Protein AF-0000000084808926 (afdb_homodimer)

Sequence (770 aa):
MSATATGYLASKPRYEILDGLRGVAAMIVVAFHLLETYSKGPAYQVLNHGYLAVDFFFVLSGFVIGYAYDDRWNCMSLKGFFKRRLVRLHPMVIMGSLIGALFFYFGSAAFPMIAGVQWWEVLLICLLGCTMLPALPSWDIRGWGETSPLNGPAWSLLYEYIANILYALVIRRFPKFVLGLFVAGAAVLTLDLTLNLDLFGLLSADRSAAYTVIGGWSVTPEQIYIGFSRLLYPFFAGLLLSRLDAAIRVRGGFWWCSLLIAAALVMPHVGSVSAPWIDGGYQALVILFVFPLIVSMGAGSRVAGARSVAVCTFLGEISFPLYITHYPLVYMQMAWVAGNPDAPLGTGIFVNVAIFLLAVGLAWACLKLYDLPVREWLKRHWLMKMSATATGYLASKPRYEILDGLRGVAAMIVVAFHLLETYSKGPAYQVLNHGYLAVDFFFVLSGFVIGYAYDDRWNCMSLKGFFKRRLVRLHPMVIMGSLIGALFFYFGSAAFPMIAGVQWWEVLLICLLGCTMLPALPSWDIRGWGETSPLNGPAWSLLYEYIANILYALVIRRFPKFVLGLFVAGAAVLTLDLTLNLDLFGLLSADRSAAYTVIGGWSVTPEQIYIGFSRLLYPFFAGLLLSRLDAAIRVRGGFWWCSLLIAAALVMPHVGSVSAPWIDGGYQALVILFVFPLIVSMGAGSRVAGARSVAVCTFLGEISFPLYITHYPLVYMQMAWVAGNPDAPLGTGIFVNVAIFLLAVGLAWACLKLYDLPVREWLKRHWLMK

Organism: NCBI:txid717959

Nearest PDB structures (foldseek):
  6w4s-assembly1_F  TM=1.986E-01  e=2.885E+00  Homo sapiens
  6w4s-assembly1_F  TM=2.046E-01  e=4.501E+00  Homo sapiens
  8hpl-assembly1_A  TM=2.388E-01  e=9.273E+00  Mycolicibacterium smegmatis MC2 155

Secondary structure (DSSP, 8-state):
---------PPPPP-HHHHHHHHHHHHHHHHHHHHHTT-SSGGG-SS--GGGHHHHHHHHHHHHHHHHHGGGTTS--HHHHHHHHHHHHHHHHHHHHHHHHHHGGGGTTT-GGGGG--HHHHHHHHHHHHHTPPPPGGG-SSSS--SSTT-TTHHHHHHHHHHHHHHHHTGGG--HHHHHHHHHHHHHHHHHHHTT--TTS-S-TT-TTTTS-----SSSHHHHHHHHHHHHHHHHHHHHHHHHT-----TTHHHHHHHHHHHHHHPPPPS-TT-HHHHHHHHHHIIIIIHHHHHHHHHH----SHHHHHHHHHHHHHHHHHHHHSHHHHHHHHHHHHH-TT--HHHHHHHHHHHHHHHHHHHHHHIIIIIHHHHHHHIIIII--/--------PPPPPP-HHHHHHHHHHHHHHHHHHHHHTT-SSGGG-SS--GGGHHHHHHHHHHHHHHHHHTTTTTS--HHHHHHHHHHHHHHHHHHHHHHHHHHGGGGTTT-GGGGG--HHHHHHHHHHHHHTPPPPGGG-SSSS--SSTT-TTHHHHHHHHHHHHHHHHTGGG--HHHHHHHHHHHHHHHHHHHTT--TTS-S-TT-TTTTS-----SSSHHHHHHHHHHHHHHHHHHHHHHHHT-----TTHHHHHHHHHHHHHHPPPPS-TT-HHHHHHHHHHIIIIIHHHHHHHHHH----SHHHHHHHHHHHHHHHHHHHHSHHHHHHHHHHHHH-TT--HHHHHHHHHHHHHHHHHHHHHHIIIIIHHHHHHHIIIII--

Structure (mmCIF, N/CA/C/O backbone):
data_AF-0000000084808926-model_v1
#
loop_
_entity.id
_entity.type
_entity.pdbx_description
1 polymer 'Predicted acyltransferases'
#
loop_
_atom_site.group_PDB
_atom_site.id
_atom_site.type_symbol
_atom_site.label_atom_id
_atom_site.label_alt_id
_atom_site.label_comp_id
_atom_site.label_asym_id
_atom_site.label_entity_id
_atom_site.label_seq_id
_atom_site.pdbx_PDB_ins_code
_atom_site.Cartn_x
_atom_site.Cartn_y
_atom_site.Cartn_z
_atom_site.occupancy
_atom_site.B_iso_or_equiv
_atom_site.auth_seq_id
_atom_site.auth_comp_id
_atom_site.auth_asym_id
_atom_site.auth_atom_id
_atom_site.pdbx_PDB_model_num
ATOM 1 N N . MET A 1 1 ? 29.156 44.312 -15.719 1 27.58 1 MET A N 1
ATOM 2 C CA . MET A 1 1 ? 28 43.406 -15.766 1 27.58 1 MET A CA 1
ATOM 3 C C . MET A 1 1 ? 28.328 42.094 -15.062 1 27.58 1 MET A C 1
ATOM 5 O O . MET A 1 1 ? 29.156 41.312 -15.539 1 27.58 1 MET A O 1
ATOM 9 N N . SER A 1 2 ? 28.359 42.094 -13.742 1 31.47 2 SER A N 1
ATOM 10 C CA . SER A 1 2 ? 28.922 41.094 -12.844 1 31.47 2 SER A CA 1
ATOM 11 C C . SER A 1 2 ? 28.188 39.75 -12.969 1 31.47 2 SER A C 1
ATOM 13 O O . SER A 1 2 ? 26.953 39.719 -12.984 1 31.47 2 SER A O 1
ATOM 15 N N . ALA A 1 3 ? 28.766 38.781 -13.781 1 36.34 3 ALA A N 1
ATOM 16 C CA . ALA A 1 3 ? 28.312 37.406 -13.875 1 36.34 3 ALA A CA 1
ATOM 17 C C . ALA A 1 3 ? 27.844 36.875 -12.523 1 36.34 3 ALA A C 1
ATOM 19 O O . ALA A 1 3 ? 28.641 36.656 -11.617 1 36.34 3 ALA A O 1
ATOM 20 N N . THR A 1 4 ? 26.766 37.438 -11.961 1 33.5 4 THR A N 1
ATOM 21 C CA . THR A 1 4 ? 26.156 36.781 -10.797 1 33.5 4 THR A CA 1
ATOM 22 C C . THR A 1 4 ? 26.078 35.281 -11 1 33.5 4 THR A C 1
ATOM 24 O O . THR A 1 4 ? 25.344 34.812 -11.875 1 33.5 4 THR A O 1
ATOM 27 N N . ALA A 1 5 ? 27.188 34.625 -11.047 1 41.22 5 ALA A N 1
ATOM 28 C CA . ALA A 1 5 ? 27.312 33.156 -11.047 1 41.22 5 ALA A CA 1
ATOM 29 C C . ALA A 1 5 ? 26.219 32.5 -10.219 1 41.22 5 ALA A C 1
ATOM 31 O O . ALA A 1 5 ? 26.141 32.719 -9.008 1 41.22 5 ALA A O 1
ATOM 32 N N . THR A 1 6 ? 24.859 32.344 -10.609 1 46.78 6 THR A N 1
ATOM 33 C CA . THR A 1 6 ? 23.609 31.703 -10.195 1 46.78 6 THR A CA 1
ATOM 34 C C . THR A 1 6 ? 23.875 30.312 -9.633 1 46.78 6 THR A C 1
ATOM 36 O O . THR A 1 6 ? 23.828 29.328 -10.359 1 46.78 6 THR A O 1
ATOM 39 N N . GLY A 1 7 ? 24.797 30.078 -8.938 1 55.53 7 GLY A N 1
ATOM 40 C CA . GLY A 1 7 ? 25.219 28.797 -8.398 1 55.53 7 GLY A CA 1
ATOM 41 C C . GLY A 1 7 ? 24.188 28.156 -7.492 1 55.53 7 GLY A C 1
ATOM 42 O O . GLY A 1 7 ? 23.266 28.828 -7.023 1 55.53 7 GLY A O 1
ATOM 43 N N . TYR A 1 8 ? 24 26.75 -7.543 1 67.88 8 TYR A N 1
ATOM 44 C CA . TYR A 1 8 ? 23.141 25.953 -6.676 1 67.88 8 TYR A CA 1
ATOM 45 C C . TYR A 1 8 ? 23.422 26.25 -5.207 1 67.88 8 TYR A C 1
ATOM 47 O O . TYR A 1 8 ? 24.578 26.25 -4.773 1 67.88 8 TYR A O 1
ATOM 55 N N . LEU A 1 9 ? 22.438 26.969 -4.578 1 72.19 9 LEU A N 1
ATOM 56 C CA . LEU A 1 9 ? 22.516 27.234 -3.148 1 72.19 9 LEU A CA 1
ATOM 57 C C . LEU A 1 9 ? 22.234 25.969 -2.344 1 72.19 9 LEU A C 1
ATOM 59 O O . LEU A 1 9 ? 21.109 25.469 -2.344 1 72.19 9 LEU A O 1
ATOM 63 N N . ALA A 1 10 ? 23.234 25.5 -1.612 1 75.5 10 ALA A N 1
ATOM 64 C CA . ALA A 1 10 ? 23.109 24.266 -0.858 1 75.5 10 ALA A CA 1
ATOM 65 C C . ALA A 1 10 ? 22.109 24.406 0.288 1 75.5 10 ALA A C 1
ATOM 67 O O . ALA A 1 10 ? 22 25.469 0.889 1 75.5 10 ALA A O 1
ATOM 68 N N . SER A 1 11 ? 21.438 23.375 0.696 1 81.25 11 SER A N 1
ATOM 69 C CA . SER A 1 11 ? 20.484 23.375 1.792 1 81.25 11 SER A CA 1
ATOM 70 C C . SER A 1 11 ? 21.188 23.453 3.145 1 81.25 11 SER A C 1
ATOM 72 O O . SER A 1 11 ? 22.266 22.875 3.322 1 81.25 11 SER A O 1
ATOM 74 N N . LYS A 1 12 ? 20.625 24.203 4.086 1 83.5 12 LYS A N 1
ATOM 75 C CA . LYS A 1 12 ? 21.141 24.234 5.457 1 83.5 12 LYS A CA 1
ATOM 76 C C . LYS A 1 12 ? 20.875 22.922 6.18 1 83.5 12 LYS A C 1
ATOM 78 O O . LYS A 1 12 ? 19.953 22.188 5.816 1 83.5 12 LYS A O 1
ATOM 83 N N . PRO A 1 13 ? 21.75 22.672 7.215 1 80.44 13 PRO A N 1
ATOM 84 C CA . PRO A 1 13 ? 21.484 21.469 8 1 80.44 13 PRO A CA 1
ATOM 85 C C . PRO A 1 13 ? 20.125 21.516 8.695 1 80.44 13 PRO A C 1
ATOM 87 O O . PRO A 1 13 ? 19.672 22.578 9.117 1 80.44 13 PRO A O 1
ATOM 90 N N . ARG A 1 14 ? 19.609 20.391 8.805 1 83.5 14 ARG A N 1
ATOM 91 C CA . ARG A 1 14 ? 18.266 20.297 9.383 1 83.5 14 ARG A CA 1
ATOM 92 C C . ARG A 1 14 ? 18.344 20.234 10.906 1 83.5 14 ARG A C 1
ATOM 94 O O . ARG A 1 14 ? 19.328 19.766 11.469 1 83.5 14 ARG A O 1
ATOM 101 N N . TYR A 1 15 ? 17.312 20.797 11.523 1 87.38 15 TYR A N 1
ATOM 102 C CA . TYR A 1 15 ? 17.094 20.562 12.945 1 87.38 15 TYR A CA 1
ATOM 103 C C . TYR A 1 15 ? 16.531 19.156 13.188 1 87.38 15 TYR A C 1
ATOM 105 O O . TYR A 1 15 ? 15.336 18.922 12.984 1 87.38 15 TYR A O 1
ATOM 113 N N . GLU A 1 16 ? 17.297 18.281 13.648 1 89.69 16 GLU A N 1
ATOM 114 C CA . GLU A 1 16 ? 16.922 16.875 13.742 1 89.69 16 GLU A CA 1
ATOM 115 C C . GLU A 1 16 ? 15.695 16.688 14.633 1 89.69 16 GLU A C 1
ATOM 117 O O . GLU A 1 16 ? 14.758 15.969 14.273 1 89.69 16 GLU A O 1
ATOM 122 N N . ILE A 1 17 ? 15.75 17.375 15.734 1 93.94 17 ILE A N 1
ATOM 123 C CA . ILE A 1 17 ? 14.68 17.172 16.703 1 93.94 17 ILE A CA 1
ATOM 124 C C . ILE A 1 17 ? 13.375 17.734 16.141 1 93.94 17 ILE A C 1
ATOM 126 O O . ILE A 1 17 ? 12.312 17.109 16.266 1 93.94 17 ILE A O 1
ATOM 130 N N . LEU A 1 18 ? 13.406 18.875 15.531 1 95.12 18 LEU A N 1
ATOM 131 C CA . LEU A 1 18 ? 12.195 19.453 14.961 1 95.12 18 LEU A CA 1
ATOM 132 C C . LEU A 1 18 ? 11.602 18.547 13.898 1 95.12 18 LEU A C 1
ATOM 134 O O . LEU A 1 18 ? 10.383 18.375 13.828 1 95.12 18 LEU A O 1
ATOM 138 N N . ASP A 1 19 ? 12.461 17.953 13.164 1 94.75 19 ASP A N 1
ATOM 139 C CA . ASP A 1 19 ? 11.992 17 12.164 1 94.75 19 ASP A CA 1
ATOM 140 C C . ASP A 1 19 ? 11.336 15.797 12.828 1 94.75 19 ASP A C 1
ATOM 142 O O . ASP A 1 19 ? 10.273 15.344 12.398 1 94.75 19 ASP A O 1
ATOM 146 N N . GLY A 1 20 ? 12.008 15.328 13.797 1 97.5 20 GLY A N 1
ATOM 147 C CA . GLY A 1 20 ? 11.453 14.195 14.516 1 97.5 20 GLY A CA 1
ATOM 148 C C . GLY A 1 20 ? 10.109 14.477 15.156 1 97.5 20 GLY A C 1
ATOM 149 O O . GLY A 1 20 ? 9.234 13.617 15.188 1 97.5 20 GLY A O 1
ATOM 150 N N . LEU A 1 21 ? 9.93 15.664 15.641 1 98.25 21 LEU A N 1
ATOM 151 C CA . LEU A 1 21 ? 8.695 16.047 16.312 1 98.25 21 LEU A CA 1
ATOM 152 C C . LEU A 1 21 ? 7.543 16.141 15.32 1 98.25 21 LEU A C 1
ATOM 154 O O . LEU A 1 21 ? 6.395 15.859 15.664 1 98.25 21 LEU A O 1
ATOM 158 N N . ARG A 1 22 ? 7.883 16.5 14.094 1 97.88 22 ARG A N 1
ATOM 159 C CA . ARG A 1 22 ? 6.871 16.453 13.047 1 97.88 22 ARG A CA 1
ATOM 160 C C . ARG A 1 22 ? 6.305 15.047 12.891 1 97.88 22 ARG A C 1
ATOM 162 O O . ARG A 1 22 ? 5.098 14.875 12.703 1 97.88 22 ARG A O 1
ATOM 169 N N . GLY A 1 23 ? 7.207 14.141 12.984 1 98.44 23 GLY A N 1
ATOM 170 C CA . GLY A 1 23 ? 6.801 12.758 12.852 1 98.44 23 GLY A CA 1
ATOM 171 C C . GLY A 1 23 ? 5.93 12.273 14 1 98.44 23 GLY A C 1
ATOM 172 O O . GLY A 1 23 ? 4.965 11.539 13.781 1 98.44 23 GLY A O 1
ATOM 173 N N . VAL A 1 24 ? 6.238 12.68 15.156 1 98.56 24 VAL A N 1
ATOM 174 C CA . VAL A 1 24 ? 5.434 12.344 16.328 1 98.56 24 VAL A CA 1
ATOM 175 C C . VAL A 1 24 ? 4.012 12.867 16.141 1 98.56 24 VAL A C 1
ATOM 177 O O . VAL A 1 24 ? 3.041 12.125 16.328 1 98.56 24 VAL A O 1
ATOM 180 N N . ALA A 1 25 ? 3.93 14.039 15.781 1 98.69 25 ALA A N 1
ATOM 181 C CA . ALA A 1 25 ? 2.623 14.656 15.57 1 98.69 25 ALA A CA 1
ATOM 182 C C . ALA A 1 25 ? 1.863 13.961 14.445 1 98.69 25 ALA A C 1
ATOM 184 O O . ALA A 1 25 ? 0.66 13.719 14.555 1 98.69 25 ALA A O 1
ATOM 185 N N . ALA A 1 26 ? 2.584 13.633 13.383 1 98.56 26 ALA A N 1
ATOM 186 C CA . ALA A 1 26 ? 1.941 12.969 12.242 1 98.56 26 ALA A CA 1
ATOM 187 C C . ALA A 1 26 ? 1.378 11.609 12.648 1 98.56 26 ALA A C 1
ATOM 189 O O . ALA A 1 26 ? 0.273 11.242 12.242 1 98.56 26 ALA A O 1
ATOM 190 N N . MET A 1 27 ? 2.129 10.883 13.469 1 98.5 27 MET A N 1
ATOM 191 C CA . MET A 1 27 ? 1.659 9.586 13.953 1 98.5 27 MET A CA 1
ATOM 192 C C . MET A 1 27 ? 0.388 9.75 14.781 1 98.5 27 MET A C 1
ATOM 194 O O . MET A 1 27 ? -0.546 8.953 14.656 1 98.5 27 MET A O 1
ATOM 198 N N . ILE A 1 28 ? 0.335 10.75 15.531 1 98.44 28 ILE A N 1
ATOM 199 C CA . ILE A 1 28 ? -0.812 10.984 16.406 1 98.44 28 ILE A CA 1
ATOM 200 C C . ILE A 1 28 ? -2.008 11.438 15.57 1 98.44 28 ILE A C 1
ATOM 202 O O . ILE A 1 28 ? -3.148 11.07 15.859 1 98.44 28 ILE A O 1
ATOM 206 N N . VAL A 1 29 ? -1.746 12.203 14.539 1 98 29 VAL A N 1
ATOM 207 C CA . VAL A 1 29 ? -2.805 12.648 13.633 1 98 29 VAL A CA 1
ATOM 208 C C . VAL A 1 29 ? -3.49 11.43 13.008 1 98 29 VAL A C 1
ATOM 210 O O . VAL A 1 29 ? -4.723 11.367 12.961 1 98 29 VAL A O 1
ATOM 213 N N . VAL A 1 30 ? -2.736 10.5 12.57 1 98.44 30 VAL A N 1
ATOM 214 C CA . VAL A 1 30 ? -3.297 9.297 11.953 1 98.44 30 VAL A CA 1
ATOM 215 C C . VAL A 1 30 ? -4.133 8.531 12.977 1 98.44 30 VAL A C 1
ATOM 217 O O . VAL A 1 30 ? -5.277 8.164 12.703 1 98.44 30 VAL A O 1
ATOM 220 N N . ALA A 1 31 ? -3.537 8.383 14.156 1 98.06 31 ALA A N 1
ATOM 221 C CA . ALA A 1 31 ? -4.266 7.684 15.219 1 98.06 31 ALA A CA 1
ATOM 222 C C . ALA A 1 31 ? -5.551 8.422 15.57 1 98.06 31 ALA A C 1
ATOM 224 O O . ALA A 1 31 ? -6.59 7.801 15.797 1 98.06 31 ALA A O 1
ATOM 225 N N . PHE A 1 32 ? -5.516 9.695 15.625 1 97.44 32 PHE A N 1
ATOM 226 C CA . PHE A 1 32 ? -6.66 10.539 15.922 1 97.44 32 PHE A CA 1
ATOM 227 C C . PHE A 1 32 ? -7.793 10.297 14.93 1 97.44 32 PHE A C 1
ATOM 229 O O . PHE A 1 32 ? -8.93 10.047 15.328 1 97.44 32 PHE A O 1
ATOM 236 N N . HIS A 1 33 ? -7.508 10.312 13.656 1 97.5 33 HIS A N 1
ATOM 237 C CA . HIS A 1 33 ? -8.531 10.164 12.625 1 97.5 33 HIS A CA 1
ATOM 238 C C . HIS A 1 33 ? -9.094 8.742 12.609 1 97.5 33 HIS A C 1
ATOM 240 O O . HIS A 1 33 ? -10.273 8.547 12.328 1 97.5 33 HIS A O 1
ATOM 246 N N . LEU A 1 34 ? -8.25 7.805 12.898 1 97.56 34 LEU A N 1
ATOM 247 C CA . LEU A 1 34 ? -8.719 6.422 12.945 1 97.56 34 LEU A CA 1
ATOM 248 C C . LEU A 1 34 ? -9.695 6.215 14.102 1 97.56 34 LEU A C 1
ATOM 250 O O . LEU A 1 34 ? -10.703 5.531 13.945 1 97.56 34 LEU A O 1
ATOM 254 N N . LEU A 1 35 ? -9.391 6.82 15.195 1 96.75 35 LEU A N 1
ATOM 255 C CA . LEU A 1 35 ? -10.242 6.656 16.375 1 96.75 35 LEU A CA 1
ATOM 256 C C . LEU A 1 35 ? -11.469 7.555 16.281 1 96.75 35 LEU A C 1
ATOM 258 O O . LEU A 1 35 ? -12.508 7.254 16.875 1 96.75 35 LEU A O 1
ATOM 262 N N . GLU A 1 36 ? -11.359 8.617 15.562 1 94.62 36 GLU A N 1
ATOM 263 C CA . GLU A 1 36 ? -12.477 9.531 15.359 1 94.62 36 GLU A CA 1
ATOM 264 C C . GLU A 1 36 ? -13.656 8.828 14.703 1 94.62 36 GLU A C 1
ATOM 266 O O . GLU A 1 36 ? -14.812 9.148 14.992 1 94.62 36 GLU A O 1
ATOM 271 N N . THR A 1 37 ? -13.359 7.852 13.906 1 93.25 37 THR A N 1
ATOM 272 C CA . THR A 1 37 ? -14.375 7.102 13.172 1 93.25 37 THR A CA 1
ATOM 273 C C . THR A 1 37 ? -15.352 6.43 14.133 1 93.25 37 THR A C 1
ATOM 275 O O . THR A 1 37 ? -16.516 6.215 13.789 1 93.25 37 THR A O 1
ATOM 278 N N . TYR A 1 38 ? -14.938 6.23 15.359 1 92.31 38 TYR A N 1
ATOM 279 C CA . TYR A 1 38 ? -15.742 5.469 16.312 1 92.31 38 TYR A CA 1
ATOM 280 C C . TYR A 1 38 ? -16.375 6.383 17.344 1 92.31 38 TYR A C 1
ATOM 282 O O . TYR A 1 38 ? -17.062 5.918 18.266 1 92.31 38 TYR A O 1
ATOM 290 N N . SER A 1 39 ? -16.219 7.664 17.234 1 90.5 39 SER A N 1
ATOM 291 C CA . SER A 1 39 ? -16.641 8.609 18.25 1 90.5 39 SER A CA 1
ATOM 292 C C . SER A 1 39 ? -18.078 9.062 18.016 1 90.5 39 SER A C 1
ATOM 294 O O . SER A 1 39 ? -18.531 9.133 16.875 1 90.5 39 SER A O 1
ATOM 296 N N . LYS A 1 40 ? -18.766 9.414 19.078 1 87.5 40 LYS A N 1
ATOM 297 C CA . LYS A 1 40 ? -20.141 9.914 19.016 1 87.5 40 LYS A CA 1
ATOM 298 C C . LYS A 1 40 ? -20.172 11.422 18.812 1 87.5 40 LYS A C 1
ATOM 300 O O . LYS A 1 40 ? -21.234 12.031 18.75 1 87.5 40 LYS A O 1
ATOM 305 N N . GLY A 1 41 ? -19 11.977 18.719 1 84.38 41 GLY A N 1
ATOM 306 C CA . GLY A 1 41 ? -18.875 13.422 18.547 1 84.38 41 GLY A CA 1
ATOM 307 C C . GLY A 1 41 ? -17.547 13.961 19.016 1 84.38 41 GLY A C 1
ATOM 308 O O . GLY A 1 41 ? -16.734 13.227 19.594 1 84.38 41 GLY A O 1
ATOM 309 N N . PRO A 1 42 ? -17.359 15.242 18.812 1 81.12 42 PRO A N 1
ATOM 310 C CA . PRO A 1 42 ? -16.047 15.852 19.078 1 81.12 42 PRO A CA 1
ATOM 311 C C . PRO A 1 42 ? -15.664 15.789 20.562 1 81.12 42 PRO A C 1
ATOM 313 O O . PRO A 1 42 ? -14.484 15.625 20.875 1 81.12 42 PRO A O 1
ATOM 316 N N . ALA A 1 43 ? -16.656 15.82 21.422 1 82.06 43 ALA A N 1
ATOM 317 C CA . ALA A 1 43 ? -16.359 15.859 22.844 1 82.06 43 ALA A CA 1
ATOM 318 C C . ALA A 1 43 ? -16.031 14.461 23.375 1 82.06 43 ALA A C 1
ATOM 320 O O . ALA A 1 43 ? -15.477 14.32 24.469 1 82.06 43 ALA A O 1
ATOM 321 N N . TYR A 1 44 ? -16.234 13.406 22.562 1 86 44 TYR A N 1
ATOM 322 C CA . TYR A 1 44 ? -16.141 12.039 23.062 1 86 44 TYR A CA 1
ATOM 323 C C . TYR A 1 44 ? -15.039 11.266 22.359 1 86 44 TYR A C 1
ATOM 325 O O . TYR A 1 44 ? -14.961 10.039 22.484 1 86 44 TYR A O 1
ATOM 333 N N . GLN A 1 45 ? -14.25 12.023 21.75 1 89 45 GLN A N 1
ATOM 334 C CA . GLN A 1 45 ? -13.164 11.359 21.047 1 89 45 GLN A CA 1
ATOM 335 C C . GLN A 1 45 ? -12.125 10.82 22.031 1 89 45 GLN A C 1
ATOM 337 O O . GLN A 1 45 ? -11.812 11.469 23.031 1 89 45 GLN A O 1
ATOM 342 N N . VAL A 1 46 ? -11.562 9.648 21.781 1 86.19 46 VAL A N 1
ATOM 343 C CA . VAL A 1 46 ? -10.531 9.039 22.594 1 86.19 46 VAL A CA 1
ATOM 344 C C . VAL A 1 46 ? -9.266 9.898 22.578 1 86.19 46 VAL A C 1
ATOM 346 O O . VAL A 1 46 ? -8.727 10.25 23.625 1 86.19 46 VAL A O 1
ATOM 349 N N . LEU A 1 47 ? -8.766 10.227 21.484 1 93.62 47 LEU A N 1
ATOM 350 C CA . LEU A 1 47 ? -7.793 11.273 21.188 1 93.62 47 LEU A CA 1
ATOM 351 C C . LEU A 1 47 ? -8.484 12.531 20.688 1 93.62 47 LEU A C 1
ATOM 353 O O . LEU A 1 47 ? -8.977 12.562 19.547 1 93.62 47 LEU A O 1
ATOM 357 N N . ASN A 1 48 ? -8.508 13.5 21.531 1 94.62 48 ASN A N 1
ATOM 358 C CA . ASN A 1 48 ? -9.531 14.516 21.297 1 94.62 48 ASN A CA 1
ATOM 359 C C . ASN A 1 48 ? -8.953 15.719 20.562 1 94.62 48 ASN A C 1
ATOM 361 O O . ASN A 1 48 ? -9.664 16.391 19.812 1 94.62 48 ASN A O 1
ATOM 365 N N . HIS A 1 49 ? -7.668 16.016 20.688 1 97.25 49 HIS A N 1
ATOM 366 C CA . HIS A 1 49 ? -7.141 17.266 20.156 1 97.25 49 HIS A CA 1
ATOM 367 C C . HIS A 1 49 ? -6.109 17.016 19.062 1 97.25 49 HIS A C 1
ATOM 369 O O . HIS A 1 49 ? -5.203 17.828 18.859 1 97.25 49 HIS A O 1
ATOM 375 N N . GLY A 1 50 ? -6.223 15.891 18.438 1 97.12 50 GLY A N 1
ATOM 376 C CA . GLY A 1 50 ? -5.312 15.57 17.344 1 97.12 50 GLY A CA 1
ATOM 377 C C . GLY A 1 50 ? -5.328 16.609 16.234 1 97.12 50 GLY A C 1
ATOM 378 O O . GLY A 1 50 ? -4.332 16.781 15.531 1 97.12 50 GLY A O 1
ATOM 379 N N . TYR A 1 51 ? -6.414 17.375 16.109 1 95.69 51 TYR A N 1
ATOM 380 C CA . TYR A 1 51 ? -6.559 18.375 15.055 1 95.69 51 TYR A CA 1
ATOM 381 C C . TYR A 1 51 ? -5.629 19.562 15.305 1 95.69 51 TYR A C 1
ATOM 383 O O . TYR A 1 51 ? -5.344 20.344 14.383 1 95.69 51 TYR A O 1
ATOM 391 N N . LEU A 1 52 ? -5.074 19.688 16.422 1 98.19 52 LEU A N 1
ATOM 392 C CA . LEU A 1 52 ? -4.18 20.812 16.719 1 98.19 52 LEU A CA 1
ATOM 393 C C . LEU A 1 52 ? -2.801 20.578 16.109 1 98.19 52 LEU A C 1
ATOM 395 O O . LEU A 1 52 ? -1.982 21.5 16.047 1 98.19 52 LEU A O 1
ATOM 399 N N . ALA A 1 53 ? -2.564 19.375 15.688 1 98.56 53 ALA A N 1
ATOM 400 C CA . ALA A 1 53 ? -1.273 19.062 15.078 1 98.56 53 ALA A CA 1
ATOM 401 C C . ALA A 1 53 ? -1.004 19.984 13.883 1 98.56 53 ALA A C 1
ATOM 403 O O . ALA A 1 53 ? 0.144 20.344 13.625 1 98.56 53 ALA A O 1
ATOM 404 N N . VAL A 1 54 ? -2.014 20.359 13.156 1 98.44 54 VAL A N 1
ATOM 405 C CA . VAL A 1 54 ? -1.864 21.234 12.008 1 98.44 54 VAL A CA 1
ATOM 406 C C . VAL A 1 54 ? -1.239 22.562 12.445 1 98.44 54 VAL A C 1
ATOM 408 O O . VAL A 1 54 ? -0.326 23.062 11.789 1 98.44 54 VAL A O 1
ATOM 411 N N . ASP A 1 55 ? -1.705 23.078 13.516 1 98.75 55 ASP A N 1
ATOM 412 C CA . ASP A 1 55 ? -1.161 24.312 14.047 1 98.75 55 ASP A CA 1
ATOM 413 C C . ASP A 1 55 ? 0.302 24.156 14.453 1 98.75 55 ASP A C 1
ATOM 415 O O . ASP A 1 55 ? 1.122 25.047 14.219 1 98.75 55 ASP A O 1
ATOM 419 N N . PHE A 1 56 ? 0.556 23.047 15.055 1 98.81 56 PHE A N 1
ATOM 420 C CA . PHE A 1 56 ? 1.939 22.75 15.406 1 98.81 56 PHE A CA 1
ATOM 421 C C . PHE A 1 56 ? 2.818 22.703 14.164 1 98.81 56 PHE A C 1
ATOM 423 O O . PHE A 1 56 ? 3.928 23.25 14.164 1 98.81 56 PHE A O 1
ATOM 430 N N . PHE A 1 57 ? 2.355 22.016 13.141 1 98.69 57 PHE A N 1
ATOM 431 C CA . PHE A 1 57 ? 3.086 21.938 11.875 1 98.69 57 PHE A CA 1
ATOM 432 C C . PHE A 1 57 ? 3.361 23.344 11.328 1 98.69 57 PHE A C 1
ATOM 434 O O . PHE A 1 57 ? 4.445 23.609 10.805 1 98.69 57 PHE A O 1
ATOM 441 N N . PHE A 1 58 ? 2.402 24.203 11.438 1 98.75 58 PHE A N 1
ATOM 442 C CA . PHE A 1 58 ? 2.564 25.562 10.93 1 98.75 58 PHE A CA 1
ATOM 443 C C . PHE A 1 58 ? 3.646 26.312 11.703 1 98.75 58 PHE A C 1
ATOM 445 O O . PHE A 1 58 ? 4.453 27.031 11.117 1 98.75 58 PHE A O 1
ATOM 452 N N . VAL A 1 59 ? 3.67 26.141 13.023 1 98.75 59 VAL A N 1
ATOM 453 C CA . VAL A 1 59 ? 4.715 26.781 13.812 1 98.75 59 VAL A CA 1
ATOM 454 C C . VAL A 1 59 ? 6.086 26.297 13.352 1 98.75 59 VAL A C 1
ATOM 456 O O . VAL A 1 59 ? 7 27.094 13.141 1 98.75 59 VAL A O 1
ATOM 459 N N . LEU A 1 60 ? 6.176 25.016 13.164 1 97.94 60 LEU A N 1
ATOM 460 C CA . LEU A 1 60 ? 7.426 24.406 12.719 1 97.94 60 LEU A CA 1
ATOM 461 C C . LEU A 1 60 ? 7.828 24.938 11.344 1 97.94 60 LEU A C 1
ATOM 463 O O . LEU A 1 60 ? 8.992 25.266 11.117 1 97.94 60 LEU A O 1
ATOM 467 N N . SER A 1 61 ? 6.891 24.969 10.469 1 97.75 61 SER A N 1
ATOM 468 C CA . SER A 1 61 ? 7.152 25.422 9.109 1 97.75 61 SER A CA 1
ATOM 469 C C . SER A 1 61 ? 7.66 26.859 9.102 1 97.75 61 SER A C 1
ATOM 471 O O . SER A 1 61 ? 8.617 27.188 8.391 1 97.75 61 SER A O 1
ATOM 473 N N . GLY A 1 62 ? 7.02 27.688 9.891 1 98.25 62 GLY A N 1
ATOM 474 C CA . GLY A 1 62 ? 7.477 29.078 9.984 1 98.25 62 GLY A CA 1
ATOM 475 C C . GLY A 1 62 ? 8.898 29.188 10.492 1 98.25 62 GLY A C 1
ATOM 476 O O . GLY A 1 62 ? 9.695 29.953 9.945 1 98.25 62 GLY A O 1
ATOM 477 N N . PHE A 1 63 ? 9.164 28.469 11.516 1 98.06 63 PHE A N 1
ATOM 478 C CA . PHE A 1 63 ? 10.508 28.484 12.102 1 98.06 63 PHE A CA 1
ATOM 479 C C . PHE A 1 63 ? 11.547 28.047 11.078 1 98.06 63 PHE A C 1
ATOM 481 O O . PHE A 1 63 ? 12.57 28.703 10.906 1 98.06 63 PHE A O 1
ATOM 488 N N . VAL A 1 64 ? 11.25 26.984 10.359 1 95.94 64 VAL A N 1
ATOM 489 C CA . VAL A 1 64 ? 12.203 26.391 9.422 1 95.94 64 VAL A CA 1
ATOM 490 C C . VAL A 1 64 ? 12.391 27.328 8.227 1 95.94 64 VAL A C 1
ATOM 492 O O . VAL A 1 64 ? 13.492 27.438 7.691 1 95.94 64 VAL A O 1
ATOM 495 N N . ILE A 1 65 ? 11.336 27.938 7.812 1 96.94 65 ILE A N 1
ATOM 496 C CA . ILE A 1 65 ? 11.43 28.875 6.695 1 96.94 65 ILE A CA 1
ATOM 497 C C . ILE A 1 65 ? 12.328 30.047 7.078 1 96.94 65 ILE A C 1
ATOM 499 O O . ILE A 1 65 ? 13.172 30.469 6.289 1 96.94 65 ILE A O 1
ATOM 503 N N . GLY A 1 66 ? 12.125 30.578 8.273 1 96.56 66 GLY A N 1
ATOM 504 C CA . GLY A 1 66 ? 13.008 31.641 8.75 1 96.56 66 GLY A CA 1
ATOM 505 C C . GLY A 1 66 ? 14.461 31.219 8.82 1 96.56 66 GLY A C 1
ATOM 506 O O . GLY A 1 66 ? 15.344 31.922 8.328 1 96.56 66 GLY A O 1
ATOM 507 N N . TYR A 1 67 ? 14.703 30.109 9.32 1 94.62 67 TYR A N 1
ATOM 508 C CA . TYR A 1 67 ? 16.047 29.562 9.477 1 94.62 67 TYR A CA 1
ATOM 509 C C . TYR A 1 67 ? 16.688 29.312 8.117 1 94.62 67 TYR A C 1
ATOM 511 O O . TYR A 1 67 ? 17.844 29.672 7.895 1 94.62 67 TYR A O 1
ATOM 519 N N . ALA A 1 68 ? 15.953 28.812 7.273 1 94.25 68 ALA A N 1
ATOM 520 C CA . ALA A 1 68 ? 16.5 28.297 6.016 1 94.25 68 ALA A CA 1
ATOM 521 C C . ALA A 1 68 ? 16.688 29.438 5.008 1 94.25 68 ALA A C 1
ATOM 523 O O . ALA A 1 68 ? 17.594 29.375 4.164 1 94.25 68 ALA A O 1
ATOM 524 N N . TYR A 1 69 ? 15.898 30.547 5.129 1 95.56 69 TYR A N 1
ATOM 525 C CA . TYR A 1 69 ? 15.875 31.406 3.947 1 95.56 69 TYR A CA 1
ATOM 526 C C . TYR A 1 69 ? 16.094 32.875 4.328 1 95.56 69 TYR A C 1
ATOM 528 O O . TYR A 1 69 ? 16.438 33.688 3.477 1 95.56 69 TYR A O 1
ATOM 536 N N . ASP A 1 70 ? 15.938 33.219 5.539 1 95.56 70 ASP A N 1
ATOM 537 C CA . ASP A 1 70 ? 15.969 34.625 5.902 1 95.56 70 ASP A CA 1
ATOM 538 C C . ASP A 1 70 ? 17.297 35.281 5.504 1 95.56 70 ASP A C 1
ATOM 540 O O . ASP A 1 70 ? 17.328 36.438 5.059 1 95.56 70 ASP A O 1
ATOM 544 N N . ASP A 1 71 ? 18.344 34.562 5.645 1 94.25 71 ASP A N 1
ATOM 545 C CA . ASP A 1 71 ? 19.656 35.125 5.387 1 94.25 71 ASP A CA 1
ATOM 546 C C . ASP A 1 71 ? 20.125 34.812 3.971 1 94.25 71 ASP A C 1
ATOM 548 O O . ASP A 1 71 ? 21.312 34.969 3.648 1 94.25 71 ASP A O 1
ATOM 552 N N . ARG A 1 72 ? 19.188 34.406 3.184 1 93.81 72 ARG A N 1
ATOM 553 C CA . ARG A 1 72 ? 19.641 33.938 1.884 1 93.81 72 ARG A CA 1
ATOM 554 C C . ARG A 1 72 ? 19.016 34.75 0.752 1 93.81 72 ARG A C 1
ATOM 556 O O . ARG A 1 72 ? 19.297 34.469 -0.423 1 93.81 72 ARG A O 1
ATOM 563 N N . TRP A 1 73 ? 18.297 35.688 1.032 1 94.12 73 TRP A N 1
ATOM 564 C CA . TRP A 1 73 ? 17.547 36.406 0.01 1 94.12 73 TRP A CA 1
ATOM 565 C C . TRP A 1 73 ? 18.469 37.25 -0.841 1 94.12 73 TRP A C 1
ATOM 567 O O . TRP A 1 73 ? 18.094 37.688 -1.935 1 94.12 73 TRP A O 1
ATOM 577 N N . ASN A 1 74 ? 19.688 37.5 -0.447 1 92.56 74 ASN A N 1
ATOM 5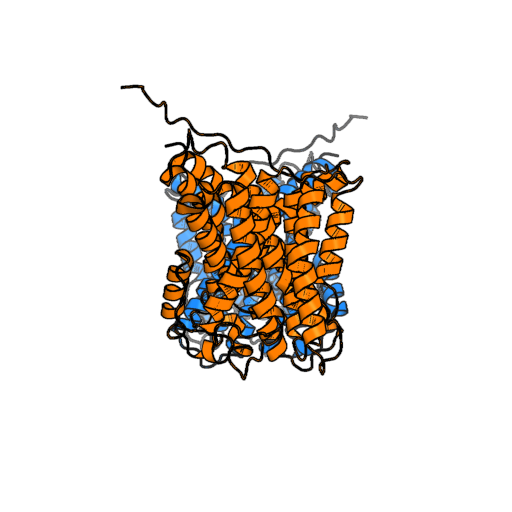78 C CA . ASN A 1 74 ? 20.672 38.219 -1.242 1 92.56 74 ASN A CA 1
ATOM 579 C C . ASN A 1 74 ? 21.234 37.344 -2.369 1 92.56 74 ASN A C 1
ATOM 581 O O . ASN A 1 74 ? 21.797 37.875 -3.338 1 92.56 74 ASN A O 1
ATOM 585 N N . CYS A 1 75 ? 21.031 36.062 -2.225 1 92.31 75 CYS A N 1
ATOM 586 C CA . CYS A 1 75 ? 21.594 35.156 -3.217 1 92.31 75 CYS A CA 1
ATOM 587 C C . CYS A 1 75 ? 20.516 34.25 -3.793 1 92.31 75 CYS A C 1
ATOM 589 O O . CYS A 1 75 ? 20.812 33.25 -4.434 1 92.31 75 CYS A O 1
ATOM 591 N N . MET A 1 76 ? 19.297 34.562 -3.5 1 92.62 76 MET A N 1
ATOM 592 C CA . MET A 1 76 ? 18.188 33.75 -3.975 1 92.62 76 MET A CA 1
ATOM 593 C C . MET A 1 76 ? 17.062 34.625 -4.539 1 92.62 76 MET A C 1
ATOM 595 O O . MET A 1 76 ? 16.734 35.656 -3.961 1 92.62 76 MET A O 1
ATOM 599 N N . SER A 1 77 ? 16.562 34.219 -5.75 1 94.56 77 SER A N 1
ATOM 600 C CA . SER A 1 77 ? 15.445 34.906 -6.359 1 94.56 77 SER A CA 1
ATOM 601 C C . SER A 1 77 ? 14.109 34.344 -5.871 1 94.56 77 SER A C 1
ATOM 603 O O . SER A 1 77 ? 14.078 33.312 -5.23 1 94.56 77 SER A O 1
ATOM 605 N N . LEU A 1 78 ? 13.031 35.156 -6.141 1 95.81 78 LEU A N 1
ATOM 606 C CA . LEU A 1 78 ? 11.695 34.656 -5.836 1 95.81 78 LEU A CA 1
ATOM 607 C C . LEU A 1 78 ? 11.438 33.312 -6.535 1 95.81 78 LEU A C 1
ATOM 609 O O . LEU A 1 78 ? 10.883 32.406 -5.934 1 95.81 78 LEU A O 1
ATOM 613 N N . LYS A 1 79 ? 11.773 33.25 -7.805 1 95.69 79 LYS A N 1
ATOM 614 C CA . LYS A 1 79 ? 11.617 32 -8.57 1 95.69 79 LYS A CA 1
ATOM 615 C C . LYS A 1 79 ? 12.391 30.859 -7.934 1 95.69 79 LYS A C 1
ATOM 617 O O . LYS A 1 79 ? 11.898 29.734 -7.867 1 95.69 79 LYS A O 1
ATOM 622 N N . GLY A 1 80 ? 13.609 31.172 -7.488 1 94.31 80 GLY A N 1
ATOM 623 C CA . GLY A 1 80 ? 14.422 30.156 -6.824 1 94.31 80 GLY A CA 1
ATOM 624 C C . GLY A 1 80 ? 13.773 29.609 -5.562 1 94.31 80 GLY A C 1
ATOM 625 O O . GLY A 1 80 ? 13.781 28.406 -5.328 1 94.31 80 GLY A O 1
ATOM 626 N N . PHE A 1 81 ? 13.234 30.562 -4.758 1 96.06 81 PHE A N 1
ATOM 627 C CA . PHE A 1 81 ? 12.555 30.172 -3.531 1 96.06 81 PHE A CA 1
ATOM 628 C C . PHE A 1 81 ? 11.383 29.25 -3.836 1 96.06 81 PHE A C 1
ATOM 630 O O . PHE A 1 81 ? 11.273 28.172 -3.25 1 96.06 81 PHE A O 1
ATOM 637 N N . PHE A 1 82 ? 10.547 29.625 -4.805 1 96.81 82 PHE A N 1
ATOM 638 C CA . PHE A 1 82 ? 9.336 28.859 -5.098 1 96.81 82 PHE A CA 1
ATOM 639 C C . PHE A 1 82 ? 9.688 27.531 -5.73 1 96.81 82 PHE A C 1
ATOM 641 O O . PHE A 1 82 ? 9.016 26.516 -5.484 1 96.81 82 PHE A O 1
ATOM 648 N N . LYS A 1 83 ? 10.688 27.422 -6.551 1 96 83 LYS A N 1
ATOM 649 C CA . LYS A 1 83 ? 11.133 26.156 -7.121 1 96 83 LYS A CA 1
ATOM 650 C C . LYS A 1 83 ? 11.539 25.172 -6.027 1 96 83 LYS A C 1
ATOM 652 O O . LYS A 1 83 ? 11.172 24 -6.074 1 96 83 LYS A O 1
ATOM 657 N N . ARG A 1 84 ? 12.227 25.703 -5.051 1 95.88 84 ARG A N 1
ATOM 658 C CA . ARG A 1 84 ? 12.688 24.859 -3.955 1 95.88 84 ARG A CA 1
ATOM 659 C C . ARG A 1 84 ? 11.516 24.328 -3.139 1 95.88 84 ARG A C 1
ATOM 661 O O . ARG A 1 84 ? 11.492 23.156 -2.758 1 95.88 84 ARG A O 1
ATOM 668 N N . ARG A 1 85 ? 10.602 25.219 -2.955 1 96.56 85 ARG A N 1
ATOM 669 C CA . ARG A 1 85 ? 9.43 24.812 -2.188 1 96.56 85 ARG A CA 1
ATOM 670 C C . ARG A 1 85 ? 8.617 23.766 -2.943 1 96.56 85 ARG A C 1
ATOM 672 O O . ARG A 1 85 ? 8.133 22.812 -2.35 1 96.56 85 ARG A O 1
ATOM 679 N N . LEU A 1 86 ? 8.461 23.969 -4.227 1 97.06 86 LEU A N 1
ATOM 680 C CA . LEU A 1 86 ? 7.688 23.047 -5.051 1 97.06 86 LEU A CA 1
ATOM 681 C C . LEU A 1 86 ? 8.367 21.672 -5.121 1 97.06 86 LEU A C 1
ATOM 683 O O . LEU A 1 86 ? 7.703 20.641 -5.027 1 97.06 86 LEU A O 1
ATOM 687 N N . VAL A 1 87 ? 9.688 21.656 -5.258 1 96.81 87 VAL A N 1
ATOM 688 C CA . VAL A 1 87 ? 10.438 20.406 -5.32 1 96.81 87 VAL A CA 1
ATOM 689 C C . VAL A 1 87 ? 10.273 19.641 -4.008 1 96.81 87 VAL A C 1
ATOM 691 O O . VAL A 1 87 ? 10.18 18.422 -4.008 1 96.81 87 VAL A O 1
ATOM 694 N N . ARG A 1 88 ? 10.148 20.359 -2.955 1 95.38 88 ARG A N 1
ATOM 695 C CA . ARG A 1 88 ? 10.078 19.75 -1.632 1 95.38 88 ARG A CA 1
ATOM 696 C C . ARG A 1 88 ? 8.68 19.203 -1.355 1 95.38 88 ARG A C 1
ATOM 698 O O . ARG A 1 88 ? 8.531 18.125 -0.766 1 95.38 88 ARG A O 1
ATOM 705 N N . LEU A 1 89 ? 7.637 19.891 -1.786 1 97.12 89 LEU A N 1
ATOM 706 C CA . LEU A 1 89 ? 6.289 19.594 -1.308 1 97.12 89 LEU A CA 1
ATOM 707 C C . LEU A 1 89 ? 5.461 18.906 -2.395 1 97.12 89 LEU A C 1
ATOM 709 O O . LEU A 1 89 ? 4.742 17.953 -2.123 1 97.12 89 LEU A O 1
ATOM 713 N N . HIS A 1 90 ? 5.586 19.297 -3.586 1 97.94 90 HIS A N 1
ATOM 714 C CA . HIS A 1 90 ? 4.559 19.078 -4.598 1 97.94 90 HIS A CA 1
ATOM 715 C C . HIS A 1 90 ? 4.543 17.641 -5.082 1 97.94 90 HIS A C 1
ATOM 717 O O . HIS A 1 90 ? 3.49 17.109 -5.445 1 97.94 90 HIS A O 1
ATOM 723 N N . PRO A 1 91 ? 5.746 16.984 -5.16 1 98.19 91 PRO A N 1
ATOM 724 C CA . PRO A 1 91 ? 5.699 15.578 -5.559 1 98.19 91 PRO A CA 1
ATOM 725 C C . PRO A 1 91 ? 4.738 14.758 -4.707 1 98.19 91 PRO A C 1
ATOM 727 O O . PRO A 1 91 ? 3.943 13.977 -5.242 1 98.19 91 PRO A O 1
ATOM 730 N N . MET A 1 92 ? 4.719 14.93 -3.465 1 98.38 92 MET A N 1
ATOM 731 C CA . MET A 1 92 ? 3.869 14.133 -2.584 1 98.38 92 MET A CA 1
ATOM 732 C C . MET A 1 92 ? 2.424 14.609 -2.641 1 98.38 92 MET A C 1
ATOM 734 O O . MET A 1 92 ? 1.504 13.867 -2.297 1 98.38 92 MET A O 1
ATOM 738 N N . VAL A 1 93 ? 2.191 15.844 -3.045 1 98 93 VAL A N 1
ATOM 739 C CA . VAL A 1 93 ? 0.835 16.312 -3.305 1 98 93 VAL A CA 1
ATOM 740 C C . VAL A 1 93 ? 0.221 15.516 -4.453 1 98 93 VAL A C 1
ATOM 742 O O . VAL A 1 93 ? -0.922 15.062 -4.359 1 98 93 VAL A O 1
ATOM 745 N N . ILE A 1 94 ? 1.018 15.344 -5.449 1 98.5 94 ILE A N 1
ATOM 746 C CA . ILE A 1 94 ? 0.573 14.578 -6.602 1 98.5 94 ILE A CA 1
ATOM 747 C C . ILE A 1 94 ? 0.288 13.133 -6.18 1 98.5 94 ILE A C 1
ATOM 749 O O . ILE A 1 94 ? -0.774 12.586 -6.492 1 98.5 94 ILE A O 1
ATOM 753 N N . MET A 1 95 ? 1.167 12.578 -5.453 1 98.56 95 MET A N 1
ATOM 754 C CA . MET A 1 95 ? 0.997 11.195 -5.008 1 98.56 95 MET A CA 1
ATOM 755 C C . MET A 1 95 ? -0.23 11.062 -4.109 1 98.56 95 MET A C 1
ATOM 757 O O . MET A 1 95 ? -0.991 10.102 -4.234 1 98.56 95 MET A O 1
ATOM 761 N N . GLY A 1 96 ? -0.394 12.039 -3.207 1 98.44 96 GLY A N 1
ATOM 762 C CA . GLY A 1 96 ? -1.575 12.023 -2.359 1 98.44 96 GLY A CA 1
ATOM 763 C C . GLY A 1 96 ? -2.873 12.07 -3.145 1 98.44 96 GLY A C 1
ATOM 764 O O . GLY A 1 96 ? -3.834 11.375 -2.809 1 98.44 96 GLY A O 1
ATOM 765 N N . SER A 1 97 ? -2.875 12.859 -4.164 1 98.5 97 SER A N 1
ATOM 766 C CA . SER A 1 97 ? -4.059 12.969 -5.012 1 98.5 97 SER A CA 1
ATOM 767 C C . SER A 1 97 ? -4.328 11.672 -5.762 1 98.5 97 SER A C 1
ATOM 769 O O . SER A 1 97 ? -5.477 11.227 -5.863 1 98.5 97 SER A O 1
ATOM 771 N N . LEU A 1 98 ? -3.287 11.078 -6.246 1 98.69 98 LEU A N 1
ATOM 772 C CA . LEU A 1 98 ? -3.416 9.828 -6.988 1 98.69 98 LEU A CA 1
ATOM 773 C C . LEU A 1 98 ? -3.928 8.711 -6.082 1 98.69 98 LEU A C 1
ATOM 775 O O . LEU A 1 98 ? -4.836 7.965 -6.457 1 98.69 98 LEU A O 1
ATOM 779 N N . ILE A 1 99 ? -3.371 8.602 -4.918 1 98.75 99 ILE A N 1
ATOM 780 C CA . ILE A 1 99 ? -3.801 7.586 -3.963 1 98.75 99 ILE A CA 1
ATOM 781 C C . ILE A 1 99 ? -5.258 7.824 -3.574 1 98.75 99 ILE A C 1
ATOM 783 O O . ILE A 1 99 ? -6.039 6.879 -3.461 1 98.75 99 ILE A O 1
ATOM 787 N N . GLY A 1 100 ? -5.586 9.117 -3.389 1 98.69 100 GLY A N 1
ATOM 788 C CA . GLY A 1 100 ? -6.977 9.453 -3.125 1 98.69 100 GLY A CA 1
ATOM 789 C C . GLY A 1 100 ? -7.922 9 -4.219 1 98.69 100 GLY A C 1
ATOM 790 O O . GLY A 1 100 ? -9.008 8.484 -3.939 1 98.69 100 GLY A O 1
ATOM 791 N N . ALA A 1 101 ? -7.516 9.148 -5.461 1 98.69 101 ALA A N 1
ATOM 792 C CA . ALA A 1 101 ? -8.336 8.727 -6.594 1 98.69 101 ALA A CA 1
ATOM 793 C C . ALA A 1 101 ? -8.469 7.207 -6.641 1 98.69 101 ALA A C 1
ATOM 795 O O . ALA A 1 101 ? -9.555 6.68 -6.875 1 98.69 101 ALA A O 1
ATOM 796 N N . LEU A 1 102 ? -7.391 6.516 -6.363 1 98.56 102 LEU A N 1
ATOM 797 C CA . LEU A 1 102 ? -7.375 5.059 -6.445 1 98.56 102 LEU A CA 1
ATOM 798 C C . LEU A 1 102 ? -8.312 4.449 -5.406 1 98.56 102 LEU A C 1
ATOM 800 O O . LEU A 1 102 ? -8.938 3.418 -5.656 1 98.56 102 LEU A O 1
ATOM 804 N N . PHE A 1 103 ? -8.477 5.105 -4.258 1 98.56 103 PHE A N 1
ATOM 805 C CA . PHE A 1 103 ? -9.258 4.535 -3.166 1 98.56 103 PHE A CA 1
ATOM 806 C C . PHE A 1 103 ? -10.641 5.172 -3.102 1 98.56 103 PHE A C 1
ATOM 808 O O . PHE A 1 103 ? -11.453 4.82 -2.24 1 98.56 103 PHE A O 1
ATOM 815 N N . PHE A 1 104 ? -10.984 6.07 -4.023 1 98.56 104 PHE A N 1
ATOM 816 C CA . PHE A 1 104 ? -12.141 6.953 -3.912 1 98.56 104 PHE A CA 1
ATOM 817 C C . PHE A 1 104 ? -13.422 6.145 -3.725 1 98.56 104 PHE A C 1
ATOM 819 O O . PHE A 1 104 ? -14.156 6.344 -2.752 1 98.56 104 PHE A O 1
ATOM 826 N N . TYR A 1 105 ? -13.648 5.137 -4.516 1 98.25 105 TYR A N 1
ATOM 827 C CA . TYR A 1 105 ? -14.93 4.438 -4.527 1 98.25 105 TYR A CA 1
ATOM 828 C C . TYR A 1 105 ? -15.047 3.494 -3.338 1 98.25 105 TYR A C 1
ATOM 830 O O . TYR A 1 105 ? -16.141 3.041 -3.004 1 98.25 105 TYR A O 1
ATOM 838 N N . PHE A 1 106 ? -14 3.203 -2.666 1 97.19 106 PHE A N 1
ATOM 839 C CA . PHE A 1 106 ? -14.031 2.289 -1.53 1 97.19 106 PHE A CA 1
ATOM 840 C C . PHE A 1 106 ? -14.562 2.99 -0.285 1 97.19 106 PHE A C 1
ATOM 842 O O . PHE A 1 106 ? -14.711 2.367 0.768 1 97.19 106 PHE A O 1
ATOM 849 N N . GLY A 1 107 ? -14.867 4.281 -0.401 1 96.19 107 GLY A N 1
ATOM 850 C CA . GLY A 1 107 ? -15.508 5.027 0.671 1 96.19 107 GLY A CA 1
ATOM 851 C C . GLY A 1 107 ? -17.016 5.066 0.555 1 96.19 107 GLY A C 1
ATOM 852 O O . GLY A 1 107 ? -17.703 5.637 1.412 1 96.19 107 GLY A O 1
ATOM 853 N N . SER A 1 108 ? -17.656 4.387 -0.358 1 94.19 108 SER A N 1
ATOM 854 C CA . SER A 1 108 ? -19.031 4.582 -0.769 1 94.19 108 SER A CA 1
ATOM 855 C C . SER A 1 108 ? -20 4.215 0.352 1 94.19 108 SER A C 1
ATOM 857 O O . SER A 1 108 ? -21.062 4.832 0.495 1 94.19 108 SER A O 1
ATOM 859 N N . ALA A 1 109 ? -19.641 3.271 1.18 1 93.44 109 ALA A N 1
ATOM 860 C CA . ALA A 1 109 ? -20.562 2.832 2.223 1 93.44 109 ALA A CA 1
ATOM 861 C C . ALA A 1 109 ? -20.766 3.926 3.27 1 93.44 109 ALA A C 1
ATOM 863 O O . ALA A 1 109 ? -21.828 4.004 3.898 1 93.44 109 ALA A O 1
ATOM 864 N N . ALA A 1 110 ? -19.797 4.77 3.404 1 95.31 110 ALA A N 1
ATOM 865 C CA . ALA A 1 110 ? -19.859 5.836 4.402 1 95.31 110 ALA A CA 1
ATOM 866 C C . ALA A 1 110 ? -20.375 7.133 3.787 1 95.31 110 ALA A C 1
ATOM 868 O O . ALA A 1 110 ? -20.906 7.988 4.492 1 95.31 110 ALA A O 1
ATOM 869 N N . PHE A 1 111 ? -20.234 7.234 2.451 1 96.62 111 PHE A N 1
ATOM 870 C CA . PHE A 1 111 ? -20.547 8.477 1.757 1 96.62 111 PHE A CA 1
ATOM 871 C C . PHE A 1 111 ? -21.469 8.203 0.563 1 96.62 111 PHE A C 1
ATOM 873 O O . PHE A 1 111 ? -20.984 7.992 -0.553 1 96.62 111 PHE A O 1
ATOM 880 N N . PRO A 1 112 ? -22.75 8.391 0.701 1 94.69 112 PRO A N 1
ATOM 881 C CA . PRO A 1 112 ? -23.719 8.008 -0.322 1 94.69 112 PRO A CA 1
ATOM 882 C C . PRO A 1 112 ? -23.531 8.766 -1.633 1 94.69 112 PRO A C 1
ATOM 884 O O . PRO A 1 112 ? -23.828 8.242 -2.705 1 94.69 112 PRO A O 1
ATOM 887 N N . MET A 1 113 ? -23 9.938 -1.568 1 95.81 113 MET A N 1
ATOM 888 C CA . MET A 1 113 ? -22.781 10.742 -2.764 1 95.81 113 MET A CA 1
ATOM 889 C C . MET A 1 113 ? -21.828 10.047 -3.729 1 95.81 113 MET A C 1
ATOM 891 O O . MET A 1 113 ? -21.922 10.234 -4.945 1 95.81 113 MET A O 1
ATOM 895 N N . ILE A 1 114 ? -20.984 9.203 -3.285 1 97.06 114 ILE A N 1
ATOM 896 C CA . ILE A 1 114 ? -19.938 8.57 -4.07 1 97.06 114 ILE A CA 1
ATOM 897 C C . ILE A 1 114 ? -20.547 7.66 -5.125 1 97.06 114 ILE A C 1
ATOM 899 O O . ILE A 1 114 ? -20.031 7.559 -6.246 1 97.06 114 ILE A O 1
ATOM 903 N N . ALA A 1 115 ? -21.641 7.055 -4.824 1 92.94 115 ALA A N 1
ATOM 904 C CA . ALA A 1 115 ? -22.297 6.105 -5.723 1 92.94 115 ALA A CA 1
ATOM 905 C C . ALA A 1 115 ? -22.703 6.785 -7.031 1 92.94 115 ALA A C 1
ATOM 907 O O . ALA A 1 115 ? -22.734 6.141 -8.086 1 92.94 115 ALA A O 1
ATOM 908 N N . GLY A 1 116 ? -22.938 8.07 -6.957 1 93.88 116 GLY A N 1
ATOM 909 C CA . GLY A 1 116 ? -23.406 8.797 -8.125 1 93.88 116 GLY A CA 1
ATOM 910 C C . GLY A 1 116 ? -22.297 9.5 -8.883 1 93.88 116 GLY A C 1
ATOM 911 O O . GLY A 1 116 ? -22.531 10.094 -9.938 1 93.88 116 GLY A O 1
ATOM 912 N N . VAL A 1 117 ? -21.109 9.414 -8.383 1 97.5 117 VAL A N 1
ATOM 913 C CA . VAL A 1 117 ? -19.984 10.125 -8.992 1 97.5 117 VAL A CA 1
ATOM 914 C C . VAL A 1 117 ? -19.406 9.289 -10.133 1 97.5 117 VAL A C 1
ATOM 916 O O . VAL A 1 117 ? -19.078 8.117 -9.945 1 97.5 117 VAL A O 1
ATOM 919 N N . GLN A 1 118 ? -19.281 9.891 -11.297 1 97.5 118 GLN A N 1
ATOM 920 C CA . GLN A 1 118 ? -18.734 9.195 -12.461 1 97.5 118 GLN A CA 1
ATOM 921 C C . GLN A 1 118 ? -17.203 9.148 -12.406 1 97.5 118 GLN A C 1
ATOM 923 O O . GLN A 1 118 ? -16.578 10.016 -11.805 1 97.5 118 GLN A O 1
ATOM 928 N N . TRP A 1 119 ? -16.656 8.18 -13.133 1 97.38 119 TRP A N 1
ATOM 929 C CA . TRP A 1 119 ? -15.219 7.941 -13.125 1 97.38 119 TRP A CA 1
ATOM 930 C C . TRP A 1 119 ? -14.461 9.164 -13.633 1 97.38 119 TRP A C 1
ATOM 932 O O . TRP A 1 119 ? -13.398 9.5 -13.117 1 97.38 119 TRP A O 1
ATOM 942 N N . TRP A 1 120 ? -14.953 9.867 -14.625 1 97.81 120 TRP A N 1
ATOM 943 C CA . TRP A 1 120 ? -14.234 10.992 -15.219 1 97.81 120 TRP A CA 1
ATOM 944 C C . TRP A 1 120 ? -14.227 12.188 -14.273 1 97.81 120 TRP A C 1
ATOM 946 O O . TRP A 1 120 ? -13.328 13.031 -14.336 1 97.81 120 TRP A O 1
ATOM 956 N N . GLU A 1 121 ? -15.273 12.344 -13.406 1 98.38 121 GLU A N 1
ATOM 957 C CA . GLU A 1 121 ? -15.281 13.391 -12.391 1 98.38 121 GLU A CA 1
ATOM 958 C C . GLU A 1 121 ? -14.148 13.18 -11.383 1 98.38 121 GLU A C 1
ATOM 960 O O . GLU A 1 121 ? -13.516 14.141 -10.945 1 98.38 121 GLU A O 1
ATOM 965 N N . VAL A 1 122 ? -13.953 11.898 -11.023 1 98.56 122 VAL A N 1
ATOM 966 C CA . VAL A 1 122 ? -12.875 11.562 -10.102 1 98.56 122 VAL A CA 1
ATOM 967 C C . VAL A 1 122 ? -11.531 11.969 -10.711 1 98.56 122 VAL A C 1
ATOM 969 O O . VAL A 1 122 ? -10.695 12.57 -10.031 1 98.56 122 VAL A O 1
ATOM 972 N N . LEU A 1 123 ? -11.359 11.703 -12 1 98.56 123 LEU A N 1
ATOM 973 C CA . LEU A 1 123 ? -10.109 12.039 -12.672 1 98.56 123 LEU A CA 1
ATOM 974 C C . LEU A 1 123 ? -9.914 13.547 -12.75 1 98.56 123 LEU A C 1
ATOM 976 O O . LEU A 1 123 ? -8.805 14.047 -12.586 1 98.56 123 LEU A O 1
ATOM 980 N N . LEU A 1 124 ? -10.984 14.266 -12.984 1 98.44 124 LEU A N 1
ATOM 981 C CA . LEU A 1 124 ? -10.906 15.727 -13.047 1 98.44 124 LEU A CA 1
ATOM 982 C C . LEU A 1 124 ? -10.523 16.312 -11.695 1 98.44 124 LEU A C 1
ATOM 984 O O . LEU A 1 124 ? -9.68 17.203 -11.617 1 98.44 124 LEU A O 1
ATOM 988 N N . ILE A 1 125 ? -11.141 15.828 -10.672 1 98.56 125 ILE A N 1
ATOM 989 C CA . ILE A 1 125 ? -10.836 16.312 -9.328 1 98.56 125 ILE A CA 1
ATOM 990 C C . ILE A 1 125 ? -9.406 15.93 -8.953 1 98.56 125 ILE A C 1
ATOM 992 O O . ILE A 1 125 ? -8.719 16.688 -8.273 1 98.56 125 ILE A O 1
ATOM 996 N N . CYS A 1 126 ? -9.008 14.734 -9.375 1 98.62 126 CYS A N 1
ATOM 997 C CA . CYS A 1 126 ? -7.625 14.32 -9.148 1 98.62 126 CYS A CA 1
ATOM 998 C C . CYS A 1 126 ? -6.652 15.297 -9.805 1 98.62 126 CYS A C 1
ATOM 1000 O O . CYS A 1 126 ? -5.684 15.727 -9.188 1 98.62 126 CYS A O 1
ATOM 1002 N N . LEU A 1 127 ? -6.906 15.641 -11.055 1 98.44 127 LEU A N 1
ATOM 1003 C CA . LEU A 1 127 ? -6.062 16.594 -11.766 1 98.44 127 LEU A CA 1
ATOM 1004 C C . LEU A 1 127 ? -6.035 17.938 -11.047 1 98.44 127 LEU A C 1
ATOM 1006 O O . LEU A 1 127 ? -4.973 18.547 -10.906 1 98.44 127 LEU A O 1
ATOM 1010 N N . LEU A 1 128 ? -7.191 18.359 -10.578 1 98.25 128 LEU A N 1
ATOM 1011 C CA . LEU A 1 128 ? -7.27 19.594 -9.805 1 98.25 128 LEU A CA 1
ATOM 1012 C C . LEU A 1 128 ? -6.422 19.5 -8.539 1 98.25 128 LEU A C 1
ATOM 1014 O O . LEU A 1 128 ? -5.676 20.422 -8.219 1 98.25 128 LEU A O 1
ATOM 1018 N N . GLY A 1 129 ? -6.555 18.391 -7.844 1 97.69 129 GLY A N 1
ATOM 1019 C CA . GLY A 1 129 ? -5.777 18.172 -6.633 1 97.69 129 GLY A CA 1
ATOM 1020 C C . GLY A 1 129 ? -4.281 18.219 -6.867 1 97.69 129 GLY A C 1
ATOM 1021 O O . GLY A 1 129 ? -3.529 18.703 -6.016 1 97.69 129 GLY A O 1
ATOM 1022 N N . CYS A 1 130 ? -3.867 17.797 -8.031 1 98 130 CYS A N 1
ATOM 1023 C CA . CYS A 1 130 ? -2.453 17.812 -8.391 1 98 130 CYS A CA 1
ATOM 1024 C C . CYS A 1 130 ? -1.94 19.234 -8.523 1 98 130 CYS A C 1
ATOM 1026 O O . CYS A 1 130 ? -0.736 19.484 -8.43 1 98 130 CYS A O 1
ATOM 1028 N N . THR A 1 131 ? -2.801 20.188 -8.711 1 97.38 131 THR A N 1
ATOM 1029 C CA . THR A 1 131 ? -2.395 21.578 -8.875 1 97.38 131 THR A CA 1
ATOM 1030 C C . THR A 1 131 ? -2.479 22.328 -7.551 1 97.38 131 THR A C 1
ATOM 1032 O O . THR A 1 131 ? -2.041 23.484 -7.449 1 97.38 131 THR A O 1
ATOM 1035 N N . MET A 1 132 ? -3.107 21.828 -6.527 1 96.69 132 MET A N 1
ATOM 1036 C CA . MET A 1 132 ? -3.32 22.406 -5.207 1 96.69 132 MET A CA 1
ATOM 1037 C C . MET A 1 132 ? -4.32 23.562 -5.277 1 96.69 132 MET A C 1
ATOM 1039 O O . MET A 1 132 ? -4.43 24.344 -4.34 1 96.69 132 MET A O 1
ATOM 1043 N N . LEU A 1 133 ? -5.051 23.594 -6.402 1 97 133 LEU A N 1
ATOM 1044 C CA . LEU A 1 133 ? -6.176 24.516 -6.457 1 97 133 LEU A CA 1
ATOM 1045 C C . LEU A 1 133 ? -7.371 23.969 -5.68 1 97 133 LEU A C 1
ATOM 1047 O O . LEU A 1 133 ? -7.66 22.781 -5.742 1 97 133 LEU A O 1
ATOM 1051 N N . PRO A 1 134 ? -7.98 24.828 -4.898 1 97.81 134 PRO A N 1
ATOM 1052 C CA . PRO A 1 134 ? -9.086 24.344 -4.074 1 97.81 134 PRO A CA 1
ATOM 1053 C C . PRO A 1 134 ? -10.336 24.016 -4.895 1 97.81 134 PRO A C 1
ATOM 1055 O O . PRO A 1 134 ? -10.68 24.766 -5.816 1 97.81 134 PRO A O 1
ATOM 1058 N N . ALA A 1 135 ? -10.953 22.953 -4.605 1 97.94 135 ALA A N 1
ATOM 1059 C CA . ALA A 1 135 ? -12.266 22.641 -5.168 1 97.94 135 ALA A CA 1
ATOM 1060 C C . ALA A 1 135 ? -13.344 23.516 -4.531 1 97.94 135 ALA A C 1
ATOM 1062 O O . ALA A 1 135 ? -13.328 23.766 -3.324 1 97.94 135 ALA A O 1
ATOM 1063 N N . LEU A 1 136 ? -14.227 23.938 -5.32 1 97.19 136 LEU A N 1
ATOM 1064 C CA . LEU A 1 136 ? -15.383 24.672 -4.824 1 97.19 136 LEU A CA 1
ATOM 1065 C C . LEU A 1 136 ? -16.438 23.719 -4.25 1 97.19 136 LEU A C 1
ATOM 1067 O O . LEU A 1 136 ? -16.469 22.547 -4.602 1 97.19 136 LEU A O 1
ATOM 1071 N N . PRO A 1 137 ? -17.219 24.297 -3.359 1 96 137 PRO A N 1
ATOM 1072 C CA . PRO A 1 137 ? -18.266 23.438 -2.805 1 96 137 PRO A CA 1
ATOM 1073 C C . PRO A 1 137 ? -19.172 22.828 -3.883 1 96 137 PRO A C 1
ATOM 1075 O O . PRO A 1 137 ? -19.641 21.703 -3.736 1 96 137 PRO A O 1
ATOM 1078 N N . SER A 1 138 ? -19.375 23.5 -5.008 1 95.69 138 SER A N 1
ATOM 1079 C CA . SER A 1 138 ? -20.203 23.031 -6.105 1 95.69 138 SER A CA 1
ATOM 1080 C C . SER A 1 138 ? -19.562 21.859 -6.824 1 95.69 138 SER A C 1
ATOM 1082 O O . SER A 1 138 ? -20.219 21.141 -7.578 1 95.69 138 SER A O 1
ATOM 1084 N N . TRP A 1 139 ? -18.297 21.641 -6.578 1 96.06 139 TRP A N 1
ATOM 1085 C CA . TRP A 1 139 ? -17.562 20.562 -7.227 1 96.06 139 TRP A CA 1
ATOM 1086 C C . TRP A 1 139 ? -17.391 19.375 -6.281 1 96.06 139 TRP A C 1
ATOM 1088 O O . TRP A 1 139 ? -16.531 18.516 -6.508 1 96.06 139 TRP A O 1
ATOM 1098 N N . ASP A 1 140 ? -18.219 19.359 -5.25 1 95.19 140 ASP A N 1
ATOM 1099 C CA . ASP A 1 140 ? -18.125 18.328 -4.227 1 95.19 140 ASP A CA 1
ATOM 1100 C C . ASP A 1 140 ? -18.453 16.953 -4.797 1 95.19 140 ASP A C 1
ATOM 1102 O O . ASP A 1 140 ? -19.406 16.812 -5.57 1 95.19 140 ASP A O 1
ATOM 1106 N N . ILE A 1 141 ? -17.656 15.922 -4.387 1 97.12 141 ILE A N 1
ATOM 1107 C CA . ILE A 1 141 ? -17.922 14.578 -4.902 1 97.12 141 ILE A CA 1
ATOM 1108 C C . ILE A 1 141 ? -18.031 13.594 -3.738 1 97.12 141 ILE A C 1
ATOM 1110 O O . ILE A 1 141 ? -18.172 12.391 -3.951 1 97.12 141 ILE A O 1
ATOM 1114 N N . ARG A 1 142 ? -17.953 14.008 -2.523 1 95.69 142 ARG A N 1
ATOM 1115 C CA . ARG A 1 142 ? -18.047 13.102 -1.382 1 95.69 142 ARG A CA 1
ATOM 1116 C C . ARG A 1 142 ? -19.141 13.555 -0.411 1 95.69 142 ARG A C 1
ATOM 1118 O O . ARG A 1 142 ? -19.75 12.727 0.267 1 95.69 142 ARG A O 1
ATOM 1125 N N . GLY A 1 143 ? -19.375 14.883 -0.269 1 94.5 143 GLY A N 1
ATOM 1126 C CA . GLY A 1 143 ? -20.484 15.344 0.562 1 94.5 143 GLY A CA 1
ATOM 1127 C C . GLY A 1 143 ? -20.047 16.281 1.67 1 94.5 143 GLY A C 1
ATOM 1128 O O . GLY A 1 143 ? -20.875 16.797 2.424 1 94.5 143 GLY A O 1
ATOM 1129 N N . TRP A 1 144 ? -18.719 16.609 1.764 1 92.56 144 TRP A N 1
ATOM 1130 C CA . TRP A 1 144 ? -18.219 17.422 2.873 1 92.56 144 TRP A CA 1
ATOM 1131 C C . TRP A 1 144 ? -17.812 18.812 2.393 1 92.56 144 TRP A C 1
ATOM 1133 O O . TRP A 1 144 ? -17.312 19.625 3.176 1 92.56 144 TRP A O 1
ATOM 1143 N N . GLY A 1 145 ? -17.938 19.047 1.09 1 94.62 145 GLY A N 1
ATOM 1144 C CA . GLY A 1 145 ? -17.594 20.359 0.541 1 94.62 145 GLY A CA 1
ATOM 1145 C C . GLY A 1 145 ? -16.141 20.734 0.737 1 94.62 145 GLY A C 1
ATOM 1146 O O . GLY A 1 145 ? -15.828 21.906 0.965 1 94.62 145 GLY A O 1
ATOM 1147 N N . GLU A 1 146 ? -15.289 19.812 0.638 1 95.94 146 GLU A N 1
ATOM 1148 C CA . GLU A 1 146 ? -13.875 20.016 0.94 1 95.94 146 GLU A CA 1
ATOM 1149 C C . GLU A 1 146 ? -13.141 20.641 -0.238 1 95.94 146 GLU A C 1
ATOM 1151 O O . GLU A 1 146 ? -13.531 20.453 -1.393 1 95.94 146 GLU A O 1
ATOM 1156 N N . THR A 1 147 ? -12.047 21.344 0.071 1 97.25 147 THR A N 1
ATOM 1157 C CA . THR A 1 147 ? -11.195 21.906 -0.967 1 97.25 147 THR A CA 1
ATOM 1158 C C . THR A 1 147 ? -10.414 20.797 -1.685 1 97.25 147 THR A C 1
ATOM 1160 O O . THR A 1 147 ? -9.977 20.984 -2.82 1 97.25 147 THR A O 1
ATOM 1163 N N . SER A 1 148 ? -10.18 19.703 -1.076 1 97.62 148 SER A N 1
ATOM 1164 C CA . SER A 1 148 ? -9.484 18.531 -1.603 1 97.62 148 SER A CA 1
ATOM 1165 C C . SER A 1 148 ? -10.258 17.25 -1.311 1 97.62 148 SER A C 1
ATOM 1167 O O . SER A 1 148 ? -9.844 16.438 -0.479 1 97.62 148 SER A O 1
ATOM 1169 N N . PRO A 1 149 ? -11.258 17 -2.084 1 97.12 149 PRO A N 1
ATOM 1170 C CA . PRO A 1 149 ? -12.203 15.93 -1.759 1 97.12 149 PRO A CA 1
ATOM 1171 C C . PRO A 1 149 ? -11.547 14.555 -1.784 1 97.12 149 PRO A C 1
ATOM 1173 O O . PRO A 1 149 ? -12.031 13.625 -1.129 1 97.12 149 PRO A O 1
ATOM 1176 N N . LEU A 1 150 ? -10.461 14.359 -2.537 1 97.88 150 LEU A N 1
ATOM 1177 C CA . LEU A 1 150 ? -9.836 13.047 -2.668 1 97.88 150 LEU A CA 1
ATOM 1178 C C . LEU A 1 150 ? -8.852 12.797 -1.53 1 97.88 150 LEU A C 1
ATOM 1180 O O . LEU A 1 150 ? -8.422 11.664 -1.31 1 97.88 150 LEU A O 1
ATOM 1184 N N . ASN A 1 151 ? -8.492 13.891 -0.832 1 97.56 151 ASN A N 1
ATOM 1185 C CA . ASN A 1 151 ? -7.469 13.836 0.208 1 97.56 151 ASN A CA 1
ATOM 1186 C C . ASN A 1 151 ? -7.652 14.945 1.237 1 97.56 151 ASN A C 1
ATOM 1188 O O . ASN A 1 151 ? -7.062 16.016 1.109 1 97.56 151 ASN A O 1
ATOM 1192 N N . GLY A 1 152 ? -8.281 14.68 2.27 1 95.38 152 GLY A N 1
ATOM 1193 C CA . GLY A 1 152 ? -8.734 15.656 3.242 1 95.38 152 GLY A CA 1
ATOM 1194 C C . GLY A 1 152 ? -7.609 16.5 3.807 1 95.38 152 GLY A C 1
ATOM 1195 O O . GLY A 1 152 ? -7.691 17.734 3.807 1 95.38 152 GLY A O 1
ATOM 1196 N N . PRO A 1 153 ? -6.535 15.914 4.227 1 95.56 153 PRO A N 1
ATOM 1197 C CA . PRO A 1 153 ? -5.469 16.672 4.879 1 95.56 153 PRO A CA 1
ATOM 1198 C C . PRO A 1 153 ? -4.801 17.688 3.943 1 95.56 153 PRO A C 1
ATOM 1200 O O . PRO A 1 153 ? -4.07 18.562 4.398 1 95.56 153 PRO A O 1
ATOM 1203 N N . ALA A 1 154 ? -5.031 17.625 2.668 1 97.31 154 ALA A N 1
ATOM 1204 C CA . ALA A 1 154 ? -4.383 18.516 1.699 1 97.31 154 ALA A CA 1
ATOM 1205 C C . ALA A 1 154 ? -4.84 19.953 1.88 1 97.31 154 ALA A C 1
ATOM 1207 O O . ALA A 1 154 ? -4.191 20.891 1.395 1 97.31 154 ALA A O 1
ATOM 1208 N N . TRP A 1 155 ? -5.918 20.172 2.596 1 97.25 155 TRP A N 1
ATOM 1209 C CA . TRP A 1 155 ? -6.383 21.531 2.822 1 97.25 155 TRP A CA 1
ATOM 1210 C C . TRP A 1 155 ? -5.328 22.359 3.561 1 97.25 155 TRP A C 1
ATOM 1212 O O . TRP A 1 155 ? -5.121 23.531 3.254 1 97.25 155 TRP A O 1
ATOM 1222 N N . SER A 1 156 ? -4.699 21.75 4.535 1 97.38 156 SER A N 1
ATOM 1223 C CA . SER A 1 156 ? -3.711 22.484 5.324 1 97.38 156 SER A CA 1
ATOM 1224 C C . SER A 1 156 ? -2.467 22.797 4.504 1 97.38 156 SER A C 1
ATOM 1226 O O . SER A 1 156 ? -1.794 23.797 4.746 1 97.38 156 SER A O 1
ATOM 1228 N N . LEU A 1 157 ? -2.176 21.953 3.527 1 97.38 157 LEU A N 1
ATOM 1229 C CA . LEU A 1 157 ? -1.051 22.219 2.637 1 97.38 157 LEU A CA 1
ATOM 1230 C C . LEU A 1 157 ? -1.325 23.422 1.759 1 97.38 157 LEU A C 1
ATOM 1232 O O . LEU A 1 157 ? -0.404 24.172 1.413 1 97.38 157 LEU A O 1
ATOM 1236 N N . LEU A 1 158 ? -2.555 23.562 1.34 1 97.88 158 LEU A N 1
ATOM 1237 C CA . LEU A 1 158 ? -2.926 24.766 0.608 1 97.88 158 LEU A CA 1
ATOM 1238 C C . LEU A 1 158 ? -2.541 26.016 1.39 1 97.88 158 LEU A C 1
ATOM 1240 O O . LEU A 1 158 ? -1.949 26.938 0.833 1 97.88 158 LEU A O 1
ATOM 1244 N N . TYR A 1 159 ? -2.822 26 2.623 1 98.31 159 TYR A N 1
ATOM 1245 C CA . TYR A 1 159 ? -2.504 27.156 3.465 1 98.31 159 TYR A CA 1
ATOM 1246 C C . TYR A 1 159 ? -0.999 27.266 3.67 1 98.31 159 TYR A C 1
ATOM 1248 O O . TYR A 1 159 ? -0.472 28.375 3.801 1 98.31 159 TYR A O 1
ATOM 1256 N N . GLU A 1 160 ? -0.318 26.188 3.689 1 97.75 160 GLU A N 1
ATOM 1257 C CA . GLU A 1 160 ? 1.141 26.234 3.729 1 97.75 160 GLU A CA 1
ATOM 1258 C C . GLU A 1 160 ? 1.702 26.938 2.494 1 97.75 160 GLU A C 1
ATOM 1260 O O . GLU A 1 160 ? 2.635 27.734 2.598 1 97.75 160 GLU A O 1
ATOM 1265 N N . TYR A 1 161 ? 1.153 26.625 1.346 1 98.06 161 TYR A N 1
ATOM 1266 C CA . TYR A 1 161 ? 1.553 27.312 0.119 1 98.06 161 TYR A CA 1
ATOM 1267 C C . TYR A 1 161 ? 1.291 28.797 0.218 1 98.06 161 TYR A C 1
ATOM 1269 O O . TYR A 1 161 ? 2.131 29.609 -0.18 1 98.06 161 TYR A O 1
ATOM 1277 N N . ILE A 1 162 ? 0.207 29.109 0.739 1 98.19 162 ILE A N 1
ATOM 1278 C CA . ILE A 1 162 ? -0.167 30.516 0.892 1 98.19 162 ILE A CA 1
ATOM 1279 C C . ILE A 1 162 ? 0.806 31.203 1.843 1 98.19 162 ILE A C 1
ATOM 1281 O O . ILE A 1 162 ? 1.239 32.344 1.586 1 98.19 162 ILE A O 1
ATOM 1285 N N . ALA A 1 163 ? 1.128 30.578 2.904 1 98.5 163 ALA A N 1
ATOM 1286 C CA . ALA A 1 163 ? 2.084 31.125 3.857 1 98.5 163 ALA A CA 1
ATOM 1287 C C . ALA A 1 163 ? 3.436 31.375 3.195 1 98.5 163 ALA A C 1
ATOM 1289 O O . ALA A 1 163 ? 4.078 32.406 3.451 1 98.5 163 ALA A O 1
ATOM 1290 N N . ASN A 1 164 ? 3.859 30.453 2.365 1 98.06 164 ASN A N 1
ATOM 1291 C CA . ASN A 1 164 ? 5.109 30.625 1.636 1 98.06 164 ASN A CA 1
ATOM 1292 C C . ASN A 1 164 ? 5.055 31.828 0.703 1 98.06 164 ASN A C 1
ATOM 1294 O O . ASN A 1 164 ? 6.027 32.562 0.593 1 98.06 164 ASN A O 1
ATOM 1298 N N . ILE A 1 165 ? 3.957 31.984 0.076 1 98.31 165 ILE A N 1
ATOM 1299 C CA . ILE A 1 165 ? 3.766 33.125 -0.819 1 98.31 165 ILE A CA 1
ATOM 1300 C C . ILE A 1 165 ? 3.785 34.438 -0.017 1 98.31 165 ILE A C 1
ATOM 1302 O O . ILE A 1 165 ? 4.492 35.375 -0.371 1 98.31 165 ILE A O 1
ATOM 1306 N N . LEU A 1 166 ? 3.084 34.469 1.073 1 98.31 166 LEU A N 1
ATOM 1307 C CA . LEU A 1 166 ? 3.029 35.625 1.93 1 98.31 166 LEU A CA 1
ATOM 1308 C C . LEU A 1 166 ? 4.414 35.969 2.475 1 98.31 166 LEU A C 1
ATOM 1310 O O . LEU A 1 166 ? 4.801 37.156 2.506 1 98.31 166 LEU A O 1
ATOM 1314 N N . TYR A 1 167 ? 5.09 34.938 2.885 1 98.5 167 TYR A N 1
ATOM 1315 C CA . TYR A 1 167 ? 6.441 35.125 3.396 1 98.5 167 TYR A CA 1
ATOM 1316 C C . TYR A 1 167 ? 7.348 35.75 2.336 1 98.5 167 TYR A C 1
ATOM 1318 O O . TYR A 1 167 ? 7.965 36.781 2.566 1 98.5 167 TYR A O 1
ATOM 1326 N N . ALA A 1 168 ? 7.391 35.125 1.183 1 98.25 168 ALA A N 1
ATOM 1327 C CA . ALA A 1 168 ? 8.352 35.5 0.147 1 98.25 168 ALA A CA 1
ATOM 1328 C C . ALA A 1 168 ? 8.039 36.875 -0.42 1 98.25 168 ALA A C 1
ATOM 1330 O O . ALA A 1 168 ? 8.953 37.656 -0.726 1 98.25 168 ALA A O 1
ATOM 1331 N N . LEU A 1 169 ? 6.793 37.219 -0.478 1 97.94 169 LEU A N 1
ATOM 1332 C CA . LEU A 1 169 ? 6.414 38.438 -1.177 1 97.94 169 LEU A CA 1
ATOM 1333 C C . LEU A 1 169 ? 6.363 39.625 -0.213 1 97.94 169 LEU A C 1
ATOM 1335 O O . LEU A 1 169 ? 6.613 40.75 -0.608 1 97.94 169 LEU A O 1
ATOM 1339 N N . VAL A 1 170 ? 6.039 39.375 1.056 1 97.75 170 VAL A N 1
ATOM 1340 C CA . VAL A 1 170 ? 5.715 40.531 1.902 1 97.75 170 VAL A CA 1
ATOM 1341 C C . VAL A 1 170 ? 6.461 40.406 3.23 1 97.75 170 VAL A C 1
ATOM 1343 O O . VAL A 1 170 ? 7.328 41.219 3.535 1 97.75 170 VAL A O 1
ATOM 1346 N N . ILE A 1 171 ? 6.324 39.375 3.959 1 97.75 171 ILE A N 1
ATOM 1347 C CA . ILE A 1 171 ? 6.621 39.312 5.387 1 97.75 171 ILE A CA 1
ATOM 1348 C C . ILE A 1 171 ? 8.133 39.188 5.594 1 97.75 171 ILE A C 1
ATOM 1350 O O . ILE A 1 171 ? 8.656 39.594 6.637 1 97.75 171 ILE A O 1
ATOM 1354 N N . ARG A 1 172 ? 8.766 38.625 4.594 1 96.31 172 ARG A N 1
ATOM 1355 C CA . ARG A 1 172 ? 10.211 38.5 4.738 1 96.31 172 ARG A CA 1
ATOM 1356 C C . ARG A 1 172 ? 10.875 39.844 4.953 1 96.31 172 ARG A C 1
ATOM 1358 O O . ARG A 1 172 ? 11.992 39.938 5.473 1 96.31 172 ARG A O 1
ATOM 1365 N N . ARG A 1 173 ? 10.172 40.906 4.625 1 96.94 173 ARG A N 1
ATOM 1366 C CA . ARG A 1 173 ? 10.75 42.25 4.699 1 96.94 173 ARG A CA 1
ATOM 1367 C C . ARG A 1 173 ? 10.43 42.906 6.039 1 96.94 173 ARG A C 1
ATOM 1369 O O . ARG A 1 173 ? 10.938 44 6.344 1 96.94 173 ARG A O 1
ATOM 1376 N N . PHE A 1 174 ? 9.656 42.281 6.824 1 97.75 174 PHE A N 1
ATOM 1377 C CA . PHE A 1 174 ? 9.266 42.844 8.109 1 97.75 174 PHE A CA 1
ATOM 1378 C C . PHE A 1 174 ? 10.406 42.75 9.109 1 97.75 174 PHE A C 1
ATOM 1380 O O . PHE A 1 174 ? 10.984 41.688 9.305 1 97.75 174 PHE A O 1
ATOM 1387 N N . PRO A 1 175 ? 10.68 43.938 9.781 1 97 175 PRO A N 1
ATOM 1388 C CA . PRO A 1 175 ? 11.57 43.812 10.945 1 97 175 PRO A CA 1
ATOM 1389 C C . PRO A 1 175 ? 10.914 43.094 12.109 1 97 175 PRO A C 1
ATOM 1391 O O . PRO A 1 175 ? 9.703 42.875 12.117 1 97 175 PRO A O 1
ATOM 1394 N N . LYS A 1 176 ? 11.68 42.688 13.078 1 97.62 176 LYS A N 1
ATOM 1395 C CA . LYS A 1 176 ? 11.219 41.875 14.203 1 97.62 176 LYS A CA 1
ATOM 1396 C C . LYS A 1 176 ? 10.039 42.531 14.906 1 97.62 176 LYS A C 1
ATOM 1398 O O . LYS A 1 176 ? 9.07 41.875 15.266 1 97.62 176 LYS A O 1
ATOM 1403 N N . PHE A 1 177 ? 10.141 43.844 15.016 1 97.81 177 PHE A N 1
ATOM 1404 C CA . PHE A 1 177 ? 9.094 44.562 15.742 1 97.81 177 PHE A CA 1
ATOM 1405 C C . PHE A 1 177 ? 7.77 44.469 14.992 1 97.81 177 PHE A C 1
ATOM 1407 O O . PHE A 1 177 ? 6.73 44.188 15.586 1 97.81 177 PHE A O 1
ATOM 1414 N N . VAL A 1 178 ? 7.766 44.75 13.727 1 98.44 178 VAL A N 1
ATOM 1415 C CA . VAL A 1 178 ? 6.566 44.75 12.898 1 98.44 178 VAL A CA 1
ATO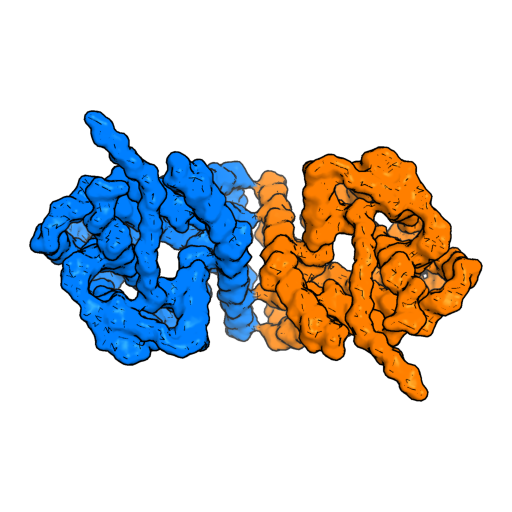M 1416 C C . VAL A 1 178 ? 6.012 43.312 12.812 1 98.44 178 VAL A C 1
ATOM 1418 O O . VAL A 1 178 ? 4.797 43.125 12.867 1 98.44 178 VAL A O 1
ATOM 1421 N N . LEU A 1 179 ? 6.93 42.344 12.688 1 98.62 179 LEU A N 1
ATOM 1422 C CA . LEU A 1 179 ? 6.508 40.969 12.688 1 98.62 179 LEU A CA 1
ATOM 1423 C C . LEU A 1 179 ? 5.852 40.594 14.016 1 98.62 179 LEU A C 1
ATOM 1425 O O . LEU A 1 179 ? 4.859 39.844 14.039 1 98.62 179 LEU A O 1
ATOM 1429 N N . GLY A 1 180 ? 6.402 41.094 15.117 1 98.5 180 GLY A N 1
ATOM 1430 C CA . GLY A 1 180 ? 5.801 40.875 16.422 1 98.5 180 GLY A CA 1
ATOM 1431 C C . GLY A 1 180 ? 4.387 41.406 16.531 1 98.5 180 GLY A C 1
ATOM 1432 O O . GLY A 1 180 ? 3.504 40.75 17.078 1 98.5 180 GLY A O 1
ATOM 1433 N N . LEU A 1 181 ? 4.223 42.625 15.977 1 98.5 181 LEU A N 1
ATOM 1434 C CA . LEU A 1 181 ? 2.893 43.219 15.969 1 98.5 181 LEU A CA 1
ATOM 1435 C C . LEU A 1 181 ? 1.935 42.406 15.117 1 98.5 181 LEU A C 1
ATOM 1437 O O . LEU A 1 181 ? 0.765 42.25 15.469 1 98.5 181 LEU A O 1
ATOM 1441 N N . PHE A 1 182 ? 2.449 41.969 13.992 1 98.44 182 PHE A N 1
ATOM 1442 C CA . PHE A 1 182 ? 1.654 41.125 13.109 1 98.44 182 PHE A CA 1
ATOM 1443 C C . PHE A 1 182 ? 1.235 39.844 13.812 1 98.44 182 PHE A C 1
ATOM 1445 O O . PHE A 1 182 ? 0.074 39.438 13.734 1 98.44 182 PHE A O 1
ATOM 1452 N N . VAL A 1 183 ? 2.15 39.219 14.5 1 98.69 183 VAL A N 1
ATOM 1453 C CA . VAL A 1 183 ? 1.901 37.969 15.234 1 98.69 183 VAL A CA 1
ATOM 1454 C C . VAL A 1 183 ? 0.897 38.219 16.359 1 98.69 183 VAL A C 1
ATOM 1456 O O . VAL A 1 183 ? 0.002 37.406 16.594 1 98.69 183 VAL A O 1
ATOM 1459 N N . ALA A 1 184 ? 1.026 39.344 17.016 1 98.5 184 ALA A N 1
ATOM 1460 C CA . ALA A 1 184 ? 0.085 39.719 18.062 1 98.5 184 ALA A CA 1
ATOM 1461 C C . ALA A 1 184 ? -1.326 39.875 17.5 1 98.5 184 ALA A C 1
ATOM 1463 O O . ALA A 1 184 ? -2.301 39.469 18.125 1 98.5 184 ALA A O 1
ATOM 1464 N N . GLY A 1 185 ? -1.431 40.562 16.406 1 98.06 185 GLY A N 1
ATOM 1465 C CA . GLY A 1 185 ? -2.719 40.656 15.75 1 98.06 185 GLY A CA 1
ATOM 1466 C C . GLY A 1 185 ? -3.307 39.312 15.352 1 98.06 185 GLY A C 1
ATOM 1467 O O . GLY A 1 185 ? -4.508 39.094 15.5 1 98.06 185 GLY A O 1
ATOM 1468 N N . ALA A 1 186 ? -2.471 38.469 14.836 1 98.56 186 ALA A N 1
ATOM 1469 C CA . ALA A 1 186 ? -2.916 37.156 14.445 1 98.56 186 ALA A CA 1
ATOM 1470 C C . ALA A 1 186 ? -3.367 36.344 15.656 1 98.56 186 ALA A C 1
ATOM 1472 O O . ALA A 1 186 ? -4.27 35.5 15.547 1 98.56 186 ALA A O 1
ATOM 1473 N N . ALA A 1 187 ? -2.734 36.531 16.797 1 98.62 187 ALA A N 1
ATOM 1474 C CA . ALA A 1 187 ? -3.139 35.875 18.031 1 98.62 187 ALA A CA 1
ATOM 1475 C C . ALA A 1 187 ? -4.578 36.219 18.406 1 98.62 187 ALA A C 1
ATOM 1477 O O . ALA A 1 187 ? -5.309 35.375 18.953 1 98.62 187 ALA A O 1
ATOM 1478 N N . VAL A 1 188 ? -4.938 37.406 18.125 1 97.88 188 VAL A N 1
ATOM 1479 C CA . VAL A 1 188 ? -6.305 37.844 18.391 1 97.88 188 VAL A CA 1
ATOM 1480 C C . VAL A 1 188 ? -7.285 37.031 17.562 1 97.88 188 VAL A C 1
ATOM 1482 O O . VAL A 1 188 ? -8.375 36.688 18.016 1 97.88 188 VAL A O 1
ATOM 1485 N N . LEU A 1 189 ? -6.91 36.75 16.328 1 96.94 189 LEU A N 1
ATOM 1486 C CA . LEU A 1 189 ? -7.762 35.906 15.492 1 96.94 189 LEU A CA 1
ATOM 1487 C C . LEU A 1 189 ? -7.918 34.531 16.078 1 96.94 189 LEU A C 1
ATOM 1489 O O . LEU A 1 189 ? -9 33.938 16.047 1 96.94 189 LEU A O 1
ATOM 1493 N N . THR A 1 190 ? -6.82 33.938 16.609 1 97.62 190 THR A N 1
ATOM 1494 C CA . THR A 1 190 ? -6.875 32.625 17.266 1 97.62 190 THR A CA 1
ATOM 1495 C C . THR A 1 190 ? -7.82 32.656 18.469 1 97.62 190 THR A C 1
ATOM 1497 O O . THR A 1 190 ? -8.641 31.766 18.641 1 97.62 190 THR A O 1
ATOM 1500 N N . LEU A 1 191 ? -7.723 33.719 19.234 1 97.06 191 LEU A N 1
ATOM 1501 C CA . LEU A 1 191 ? -8.594 33.875 20.391 1 97.06 191 LEU A CA 1
ATOM 1502 C C . LEU A 1 191 ? -10.047 34.062 19.953 1 97.06 191 LEU A C 1
ATOM 1504 O O . LEU A 1 191 ? -10.961 33.562 20.609 1 97.06 191 LEU A O 1
ATOM 1508 N N . ASP A 1 192 ? -10.234 34.812 18.906 1 95.19 192 ASP A N 1
ATOM 1509 C CA . ASP A 1 192 ? -11.578 35.031 18.375 1 95.19 192 ASP A CA 1
ATOM 1510 C C . ASP A 1 192 ? -12.242 33.688 18.047 1 95.19 192 ASP A C 1
ATOM 1512 O O . ASP A 1 192 ? -13.406 33.469 18.375 1 95.19 192 ASP A O 1
ATOM 1516 N N . LEU A 1 193 ? -11.5 32.812 17.469 1 93.5 193 LEU A N 1
ATOM 1517 C CA . LEU A 1 193 ? -12 31.516 17.062 1 93.5 193 LEU A CA 1
ATOM 1518 C C . LEU A 1 193 ? -12.219 30.609 18.281 1 93.5 193 LEU A C 1
ATOM 1520 O O . LEU A 1 193 ? -13.297 30.031 18.438 1 93.5 193 LEU A O 1
ATOM 1524 N N . THR A 1 194 ? -11.242 30.469 19.188 1 95.44 194 THR A N 1
ATOM 1525 C CA . THR A 1 194 ? -11.266 29.5 20.281 1 95.44 194 THR A CA 1
ATOM 1526 C C . THR A 1 194 ? -12.25 29.922 21.359 1 95.44 194 THR A C 1
ATOM 1528 O O . THR A 1 194 ? -12.828 29.078 22.047 1 95.44 194 THR A O 1
ATOM 1531 N N . LEU A 1 195 ? -12.484 31.234 21.453 1 93.62 195 LEU A N 1
ATOM 1532 C CA . LEU A 1 195 ? -13.391 31.719 22.484 1 93.62 195 LEU A CA 1
ATOM 1533 C C . LEU A 1 195 ? -14.719 32.156 21.875 1 93.62 195 LEU A C 1
ATOM 1535 O O . LEU A 1 195 ? -15.586 32.688 22.578 1 93.62 195 LEU A O 1
ATOM 1539 N N . ASN A 1 196 ? -14.82 31.984 20.625 1 92 196 ASN A N 1
ATOM 1540 C CA . ASN A 1 196 ? -16.047 32.281 19.891 1 92 196 ASN A CA 1
ATOM 1541 C C . ASN A 1 196 ? -16.531 33.688 20.156 1 92 196 ASN A C 1
ATOM 1543 O O . ASN A 1 196 ? -17.703 33.906 20.484 1 92 196 ASN A O 1
ATOM 1547 N N . LEU A 1 197 ? -15.672 34.656 19.969 1 90.69 197 LEU A N 1
ATOM 1548 C CA . LEU A 1 197 ? -15.984 36.062 20.219 1 90.69 197 LEU A CA 1
ATOM 1549 C C . LEU A 1 197 ? -16.719 36.656 19.031 1 90.69 197 LEU A C 1
ATOM 1551 O O . LEU A 1 197 ? -17.453 37.656 19.188 1 90.69 197 LEU A O 1
ATOM 1555 N N . ASP A 1 198 ? -16.578 36.156 17.875 1 89.25 198 ASP A N 1
ATOM 1556 C CA . ASP A 1 198 ? -17.219 36.594 16.625 1 89.25 198 ASP A CA 1
ATOM 1557 C C . ASP A 1 198 ? -16.984 38.062 16.375 1 89.25 198 ASP A C 1
ATOM 1559 O O . ASP A 1 198 ? -17.953 38.812 16.141 1 89.25 198 ASP A O 1
ATOM 1563 N N . LEU A 1 199 ? -15.766 38.469 16.484 1 89.56 199 LEU A N 1
ATOM 1564 C CA . LEU A 1 199 ? -15.383 39.875 16.375 1 89.56 199 LEU A CA 1
ATOM 1565 C C . LEU A 1 199 ? -15.742 40.438 15.008 1 89.56 199 LEU A C 1
ATOM 1567 O O . LEU A 1 199 ? -16.031 41.625 14.875 1 89.56 199 LEU A O 1
ATOM 1571 N N . PHE A 1 200 ? -15.805 39.625 13.938 1 88.81 200 PHE A N 1
ATOM 1572 C CA . PHE A 1 200 ? -15.984 40.094 12.57 1 88.81 200 PHE A CA 1
ATOM 1573 C C . PHE A 1 200 ? -17.297 39.594 11.992 1 88.81 200 PHE A C 1
ATOM 1575 O O . PHE A 1 200 ? -17.594 39.844 10.812 1 88.81 200 PHE A O 1
ATOM 1582 N N . GLY A 1 201 ? -18.078 38.906 12.68 1 85.81 201 GLY A N 1
ATOM 1583 C CA . GLY A 1 201 ? -19.375 38.406 12.234 1 85.81 201 GLY A CA 1
ATOM 1584 C C . GLY A 1 201 ? -19.266 37.312 11.203 1 85.81 201 GLY A C 1
ATOM 1585 O O . GLY A 1 201 ? -20.125 37.188 10.336 1 85.81 201 GLY A O 1
ATOM 1586 N N . LEU A 1 202 ? -18.172 36.656 11.234 1 83.62 202 LEU A N 1
ATOM 1587 C CA . LEU A 1 202 ? -17.938 35.625 10.219 1 83.62 202 LEU A CA 1
ATOM 1588 C C . LEU A 1 202 ? -18.156 34.25 10.789 1 83.62 202 LEU A C 1
ATOM 1590 O O . LEU A 1 202 ? -18.141 33.25 10.055 1 83.62 202 LEU A O 1
ATOM 1594 N N . LEU A 1 203 ? -18.297 34.188 12.117 1 80.5 203 LEU A N 1
ATOM 1595 C CA . LEU A 1 203 ? -18.484 32.875 12.742 1 80.5 203 LEU A CA 1
ATOM 1596 C C . LEU A 1 203 ? -19.969 32.531 12.875 1 80.5 203 LEU A C 1
ATOM 1598 O O . LEU A 1 203 ? -20.766 33.375 13.25 1 80.5 203 LEU A O 1
ATOM 1602 N N . SER A 1 204 ? -20.547 31.688 11.945 1 65.62 204 SER A N 1
ATOM 1603 C CA . SER A 1 204 ? -21.969 31.391 11.898 1 65.62 204 SER A CA 1
ATOM 1604 C C . SER A 1 204 ? -22.5 30.953 13.258 1 65.62 204 SER A C 1
ATOM 1606 O O . SER A 1 204 ? -21.75 30.422 14.078 1 65.62 204 SER A O 1
ATOM 1608 N N . ALA A 1 205 ? -23.703 31.391 13.664 1 54 205 ALA A N 1
ATOM 1609 C CA . ALA A 1 205 ? -24.453 31.047 14.867 1 54 205 ALA A CA 1
ATOM 1610 C C . ALA A 1 205 ? -24.562 29.531 15.031 1 54 205 ALA A C 1
ATOM 1612 O O . ALA A 1 205 ? -24.641 29.031 16.156 1 54 205 ALA A O 1
ATOM 1613 N N . ASP A 1 206 ? -24.891 28.797 14.023 1 50.75 206 ASP A N 1
ATOM 1614 C CA . ASP A 1 206 ? -25.172 27.359 14.094 1 50.75 206 ASP A CA 1
ATOM 1615 C C . ASP A 1 206 ? -23.875 26.547 14.109 1 50.75 206 ASP A C 1
ATOM 1617 O O . ASP A 1 206 ? -23.844 25.438 13.586 1 50.75 206 ASP A O 1
ATOM 1621 N N . ARG A 1 207 ? -22.828 27.062 14.531 1 54.94 207 ARG A N 1
ATOM 1622 C CA . ARG A 1 207 ? -21.516 26.469 14.273 1 54.94 207 ARG A CA 1
ATOM 1623 C C . ARG A 1 207 ? -21.344 25.172 15.062 1 54.94 207 ARG A C 1
ATOM 1625 O O . ARG A 1 207 ? -21.422 25.172 16.297 1 54.94 207 ARG A O 1
ATOM 1632 N N . SER A 1 208 ? -21.75 24.109 14.602 1 56.34 208 SER A N 1
ATOM 1633 C CA . SER A 1 208 ? -21.188 22.875 15.141 1 56.34 208 SER A CA 1
ATOM 1634 C C . SER A 1 208 ? -19.734 23.062 15.547 1 56.34 208 SER A C 1
ATOM 1636 O O . SER A 1 208 ? -19.219 22.328 16.406 1 56.34 208 SER A O 1
ATOM 1638 N N . ALA A 1 209 ? -19.125 24.109 15.133 1 68 209 ALA A N 1
ATOM 1639 C CA . ALA A 1 209 ? -17.703 24.281 15.445 1 68 209 ALA A CA 1
ATOM 1640 C C . ALA A 1 209 ? -17.484 25.531 16.281 1 68 209 ALA A C 1
ATOM 1642 O O . ALA A 1 209 ? -16.688 26.406 15.922 1 68 209 ALA A O 1
ATOM 1643 N N . ALA A 1 210 ? -18.25 25.781 17.281 1 84.31 210 ALA A N 1
ATOM 1644 C CA . ALA A 1 210 ? -17.984 26.859 18.234 1 84.31 210 ALA A CA 1
ATOM 1645 C C . ALA A 1 210 ? -16.906 26.438 19.234 1 84.31 210 ALA A C 1
ATOM 1647 O O . ALA A 1 210 ? -16.766 25.266 19.562 1 84.31 210 ALA A O 1
ATOM 1648 N N . TYR A 1 211 ? -16.031 27.469 19.562 1 90.12 211 TYR A N 1
ATOM 1649 C CA . TYR A 1 211 ? -14.992 27.328 20.578 1 90.12 211 TYR A CA 1
ATOM 1650 C C . TYR A 1 211 ? -13.945 26.312 20.156 1 90.12 211 TYR A C 1
ATOM 1652 O O . TYR A 1 211 ? -13.469 25.531 20.984 1 90.12 211 TYR A O 1
ATOM 1660 N N . THR A 1 212 ? -13.797 26.156 18.922 1 91.94 212 THR A N 1
ATOM 1661 C CA . THR A 1 212 ? -12.805 25.219 18.406 1 91.94 212 THR A CA 1
ATOM 1662 C C . THR A 1 212 ? -12.148 25.781 17.141 1 91.94 212 THR A C 1
ATOM 1664 O O . THR A 1 212 ? -12.711 26.656 16.469 1 91.94 212 THR A O 1
ATOM 1667 N N . VAL A 1 213 ? -11.047 25.281 16.875 1 94.06 213 VAL A N 1
ATOM 1668 C CA . VAL A 1 213 ? -10.359 25.719 15.664 1 94.06 213 VAL A CA 1
ATOM 1669 C C . VAL A 1 213 ? -10.625 24.719 14.531 1 94.06 213 VAL A C 1
ATOM 1671 O O . VAL A 1 213 ? -10.102 24.875 13.43 1 94.06 213 VAL A O 1
ATOM 1674 N N . ILE A 1 214 ? -11.414 23.703 14.742 1 92.44 214 ILE A N 1
ATOM 1675 C CA . ILE A 1 214 ? -11.711 22.703 13.734 1 92.44 214 ILE A CA 1
ATOM 1676 C C . ILE A 1 214 ? -12.344 23.359 12.516 1 92.44 214 ILE A C 1
ATOM 1678 O O . ILE A 1 214 ? -13.32 24.109 12.641 1 92.44 214 ILE A O 1
ATOM 1682 N N . GLY A 1 215 ? -11.758 23.172 11.398 1 91.69 215 GLY A N 1
ATOM 1683 C CA . GLY A 1 215 ? -12.25 23.766 10.172 1 91.69 215 GLY A CA 1
ATOM 1684 C C . GLY A 1 215 ? -11.141 24.234 9.242 1 91.69 215 GLY A C 1
ATOM 1685 O O . GLY A 1 215 ? -9.961 23.969 9.5 1 91.69 215 GLY A O 1
ATOM 1686 N N . GLY A 1 216 ? -11.555 24.875 8.109 1 93.94 216 GLY A N 1
ATOM 1687 C CA . GLY A 1 216 ? -10.602 25.422 7.16 1 93.94 216 GLY A CA 1
ATOM 1688 C C . GLY A 1 216 ? -10.539 24.656 5.855 1 93.94 216 GLY A C 1
ATOM 1689 O O . GLY A 1 216 ? -9.789 25.016 4.949 1 93.94 216 GLY A O 1
ATOM 1690 N N . TRP A 1 217 ? -11.383 23.656 5.73 1 95.31 217 TRP A N 1
ATOM 1691 C CA . TRP A 1 217 ? -11.203 22.719 4.625 1 95.31 217 TRP A CA 1
ATOM 1692 C C . TRP A 1 217 ? -12.188 23.016 3.498 1 95.31 217 TRP A C 1
ATOM 1694 O O . TRP A 1 217 ? -12.375 22.188 2.598 1 95.31 217 TRP A O 1
ATOM 1704 N N . SER A 1 218 ? -12.883 24.188 3.537 1 95.56 218 SER A N 1
ATOM 1705 C CA . SER A 1 218 ? -13.844 24.547 2.494 1 95.56 218 SER A CA 1
ATOM 1706 C C . SER A 1 218 ? -13.688 26 2.076 1 95.56 218 SER A C 1
ATOM 1708 O O . SER A 1 218 ? -13 26.781 2.744 1 95.56 218 SER A O 1
ATOM 1710 N N . VAL A 1 219 ? -14.305 26.297 0.905 1 95.38 219 VAL A N 1
ATOM 1711 C CA . VAL A 1 219 ? -14.227 27.672 0.389 1 95.38 219 VAL A CA 1
ATOM 1712 C C . VAL A 1 219 ? -15.508 28.422 0.742 1 95.38 219 VAL A C 1
ATOM 1714 O O . VAL A 1 219 ? -16.219 28.906 -0.145 1 95.38 219 VAL A O 1
ATOM 1717 N N . THR A 1 220 ? -15.914 28.438 1.896 1 92.44 220 THR A N 1
ATOM 1718 C CA . THR A 1 220 ? -16.953 29.297 2.453 1 92.44 220 THR A CA 1
ATOM 1719 C C . THR A 1 220 ? -16.344 30.406 3.299 1 92.44 220 THR A C 1
ATOM 1721 O O . THR A 1 220 ? -15.219 30.266 3.793 1 92.44 220 THR A O 1
ATOM 1724 N N . PRO A 1 221 ? -17 31.469 3.439 1 91.44 221 PRO A N 1
ATOM 1725 C CA . PRO A 1 221 ? -16.438 32.594 4.211 1 91.44 221 PRO A CA 1
ATOM 1726 C C . PRO A 1 221 ? -15.984 32.156 5.605 1 91.44 221 PRO A C 1
ATOM 1728 O O . PRO A 1 221 ? -14.891 32.531 6.039 1 91.44 221 PRO A O 1
ATOM 1731 N N . GLU A 1 222 ? -16.719 31.391 6.219 1 91.19 222 GLU A N 1
ATOM 1732 C CA . GLU A 1 222 ? -16.391 30.922 7.559 1 91.19 222 GLU A CA 1
ATOM 1733 C C . GLU A 1 222 ? -15.133 30.047 7.539 1 91.19 222 GLU A C 1
ATOM 1735 O O . GLU A 1 222 ? -14.219 30.25 8.344 1 91.19 222 GLU A O 1
ATOM 1740 N N . GLN A 1 223 ? -15.125 29.094 6.648 1 93.94 223 GLN A N 1
ATOM 1741 C CA . GLN A 1 223 ? -14.016 28.141 6.57 1 93.94 223 GLN A CA 1
ATOM 1742 C C . GLN A 1 223 ? -12.727 28.844 6.148 1 93.94 223 GLN A C 1
ATOM 1744 O O . GLN A 1 223 ? -11.641 28.5 6.625 1 93.94 223 GLN A O 1
ATOM 1749 N N . ILE A 1 224 ? -12.812 29.797 5.301 1 94.69 224 ILE A N 1
ATOM 1750 C CA . ILE A 1 224 ? -11.656 30.594 4.895 1 94.69 224 ILE A CA 1
ATOM 1751 C C . ILE A 1 224 ? -11.109 31.359 6.09 1 94.69 224 ILE A C 1
ATOM 1753 O O . ILE A 1 224 ? -9.898 31.391 6.32 1 94.69 224 ILE A O 1
ATOM 1757 N N . TYR A 1 225 ? -12.031 31.953 6.832 1 94.19 225 TYR A N 1
ATOM 1758 C CA . TYR A 1 225 ? -11.633 32.688 8.031 1 94.19 225 TYR A CA 1
ATOM 1759 C C . TYR A 1 225 ? -10.914 31.766 9.016 1 94.19 225 TYR A C 1
ATOM 1761 O O . TYR A 1 225 ? -9.859 32.125 9.555 1 94.19 225 TYR A O 1
ATOM 1769 N N . ILE A 1 226 ? -11.461 30.594 9.219 1 94.69 226 ILE A N 1
ATOM 1770 C CA . ILE A 1 226 ? -10.867 29.625 10.141 1 94.69 226 ILE A CA 1
ATOM 1771 C C . ILE A 1 226 ? -9.477 29.234 9.648 1 94.69 226 ILE A C 1
ATOM 1773 O O . ILE A 1 226 ? -8.516 29.234 10.414 1 94.69 226 ILE A O 1
ATOM 1777 N N . GLY A 1 227 ? -9.383 28.906 8.375 1 96.19 227 GLY A N 1
ATOM 1778 C CA . GLY A 1 227 ? -8.117 28.5 7.801 1 96.19 227 GLY A CA 1
ATOM 1779 C C . GLY A 1 227 ? -7.023 29.531 7.961 1 96.19 227 GLY A C 1
ATOM 1780 O O . GLY A 1 227 ? -5.914 29.219 8.398 1 96.19 227 GLY A O 1
ATOM 1781 N N . PHE A 1 228 ? -7.352 30.734 7.68 1 97 228 PHE A N 1
ATOM 1782 C CA . PHE A 1 228 ? -6.367 31.797 7.789 1 97 228 PHE A CA 1
ATOM 1783 C C . PHE A 1 228 ? -6.004 32.062 9.25 1 97 228 PHE A C 1
ATOM 1785 O O . PHE A 1 228 ? -4.848 32.344 9.562 1 97 228 PHE A O 1
ATOM 1792 N N . SER A 1 229 ? -6.988 32.031 10.062 1 95.88 229 SER A N 1
ATOM 1793 C CA . SER A 1 229 ? -6.73 32.219 11.484 1 95.88 229 SER A CA 1
ATOM 1794 C C . SER A 1 229 ? -5.789 31.156 12.039 1 95.88 229 SER A C 1
ATOM 1796 O O . SER A 1 229 ? -4.902 31.469 12.844 1 95.88 229 SER A O 1
ATOM 1798 N N . ARG A 1 230 ? -5.988 29.969 11.562 1 97.5 230 ARG A N 1
ATOM 1799 C CA . ARG A 1 230 ? -5.176 28.844 12.039 1 97.5 230 ARG A CA 1
ATOM 1800 C C . ARG A 1 230 ? -3.764 28.922 11.461 1 97.5 230 ARG A C 1
ATOM 1802 O O . ARG A 1 230 ? -2.816 28.406 12.062 1 97.5 230 ARG A O 1
ATOM 1809 N N . LEU A 1 231 ? -3.635 29.578 10.359 1 98.62 231 LEU A N 1
ATOM 1810 C CA . LEU A 1 231 ? -2.354 29.656 9.664 1 98.62 231 LEU A CA 1
ATOM 1811 C C . LEU A 1 231 ? -1.505 30.797 10.227 1 98.62 231 LEU A C 1
ATOM 1813 O O . LEU A 1 231 ? -0.327 30.594 10.539 1 98.62 231 LEU A O 1
ATOM 1817 N N . LEU A 1 232 ? -2.086 31.953 10.375 1 98.62 232 LEU A N 1
ATOM 1818 C CA . LEU A 1 232 ? -1.339 33.188 10.5 1 98.62 232 LEU A CA 1
ATOM 1819 C C . LEU A 1 232 ? -0.548 33.219 11.805 1 98.62 232 LEU A C 1
ATOM 1821 O O . LEU A 1 232 ? 0.655 33.5 11.797 1 98.62 232 LEU A O 1
ATOM 1825 N N . TYR A 1 233 ? -1.174 32.938 12.852 1 98.69 233 TYR A N 1
ATOM 1826 C CA . TYR A 1 233 ? -0.434 33.031 14.102 1 98.69 233 TYR A CA 1
ATOM 1827 C C . TYR A 1 233 ? 0.642 31.953 14.18 1 98.69 233 TYR A C 1
ATOM 1829 O O . TYR A 1 233 ? 1.828 32.281 14.312 1 98.69 233 TYR A O 1
ATOM 1837 N N . PRO A 1 234 ? 0.283 30.672 14.062 1 98.88 234 PRO A N 1
ATOM 1838 C CA . PRO A 1 234 ? 1.311 29.656 14.25 1 98.88 234 PRO A CA 1
ATOM 1839 C C . PRO A 1 234 ? 2.494 29.812 13.305 1 98.88 234 PRO A C 1
ATOM 1841 O O . PRO A 1 234 ? 3.648 29.812 13.742 1 98.88 234 PRO A O 1
ATOM 1844 N N . PHE A 1 235 ? 2.262 29.984 12.023 1 98.81 235 PHE A N 1
ATOM 1845 C CA . PHE A 1 235 ? 3.338 30.062 11.047 1 98.81 235 PHE A CA 1
ATOM 1846 C C . PHE A 1 235 ? 4.254 31.25 11.336 1 98.81 235 PHE A C 1
ATOM 1848 O O . PHE A 1 235 ? 5.473 31.078 11.422 1 98.81 235 PHE A O 1
ATOM 1855 N N . PHE A 1 236 ? 3.725 32.375 11.57 1 98.75 236 PHE A N 1
ATOM 1856 C CA . PHE A 1 236 ? 4.559 33.562 11.68 1 98.75 236 PHE A CA 1
ATOM 1857 C C . PHE A 1 236 ? 5.098 33.719 13.102 1 98.75 236 PHE A C 1
ATOM 1859 O O . PHE A 1 236 ? 6.109 34.375 13.312 1 98.75 236 PHE A O 1
ATOM 1866 N N . ALA A 1 237 ? 4.387 33.156 14.078 1 98.75 237 ALA A N 1
ATOM 1867 C CA . ALA A 1 237 ? 5.031 33 15.383 1 98.75 237 ALA A CA 1
ATOM 1868 C C . ALA A 1 237 ? 6.301 32.156 15.281 1 98.75 237 ALA A C 1
ATOM 1870 O O . ALA A 1 237 ? 7.309 32.469 15.922 1 98.75 237 ALA A O 1
ATOM 1871 N N . GLY A 1 238 ? 6.23 31.062 14.523 1 98.69 238 GLY A N 1
ATOM 1872 C CA . GLY A 1 238 ? 7.426 30.281 14.258 1 98.69 238 GLY A CA 1
ATOM 1873 C C . GLY A 1 238 ? 8.531 31.078 13.594 1 98.69 238 GLY A C 1
ATOM 1874 O O . GLY A 1 238 ? 9.695 31 13.992 1 98.69 238 GLY A O 1
ATOM 1875 N N . LEU A 1 239 ? 8.164 31.844 12.609 1 98.56 239 LEU A N 1
ATOM 1876 C CA . LEU A 1 239 ? 9.117 32.719 11.922 1 98.56 239 LEU A CA 1
ATOM 1877 C C . LEU A 1 239 ? 9.766 33.688 12.906 1 98.56 239 LEU A C 1
ATOM 1879 O O . LEU A 1 239 ? 10.984 33.875 12.883 1 98.56 239 LEU A O 1
ATOM 1883 N N . LEU A 1 240 ? 8.945 34.281 13.75 1 98.56 240 LEU A N 1
ATOM 1884 C CA . LEU A 1 240 ? 9.438 35.219 14.742 1 98.56 240 LEU A CA 1
ATOM 1885 C C . LEU A 1 240 ? 10.406 34.531 15.703 1 98.56 240 LEU A C 1
ATOM 1887 O O . LEU A 1 240 ? 11.445 35.094 16.047 1 98.56 240 LEU A O 1
ATOM 1891 N N . LEU A 1 241 ? 10.055 33.375 16.125 1 98.19 241 LEU A N 1
ATOM 1892 C CA . LEU A 1 241 ? 10.93 32.594 17.016 1 98.19 241 LEU A CA 1
ATOM 1893 C C . LEU A 1 241 ? 12.289 32.375 16.375 1 98.19 241 LEU A C 1
ATOM 1895 O O . LEU A 1 241 ? 13.32 32.438 17.047 1 98.19 241 LEU A O 1
ATOM 1899 N N . SER A 1 242 ? 12.266 32 15.117 1 97.25 242 SER A N 1
ATOM 1900 C CA . SER A 1 242 ? 13.516 31.781 14.391 1 97.25 242 SER A CA 1
ATOM 1901 C C . SER A 1 242 ? 14.359 33.062 14.367 1 97.25 242 SER A C 1
ATOM 1903 O O . SER A 1 242 ? 15.57 33 14.602 1 97.25 242 SER A O 1
ATOM 1905 N N . ARG A 1 243 ? 13.734 34.188 14.188 1 97.31 243 ARG A N 1
ATOM 1906 C CA . ARG A 1 243 ? 14.445 35.469 14.086 1 97.31 243 ARG A CA 1
ATOM 1907 C C . ARG A 1 243 ? 14.969 35.906 15.445 1 97.31 243 ARG A C 1
ATOM 1909 O O . ARG A 1 243 ? 15.992 36.594 15.531 1 97.31 243 ARG A O 1
ATOM 1916 N N . LEU A 1 244 ? 14.273 35.531 16.438 1 96.69 244 LEU A N 1
ATOM 1917 C CA . LEU A 1 244 ? 14.656 35.938 17.781 1 96.69 244 LEU A CA 1
ATOM 1918 C C . LEU A 1 244 ? 15.711 35 18.344 1 96.69 244 LEU A C 1
ATOM 1920 O O . LEU A 1 244 ? 16.234 35.219 19.453 1 96.69 244 LEU A O 1
ATOM 1924 N N . ASP A 1 245 ? 16.031 33.875 17.656 1 92.31 245 ASP A N 1
ATOM 1925 C CA . ASP A 1 245 ? 16.969 32.875 18.156 1 92.31 245 ASP A CA 1
ATOM 1926 C C . ASP A 1 245 ? 16.547 32.375 19.531 1 92.31 245 ASP A C 1
ATOM 1928 O O . ASP A 1 245 ? 17.375 32.312 20.453 1 92.31 245 ASP A O 1
ATOM 1932 N N . ALA A 1 246 ? 15.289 32.25 19.688 1 90.75 246 ALA A N 1
ATOM 1933 C CA . ALA A 1 246 ? 14.695 31.859 20.969 1 90.75 246 ALA A CA 1
ATOM 1934 C C . ALA A 1 246 ? 14.859 30.375 21.234 1 90.75 246 ALA A C 1
ATOM 1936 O O . ALA A 1 246 ? 13.891 29.672 21.562 1 90.75 246 ALA A O 1
ATOM 1937 N N . ALA A 1 247 ? 16.016 29.859 21.172 1 92.62 247 ALA A N 1
ATOM 1938 C CA . ALA A 1 247 ? 16.297 28.438 21.391 1 92.62 247 ALA A CA 1
ATOM 1939 C C . ALA A 1 247 ? 16.516 28.141 22.875 1 92.62 247 ALA A C 1
ATOM 1941 O O . ALA A 1 247 ? 17.141 28.938 23.578 1 92.62 247 ALA A O 1
ATOM 1942 N N . ILE A 1 248 ? 15.867 27.094 23.359 1 96.06 248 ILE A N 1
ATOM 1943 C CA . ILE A 1 248 ? 16 26.641 24.75 1 96.06 248 ILE A CA 1
ATOM 1944 C C . ILE A 1 248 ? 16.609 25.25 24.781 1 96.06 248 ILE A C 1
ATOM 1946 O O . ILE A 1 248 ? 16.047 24.312 24.203 1 96.06 248 ILE A O 1
ATOM 1950 N N . ARG A 1 249 ? 17.656 25.094 25.516 1 95.94 249 ARG A N 1
ATOM 1951 C CA . ARG A 1 249 ? 18.312 23.797 25.594 1 95.94 249 ARG A CA 1
ATOM 1952 C C . ARG A 1 249 ? 17.734 22.953 26.719 1 95.94 249 ARG A C 1
ATOM 1954 O O . ARG A 1 249 ? 17.609 23.422 27.859 1 95.94 249 ARG A O 1
ATOM 1961 N N . VAL A 1 250 ? 17.359 21.812 26.406 1 95.56 250 VAL A N 1
ATOM 1962 C CA . VAL A 1 250 ? 16.828 20.859 27.375 1 95.56 250 VAL A CA 1
ATOM 1963 C C . VAL A 1 250 ? 17.484 19.484 27.172 1 95.56 250 VAL A C 1
ATOM 1965 O O . VAL A 1 250 ? 17.531 18.984 26.031 1 95.56 250 VAL A O 1
ATOM 1968 N N . ARG A 1 251 ? 18.016 18.891 28.281 1 94.56 251 ARG A N 1
ATOM 1969 C CA . ARG A 1 251 ? 18.531 17.531 28.188 1 94.56 251 ARG A CA 1
ATOM 1970 C C . ARG A 1 251 ? 17.406 16.547 27.875 1 94.56 251 ARG A C 1
ATOM 1972 O O . ARG A 1 251 ? 16.359 16.562 28.547 1 94.56 251 ARG A O 1
ATOM 1979 N N . GLY A 1 252 ? 17.672 15.742 26.844 1 95.88 252 GLY A N 1
ATOM 1980 C CA . GLY A 1 252 ? 16.625 14.836 26.422 1 95.88 252 GLY A CA 1
ATOM 1981 C C . GLY A 1 252 ? 15.492 15.539 25.688 1 95.88 252 GLY A C 1
ATOM 1982 O O . GLY A 1 252 ? 14.336 15.117 25.766 1 95.88 252 GLY A O 1
ATOM 1983 N N . GLY A 1 253 ? 15.789 16.594 25.078 1 96.5 253 GLY A N 1
ATOM 1984 C CA . GLY A 1 253 ? 14.828 17.5 24.469 1 96.5 253 GLY A CA 1
ATOM 1985 C C . GLY A 1 253 ? 13.844 16.797 23.562 1 96.5 253 GLY A C 1
ATOM 1986 O O . GLY A 1 253 ? 12.648 17.109 23.562 1 96.5 253 GLY A O 1
ATOM 1987 N N . PHE A 1 254 ? 14.32 15.781 22.781 1 97.25 254 PHE A N 1
ATOM 1988 C CA . PHE A 1 254 ? 13.438 15.062 21.875 1 97.25 254 PHE A CA 1
ATOM 1989 C C . PHE A 1 254 ? 12.312 14.375 22.625 1 97.25 254 PHE A C 1
ATOM 1991 O O . PHE A 1 254 ? 11.141 14.477 22.25 1 97.25 254 PHE A O 1
ATOM 1998 N N . TRP A 1 255 ? 12.641 13.711 23.656 1 97.44 255 TRP A N 1
ATOM 1999 C CA . TRP A 1 255 ? 11.664 12.906 24.406 1 97.44 255 TRP A CA 1
ATOM 2000 C C . TRP A 1 255 ? 10.703 13.805 25.172 1 97.44 255 TRP A C 1
ATOM 2002 O O . TRP A 1 255 ? 9.5 13.539 25.219 1 97.44 255 TRP A O 1
ATOM 2012 N N . TRP A 1 256 ? 11.219 14.859 25.75 1 97.5 256 TRP A N 1
ATOM 2013 C CA . TRP A 1 256 ? 10.367 15.789 26.469 1 97.5 256 TRP A CA 1
ATOM 2014 C C . TRP A 1 256 ? 9.398 16.5 25.531 1 97.5 256 TRP A C 1
ATOM 2016 O O . TRP A 1 256 ? 8.211 16.625 25.828 1 97.5 256 TRP A O 1
ATOM 2026 N N . CYS A 1 257 ? 9.93 17 24.453 1 98.38 257 CYS A N 1
ATOM 2027 C CA . CYS A 1 257 ? 9.07 17.656 23.469 1 98.38 257 CYS A CA 1
ATOM 2028 C C . CYS A 1 257 ? 8.031 16.688 22.906 1 98.38 257 CYS A C 1
ATOM 2030 O O . CYS A 1 257 ? 6.875 17.062 22.703 1 98.38 257 CYS A O 1
ATOM 2032 N N . SER A 1 258 ? 8.445 15.422 22.656 1 98.56 258 SER A N 1
ATOM 2033 C CA . SER A 1 258 ? 7.512 14.406 22.172 1 98.56 258 SER A CA 1
ATOM 2034 C C . SER A 1 258 ? 6.391 14.172 23.188 1 98.56 258 SER A C 1
ATOM 2036 O O . SER A 1 258 ? 5.223 14.062 22.812 1 98.56 258 SER A O 1
ATOM 2038 N N . LEU A 1 259 ? 6.758 14.117 24.422 1 98.38 259 LEU A N 1
ATOM 2039 C CA . LEU A 1 259 ? 5.773 13.914 25.484 1 98.38 259 LEU A CA 1
ATOM 2040 C C . LEU A 1 259 ? 4.812 15.094 25.562 1 98.38 259 LEU A C 1
ATOM 2042 O O . LEU A 1 259 ? 3.611 14.914 25.766 1 98.38 259 LEU A O 1
ATOM 2046 N N . LEU A 1 260 ? 5.336 16.266 25.406 1 98.5 260 LEU A N 1
ATOM 2047 C CA . LEU A 1 260 ? 4.504 17.469 25.453 1 98.5 260 LEU A CA 1
ATOM 2048 C C . LEU A 1 260 ? 3.537 17.5 24.281 1 98.5 260 LEU A C 1
ATOM 2050 O O . LEU A 1 260 ? 2.371 17.859 24.438 1 98.5 260 LEU A O 1
ATOM 2054 N N . ILE A 1 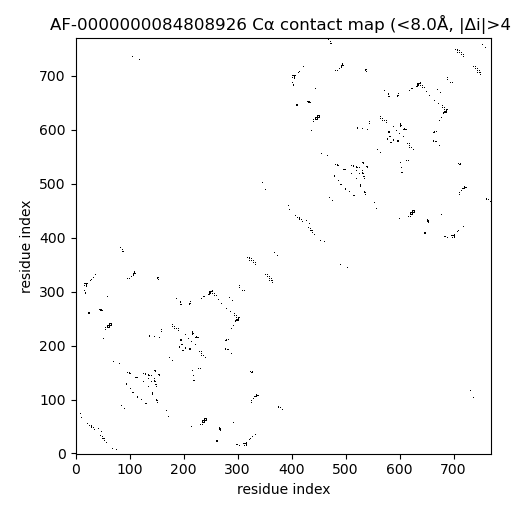261 ? 4.012 17.125 23.125 1 98.56 261 ILE A N 1
ATOM 2055 C CA . ILE A 1 261 ? 3.154 17.062 21.938 1 98.56 261 ILE A CA 1
ATOM 2056 C C . ILE A 1 261 ? 2.051 16.031 22.156 1 98.56 261 ILE A C 1
ATOM 2058 O O . ILE A 1 261 ? 0.874 16.312 21.922 1 98.56 261 ILE A O 1
ATOM 2062 N N . ALA A 1 262 ? 2.488 14.852 22.625 1 98.5 262 ALA A N 1
ATOM 2063 C CA . ALA A 1 262 ? 1.517 13.797 22.875 1 98.5 262 ALA A CA 1
ATOM 2064 C C . ALA A 1 262 ? 0.474 14.234 23.906 1 98.5 262 ALA A C 1
ATOM 2066 O O . ALA A 1 262 ? -0.728 14.055 23.688 1 98.5 262 ALA A O 1
ATOM 2067 N N . ALA A 1 263 ? 0.93 14.844 24.922 1 98.31 263 ALA A N 1
ATOM 2068 C CA . ALA A 1 263 ? 0.02 15.305 25.969 1 98.31 263 ALA A CA 1
ATOM 2069 C C . ALA A 1 263 ? -0.952 16.344 25.422 1 98.31 263 ALA A C 1
ATOM 2071 O O . ALA A 1 263 ? -2.146 16.312 25.719 1 98.31 263 ALA A O 1
ATOM 2072 N N . ALA A 1 264 ? -0.454 17.25 24.625 1 98.44 264 ALA A N 1
ATOM 2073 C CA . ALA A 1 264 ? -1.278 18.328 24.078 1 98.44 264 ALA A CA 1
ATOM 2074 C C . ALA A 1 264 ? -2.32 17.766 23.109 1 98.44 264 ALA A C 1
ATOM 2076 O O . ALA A 1 264 ? -3.471 18.219 23.109 1 98.44 264 ALA A O 1
ATOM 2077 N N . LEU A 1 265 ? -1.949 16.766 22.328 1 98.31 265 LEU A N 1
ATOM 2078 C CA . LEU A 1 265 ? -2.809 16.297 21.234 1 98.31 265 LEU A CA 1
ATOM 2079 C C . LEU A 1 265 ? -3.754 15.203 21.719 1 98.31 265 LEU A C 1
ATOM 2081 O O . LEU A 1 265 ? -4.863 15.055 21.203 1 98.31 265 LEU A O 1
ATOM 2085 N N . VAL A 1 266 ? -3.326 14.438 22.719 1 97.5 266 VAL A N 1
ATOM 2086 C CA . VAL A 1 266 ? -4.121 13.305 23.188 1 97.5 266 VAL A CA 1
ATOM 2087 C C . VAL A 1 266 ? -5.07 13.758 24.281 1 97.5 266 VAL A C 1
ATOM 2089 O O . VAL A 1 266 ? -6.031 13.062 24.609 1 97.5 266 VAL A O 1
ATOM 2092 N N . MET A 1 267 ? -4.922 14.938 24.828 1 96.69 267 MET A N 1
ATOM 2093 C CA . MET A 1 267 ? -5.723 15.469 25.938 1 96.69 267 MET A CA 1
ATOM 2094 C C . MET A 1 267 ? -7.211 15.344 25.625 1 96.69 267 MET A C 1
ATOM 2096 O O . MET A 1 267 ? -7.676 15.766 24.578 1 96.69 267 MET A O 1
ATOM 2100 N N . PRO A 1 268 ? -7.922 14.648 26.562 1 94.31 268 PRO A N 1
ATOM 2101 C CA . PRO A 1 268 ? -9.375 14.586 26.391 1 94.31 268 PRO A CA 1
ATOM 2102 C C . PRO A 1 268 ? -10.039 15.961 26.422 1 94.31 268 PRO A C 1
ATOM 2104 O O . PRO A 1 268 ? -9.391 16.953 26.781 1 94.31 268 PRO A O 1
ATOM 2107 N N . HIS A 1 269 ? -11.211 15.961 26 1 93.75 269 HIS A N 1
ATOM 2108 C CA . HIS A 1 269 ? -11.977 17.203 26.031 1 93.75 269 HIS A CA 1
ATOM 2109 C C . HIS A 1 269 ? -11.922 17.859 27.406 1 93.75 269 HIS A C 1
ATOM 2111 O O . HIS A 1 269 ? -12.164 17.203 28.422 1 93.75 269 HIS A O 1
ATOM 2117 N N . VAL A 1 270 ? -11.547 19.109 27.375 1 94.12 270 VAL A N 1
ATOM 2118 C CA . VAL A 1 270 ? -11.359 19.828 28.641 1 94.12 270 VAL A CA 1
ATOM 2119 C C . VAL A 1 270 ? -12.648 20.547 29.016 1 94.12 270 VAL A C 1
ATOM 2121 O O . VAL A 1 270 ? -13.188 21.328 28.234 1 94.12 270 VAL A O 1
ATOM 2124 N N . GLY A 1 271 ? -13.102 20.219 30.188 1 89.62 271 GLY A N 1
ATOM 2125 C CA . GLY A 1 271 ? -14.336 20.828 30.656 1 89.62 271 GLY A CA 1
ATOM 2126 C C . GLY A 1 271 ? -15.57 20.062 30.234 1 89.62 271 GLY A C 1
ATOM 2127 O O . GLY A 1 271 ? -15.469 18.969 29.672 1 89.62 271 GLY A O 1
ATOM 2128 N N . SER A 1 272 ? -16.781 20.547 30.594 1 86.88 272 SER A N 1
ATOM 2129 C CA . SER A 1 272 ? -18.031 19.891 30.281 1 86.88 272 SER A CA 1
ATOM 2130 C C . SER A 1 272 ? -18.562 20.312 28.906 1 86.88 272 SER A C 1
ATOM 2132 O O . SER A 1 272 ? -18.172 21.359 28.391 1 86.88 272 SER A O 1
ATOM 2134 N N . VAL A 1 273 ? -19.359 19.516 28.359 1 84.94 273 VAL A N 1
ATOM 2135 C CA . VAL A 1 273 ? -19.984 19.812 27.078 1 84.94 273 VAL A CA 1
ATOM 2136 C C . VAL A 1 273 ? -20.844 21.062 27.188 1 84.94 273 VAL A C 1
ATOM 2138 O O . VAL A 1 273 ? -21 21.797 26.203 1 84.94 273 VAL A O 1
ATOM 2141 N N . SER A 1 274 ? -21.25 21.375 28.438 1 86.5 274 SER A N 1
ATOM 2142 C CA . SER A 1 274 ? -22.094 22.547 28.672 1 86.5 274 SER A CA 1
ATOM 2143 C C . SER A 1 274 ? -21.25 23.812 28.781 1 86.5 274 SER A C 1
ATOM 2145 O O . SER A 1 274 ? -21.797 24.922 28.703 1 86.5 274 SER A O 1
ATOM 2147 N N . ALA A 1 275 ? -19.938 23.688 28.906 1 90.38 275 ALA A N 1
ATOM 2148 C CA . ALA A 1 275 ? -19.031 24.828 28.984 1 90.38 275 ALA A CA 1
ATOM 2149 C C . ALA A 1 275 ? -17.906 24.719 27.969 1 90.38 275 ALA A C 1
ATOM 2151 O O . ALA A 1 275 ? -16.734 24.641 28.359 1 90.38 275 ALA A O 1
ATOM 2152 N N . PRO A 1 276 ? -18.219 24.781 26.766 1 89.38 276 PRO A N 1
ATOM 2153 C CA . PRO A 1 276 ? -17.234 24.531 25.719 1 89.38 276 PRO A CA 1
ATOM 2154 C C . PRO A 1 276 ? -16.109 25.562 25.703 1 89.38 276 PRO A C 1
ATOM 2156 O O . PRO A 1 276 ? -15.055 25.328 25.109 1 89.38 276 PRO A O 1
ATOM 2159 N N . TRP A 1 277 ? -16.266 26.703 26.344 1 91.19 277 TRP A N 1
ATOM 2160 C CA . TRP A 1 277 ? -15.258 27.75 26.359 1 91.19 277 TRP A CA 1
ATOM 2161 C C . TRP A 1 277 ? -13.992 27.281 27.078 1 91.19 277 TRP A C 1
ATOM 2163 O O . TRP A 1 277 ? -12.898 27.781 26.812 1 91.19 277 TRP A O 1
ATOM 2173 N N . ILE A 1 278 ? -14.102 26.344 27.969 1 95.5 278 ILE A N 1
ATOM 2174 C CA . ILE A 1 278 ? -12.938 25.812 28.672 1 95.5 278 ILE A CA 1
ATOM 2175 C C . ILE A 1 278 ? -12.023 25.078 27.703 1 95.5 278 ILE A C 1
ATOM 2177 O O . ILE A 1 278 ? -10.805 25.266 27.719 1 95.5 278 ILE A O 1
ATOM 2181 N N . ASP A 1 279 ? -12.664 24.312 26.875 1 95.25 279 ASP A N 1
ATOM 2182 C CA . ASP A 1 279 ? -11.883 23.609 25.859 1 95.25 279 ASP A CA 1
ATOM 2183 C C . ASP A 1 279 ? -11.289 24.578 24.844 1 95.25 279 ASP A C 1
ATOM 2185 O O . ASP A 1 279 ? -10.188 24.359 24.344 1 95.25 279 ASP A O 1
ATOM 2189 N N . GLY A 1 280 ? -12.062 25.594 24.547 1 95.5 280 GLY A N 1
ATOM 2190 C CA . GLY A 1 280 ? -11.516 26.656 23.719 1 95.5 280 GLY A CA 1
ATOM 2191 C C . GLY A 1 280 ? -10.289 27.312 24.312 1 95.5 280 GLY A C 1
ATOM 2192 O O . GLY A 1 280 ? -9.32 27.594 23.609 1 95.5 280 GLY A O 1
ATOM 2193 N N . GLY A 1 281 ? -10.367 27.578 25.594 1 97.25 281 GLY A N 1
ATOM 2194 C CA . GLY A 1 281 ? -9.219 28.109 26.297 1 97.25 281 GLY A CA 1
ATOM 2195 C C . GLY A 1 281 ? -8 27.203 26.234 1 97.25 281 GLY A C 1
ATOM 2196 O O . GLY A 1 281 ? -6.871 27.688 26.109 1 97.25 281 GLY A O 1
ATOM 2197 N N . TYR A 1 282 ? -8.258 25.906 26.344 1 97.69 282 TYR A N 1
ATOM 2198 C CA . TYR A 1 282 ? -7.176 24.938 26.219 1 97.69 282 TYR A CA 1
ATOM 2199 C C . TYR A 1 282 ? -6.508 25.031 24.859 1 97.69 282 TYR A C 1
ATOM 2201 O O . TYR A 1 282 ? -5.281 25.062 24.766 1 97.69 282 TYR A O 1
ATOM 2209 N N . GLN A 1 283 ? -7.32 25.094 23.828 1 98.12 283 GLN A N 1
ATOM 2210 C CA . GLN A 1 283 ? -6.793 25.203 22.469 1 98.12 283 GLN A CA 1
ATOM 2211 C C . GLN A 1 283 ? -5.949 26.453 22.297 1 98.12 283 GLN A C 1
ATOM 2213 O O . GLN A 1 283 ? -4.859 26.406 21.734 1 98.12 283 GLN A O 1
ATOM 2218 N N . ALA A 1 284 ? -6.441 27.531 22.828 1 98.38 284 ALA A N 1
ATOM 2219 C CA . ALA A 1 284 ? -5.707 28.797 22.766 1 98.38 284 ALA A CA 1
ATOM 2220 C C . ALA A 1 284 ? -4.363 28.688 23.484 1 98.38 284 ALA A C 1
ATOM 2222 O O . ALA A 1 284 ? -3.336 29.109 22.953 1 98.38 284 ALA A O 1
ATOM 2223 N N . LEU A 1 285 ? -4.398 28.125 24.625 1 98.62 285 LEU A N 1
ATOM 2224 C CA . LEU A 1 285 ? -3.184 27.953 25.406 1 98.62 285 LEU A CA 1
ATOM 2225 C C . LEU A 1 285 ? -2.146 27.141 24.641 1 98.62 285 LEU A C 1
ATOM 2227 O O . LEU A 1 285 ? -0.969 27.5 24.609 1 98.62 285 LEU A O 1
ATOM 2231 N N . VAL A 1 286 ? -2.576 26.062 24.078 1 98.81 286 VAL A N 1
ATOM 2232 C CA . VAL A 1 286 ? -1.684 25.141 23.375 1 98.81 286 VAL A CA 1
ATOM 2233 C C . VAL A 1 286 ? -1.104 25.828 22.141 1 98.81 286 VAL A C 1
ATOM 2235 O O . VAL A 1 286 ? 0.111 25.828 21.938 1 98.81 286 VAL A O 1
ATOM 2238 N N . ILE A 1 287 ? -1.914 26.484 21.344 1 98.81 287 ILE A N 1
ATOM 2239 C CA . ILE A 1 287 ? -1.502 27.094 20.094 1 98.81 287 ILE A CA 1
ATOM 2240 C C . ILE A 1 287 ? -0.606 28.297 20.375 1 98.81 287 ILE A C 1
ATOM 2242 O O . ILE A 1 287 ? 0.458 28.438 19.766 1 98.81 287 ILE A O 1
ATOM 2246 N N . LEU A 1 288 ? -0.956 29.141 21.328 1 98.81 288 LEU A N 1
ATOM 2247 C CA . LEU A 1 288 ? -0.293 30.422 21.531 1 98.81 288 LEU A CA 1
ATOM 2248 C C . LEU A 1 288 ? 0.994 30.25 22.328 1 98.81 288 LEU A C 1
ATOM 2250 O O . LEU A 1 288 ? 1.95 31.016 22.141 1 98.81 288 LEU A O 1
ATOM 2254 N N . PHE A 1 289 ? 1.003 29.219 23.172 1 98.56 289 PHE A N 1
ATOM 2255 C CA . PHE A 1 289 ? 2.117 29.203 24.109 1 98.56 289 PHE A CA 1
ATOM 2256 C C . PHE A 1 289 ? 2.838 27.859 24.078 1 98.56 289 PHE A C 1
ATOM 2258 O O . PHE A 1 289 ? 4.066 27.812 24 1 98.56 289 PHE A O 1
ATOM 2265 N N . VAL A 1 290 ? 2.131 26.766 24.094 1 98.75 290 VAL A N 1
ATOM 2266 C CA . VAL A 1 290 ? 2.748 25.453 24.25 1 98.75 290 VAL A CA 1
ATOM 2267 C C . VAL A 1 290 ? 3.537 25.094 23 1 98.75 290 VAL A C 1
ATOM 2269 O O . VAL A 1 290 ? 4.699 24.688 23.078 1 98.75 290 VAL A O 1
ATOM 2272 N N . PHE A 1 291 ? 2.936 25.219 21.844 1 98.81 291 PHE A N 1
ATOM 2273 C CA . PHE A 1 291 ? 3.594 24.844 20.594 1 98.81 291 PHE A CA 1
ATOM 2274 C C . PHE A 1 291 ? 4.832 25.688 20.359 1 98.81 291 PHE A C 1
ATOM 2276 O O . PHE A 1 291 ? 5.906 25.172 20.047 1 98.81 291 PHE A O 1
ATOM 2283 N N . PRO A 1 292 ? 4.781 27.078 20.531 1 98.56 292 PRO A N 1
ATOM 2284 C CA . PRO A 1 292 ? 6.012 27.859 20.406 1 98.56 292 PRO A CA 1
ATOM 2285 C C . PRO A 1 292 ? 7.086 27.438 21.406 1 98.56 292 PRO A C 1
ATOM 2287 O O . PRO A 1 292 ? 8.273 27.391 21.062 1 98.56 292 PRO A O 1
ATOM 2290 N N . LEU A 1 293 ? 6.672 27.078 22.578 1 98.44 293 LEU A N 1
ATOM 2291 C CA . LEU A 1 293 ? 7.621 26.609 23.578 1 98.44 293 LEU A CA 1
ATOM 2292 C C . LEU A 1 293 ? 8.297 25.328 23.125 1 98.44 293 LEU A C 1
ATOM 2294 O O . LEU A 1 293 ? 9.516 25.172 23.234 1 98.44 293 LEU A O 1
ATOM 2298 N N . ILE A 1 294 ? 7.535 24.406 22.609 1 98.56 294 ILE A N 1
ATOM 2299 C CA . ILE A 1 294 ? 8.055 23.125 22.125 1 98.56 294 ILE A CA 1
ATOM 2300 C C . ILE A 1 294 ? 9.055 23.359 21 1 98.56 294 ILE A C 1
ATOM 2302 O O . ILE A 1 294 ? 10.125 22.75 20.969 1 98.56 294 ILE A O 1
ATOM 2306 N N . VAL A 1 295 ? 8.742 24.234 20.094 1 98.12 295 VAL A N 1
ATOM 2307 C CA . VAL A 1 295 ? 9.617 24.531 18.969 1 98.12 295 VAL A CA 1
ATOM 2308 C C . VAL A 1 295 ? 10.914 25.156 19.453 1 98.12 295 VAL A C 1
ATOM 2310 O O . VAL A 1 295 ? 12 24.797 19 1 98.12 295 VAL A O 1
ATOM 2313 N N . SER A 1 296 ? 10.812 26.031 20.469 1 97.88 296 SER A N 1
ATOM 2314 C CA . SER A 1 296 ? 12.008 26.641 21.047 1 97.88 296 SER A CA 1
ATOM 2315 C C . SER A 1 296 ? 12.891 25.609 21.734 1 97.88 296 SER A C 1
ATOM 2317 O O . SER A 1 296 ? 14.117 25.641 21.594 1 97.88 296 SER A O 1
ATOM 2319 N N . MET A 1 297 ? 12.258 24.719 22.391 1 97.88 297 MET A N 1
ATOM 2320 C CA . MET A 1 297 ? 12.984 23.641 23.062 1 97.88 297 MET A CA 1
ATOM 2321 C C . MET A 1 297 ? 13.633 22.703 22.047 1 97.88 297 MET A C 1
ATOM 2323 O O . MET A 1 297 ? 14.789 22.312 22.203 1 97.88 297 MET A O 1
ATOM 2327 N N . GLY A 1 298 ? 12.867 22.375 21.062 1 96.62 298 GLY A N 1
ATOM 2328 C CA . GLY A 1 298 ? 13.398 21.5 20.016 1 96.62 298 GLY A CA 1
ATOM 2329 C C . GLY A 1 298 ? 14.555 22.125 19.25 1 96.62 298 GLY A C 1
ATOM 2330 O O . GLY A 1 298 ? 15.523 21.438 18.922 1 96.62 298 GLY A O 1
ATOM 2331 N N . ALA A 1 299 ? 14.477 23.359 18.984 1 96 299 ALA A N 1
ATOM 2332 C CA . ALA A 1 299 ? 15.5 24.078 18.234 1 96 299 ALA A CA 1
ATOM 2333 C C . ALA A 1 299 ? 16.797 24.188 19.047 1 96 299 ALA A C 1
ATOM 2335 O O . ALA A 1 299 ? 17.891 24.234 18.469 1 96 299 ALA A O 1
ATOM 2336 N N . GLY A 1 300 ? 16.656 24.203 20.281 1 95.75 300 GLY A N 1
ATOM 2337 C CA . GLY A 1 300 ? 17.812 24.422 21.125 1 95.75 300 GLY A CA 1
ATOM 2338 C C . GLY A 1 300 ? 18.469 23.125 21.594 1 95.75 300 GLY A C 1
ATOM 2339 O O . GLY A 1 300 ? 19.562 23.141 22.156 1 95.75 300 GLY A O 1
ATOM 2340 N N . SER A 1 301 ? 17.859 22.047 21.312 1 95.44 301 SER A N 1
ATOM 2341 C CA . SER A 1 301 ? 18.328 20.766 21.859 1 95.44 301 SER A CA 1
ATOM 2342 C C . SER A 1 301 ? 18.891 19.875 20.766 1 95.44 301 SER A C 1
ATOM 2344 O O . SER A 1 301 ? 18.672 20.109 19.578 1 95.44 301 SER A O 1
ATOM 2346 N N . ARG A 1 302 ? 19.672 18.859 21.219 1 93.12 302 ARG A N 1
ATOM 2347 C CA . ARG A 1 302 ? 20.25 17.875 20.312 1 93.12 302 ARG A CA 1
ATOM 2348 C C . ARG A 1 302 ? 19.859 16.469 20.719 1 93.12 302 ARG A C 1
ATOM 2350 O O . ARG A 1 302 ? 19.609 16.203 21.906 1 93.12 302 ARG A O 1
ATOM 2357 N N . VAL A 1 303 ? 19.75 15.68 19.719 1 93.5 303 VAL A N 1
ATOM 2358 C CA . VAL A 1 303 ? 19.438 14.281 19.984 1 93.5 303 VAL A CA 1
ATOM 2359 C C . VAL A 1 303 ? 20.719 13.453 20.047 1 93.5 303 VAL A C 1
ATOM 2361 O O . VAL A 1 303 ? 21.609 13.625 19.219 1 93.5 303 VAL A O 1
ATOM 2364 N N . ALA A 1 304 ? 20.859 12.648 21.156 1 91.25 304 ALA A N 1
ATOM 2365 C CA . ALA A 1 304 ? 22.047 11.82 21.359 1 91.25 304 ALA A CA 1
ATOM 2366 C C . ALA A 1 304 ? 21.672 10.352 21.516 1 91.25 304 ALA A C 1
ATOM 2368 O O . ALA A 1 304 ? 20.562 10.023 21.938 1 91.25 304 ALA A O 1
ATOM 2369 N N . GLY A 1 305 ? 22.625 9.477 21.156 1 93.62 305 GLY A N 1
ATOM 2370 C CA . GLY A 1 305 ? 22.375 8.047 21.219 1 93.62 305 GLY A CA 1
ATOM 2371 C C . GLY A 1 305 ? 21.875 7.469 19.906 1 93.62 305 GLY A C 1
ATOM 2372 O O . GLY A 1 305 ? 21.031 8.07 19.234 1 93.62 305 GLY A O 1
ATOM 2373 N N . ALA A 1 306 ? 22.344 6.375 19.562 1 94.25 306 ALA A N 1
ATOM 2374 C CA . ALA A 1 306 ? 22.078 5.77 18.25 1 94.25 306 ALA A CA 1
ATOM 2375 C C . ALA A 1 306 ? 20.594 5.465 18.078 1 94.25 306 ALA A C 1
ATOM 2377 O O . ALA A 1 306 ? 20.031 5.707 17.016 1 94.25 306 ALA A O 1
ATOM 2378 N N . ARG A 1 307 ? 19.984 4.941 19 1 94 307 ARG A N 1
ATOM 2379 C CA . ARG A 1 307 ? 18.578 4.574 18.922 1 94 307 ARG A CA 1
ATOM 2380 C C . ARG A 1 307 ? 17.688 5.809 18.812 1 94 307 ARG A C 1
ATOM 2382 O O . ARG A 1 307 ? 16.75 5.84 18.016 1 94 307 ARG A O 1
ATOM 2389 N N . SER A 1 308 ? 18 6.859 19.641 1 94 308 SER A N 1
ATOM 2390 C CA . SER A 1 308 ? 17.219 8.094 19.609 1 94 308 SER A CA 1
ATOM 2391 C C . SER A 1 308 ? 17.359 8.805 18.266 1 94 308 SER A C 1
ATOM 2393 O O . SER A 1 308 ? 16.391 9.344 17.734 1 94 308 SER A O 1
ATOM 2395 N N . VAL A 1 309 ? 18.531 8.758 17.781 1 95.25 309 VAL A N 1
ATOM 2396 C CA . VAL A 1 309 ? 18.797 9.375 16.484 1 95.25 309 VAL A CA 1
ATOM 2397 C C . VAL A 1 309 ? 18.031 8.633 15.398 1 95.25 309 VAL A C 1
ATOM 2399 O O . VAL A 1 309 ? 17.422 9.258 14.531 1 95.25 309 VAL A O 1
ATOM 2402 N N . ALA A 1 310 ? 18.047 7.328 15.531 1 96.19 310 ALA A N 1
ATOM 2403 C CA . ALA A 1 310 ? 17.359 6.516 14.531 1 96.19 310 ALA A CA 1
ATOM 2404 C C . ALA A 1 310 ? 15.844 6.766 14.562 1 96.19 310 ALA A C 1
ATOM 2406 O O . ALA A 1 310 ? 15.219 6.938 13.508 1 96.19 310 ALA A O 1
ATOM 2407 N N . VAL A 1 311 ? 15.273 6.852 15.695 1 96.5 311 VAL A N 1
ATOM 2408 C CA . VAL A 1 311 ? 13.844 7.078 15.852 1 96.5 311 VAL A CA 1
ATOM 2409 C C . VAL A 1 311 ? 13.484 8.477 15.359 1 96.5 311 VAL A C 1
ATOM 2411 O O . VAL A 1 311 ? 12.516 8.656 14.625 1 96.5 311 VAL A O 1
ATOM 2414 N N . CYS A 1 312 ? 14.273 9.391 15.781 1 96.31 312 CYS A N 1
ATOM 2415 C CA . CYS A 1 312 ? 14.062 10.781 15.391 1 96.31 312 CYS A CA 1
ATOM 2416 C C . CYS A 1 312 ? 14.141 10.945 13.883 1 96.31 312 CYS A C 1
ATOM 2418 O O . CYS A 1 312 ? 13.281 11.594 13.273 1 96.31 312 CYS A O 1
ATOM 2420 N N . THR A 1 313 ? 15.148 10.297 13.328 1 96.31 313 THR A N 1
ATOM 2421 C CA . THR A 1 313 ? 15.359 10.391 11.891 1 96.31 313 THR A CA 1
ATOM 2422 C C . THR A 1 313 ? 14.219 9.711 11.133 1 96.31 313 THR A C 1
ATOM 2424 O O . THR A 1 313 ? 13.703 10.258 10.156 1 96.31 313 THR A O 1
ATOM 2427 N N . PHE A 1 314 ? 13.812 8.547 11.578 1 97 314 PHE A N 1
ATOM 2428 C CA . PHE A 1 314 ? 12.719 7.816 10.945 1 97 314 PHE A CA 1
ATOM 2429 C C . PHE A 1 314 ? 11.43 8.625 10.992 1 97 314 PHE A C 1
ATOM 2431 O O . PHE A 1 314 ? 10.758 8.789 9.969 1 97 314 PHE A O 1
ATOM 2438 N N . LEU A 1 315 ? 11.109 9.133 12.125 1 97.75 315 LEU A N 1
ATOM 2439 C CA . LEU A 1 315 ? 9.883 9.914 12.297 1 97.75 315 LEU A CA 1
ATOM 2440 C C . LEU A 1 315 ? 9.922 11.18 11.445 1 97.75 315 LEU A C 1
ATOM 2442 O O . LEU A 1 315 ? 8.914 11.555 10.836 1 97.75 315 LEU A O 1
ATOM 2446 N N . GLY A 1 316 ? 11.023 11.797 11.422 1 97.12 316 GLY A N 1
ATOM 2447 C CA . GLY A 1 316 ? 11.164 12.984 10.602 1 97.12 316 GLY A CA 1
ATOM 2448 C C . GLY A 1 316 ? 10.977 12.727 9.125 1 97.12 316 GLY A C 1
ATOM 2449 O O . GLY A 1 316 ? 10.266 13.461 8.438 1 97.12 316 GLY A O 1
ATOM 2450 N N . GLU A 1 317 ? 11.508 11.625 8.656 1 96.25 317 GLU A N 1
ATOM 2451 C CA . GLU A 1 317 ? 11.469 11.312 7.23 1 96.25 317 GLU A CA 1
ATOM 2452 C C . GLU A 1 317 ? 10.062 10.922 6.785 1 96.25 317 GLU A C 1
ATOM 2454 O O . GLU A 1 317 ? 9.633 11.281 5.688 1 96.25 317 GLU A O 1
ATOM 2459 N N . ILE A 1 318 ? 9.375 10.297 7.629 1 97.56 318 ILE A N 1
ATOM 2460 C CA . ILE A 1 318 ? 8.109 9.703 7.195 1 97.56 318 ILE A CA 1
ATOM 2461 C C . ILE A 1 318 ? 6.965 10.68 7.453 1 97.56 318 ILE A C 1
ATOM 2463 O O . ILE A 1 318 ? 5.848 10.477 6.98 1 97.56 318 ILE A O 1
ATOM 2467 N N . SER A 1 319 ? 7.184 11.797 8.109 1 97.88 319 SER A N 1
ATOM 2468 C CA . SER A 1 319 ? 6.129 12.68 8.602 1 97.88 319 SER A CA 1
ATOM 2469 C C . SER A 1 319 ? 5.254 13.188 7.465 1 97.88 319 SER A C 1
ATOM 2471 O O . SER A 1 319 ? 4.047 12.938 7.445 1 97.88 319 SER A O 1
ATOM 2473 N N . PHE A 1 320 ? 5.871 13.75 6.477 1 97.88 320 PHE A N 1
ATOM 2474 C CA . PHE A 1 320 ? 5.098 14.375 5.41 1 97.88 320 PHE A CA 1
ATOM 2475 C C . PHE A 1 320 ? 4.418 13.32 4.543 1 97.88 320 PHE A C 1
ATOM 2477 O O . PHE A 1 320 ? 3.221 13.414 4.27 1 97.88 320 PHE A O 1
ATOM 2484 N N . PRO A 1 321 ? 5.129 12.266 4.148 1 98.62 321 PRO A N 1
ATOM 2485 C CA . PRO A 1 321 ? 4.461 11.211 3.383 1 98.62 321 PRO A CA 1
ATOM 2486 C C . PRO A 1 321 ? 3.281 10.594 4.129 1 98.62 321 PRO A C 1
ATOM 2488 O O . PRO A 1 321 ? 2.238 10.32 3.529 1 98.62 321 PRO A O 1
ATOM 2491 N N . LEU A 1 322 ? 3.449 10.398 5.375 1 98.62 322 LEU A N 1
ATOM 2492 C CA . LEU A 1 322 ? 2.379 9.828 6.18 1 98.62 322 LEU A CA 1
ATOM 2493 C C . LEU A 1 322 ? 1.186 10.773 6.254 1 98.62 322 LEU A C 1
ATOM 2495 O O . LEU A 1 322 ? 0.043 10.359 6.055 1 98.62 322 LEU A O 1
ATOM 2499 N N . TYR A 1 323 ? 1.449 11.984 6.453 1 98.25 323 TYR A N 1
ATOM 2500 C CA . TYR A 1 323 ? 0.405 12.992 6.59 1 98.25 323 TYR A CA 1
ATOM 2501 C C . TYR A 1 323 ? -0.424 13.102 5.316 1 98.25 323 TYR A C 1
ATOM 2503 O O . TYR A 1 323 ? -1.656 13.109 5.371 1 98.25 323 TYR A O 1
ATOM 2511 N N . ILE A 1 324 ? 0.226 13.07 4.203 1 98.19 324 ILE A N 1
ATOM 2512 C CA . ILE A 1 324 ? -0.448 13.438 2.963 1 98.19 324 ILE A CA 1
ATOM 2513 C C . ILE A 1 324 ? -1.065 12.195 2.324 1 98.19 324 ILE A C 1
ATOM 2515 O O . ILE A 1 324 ? -1.875 12.305 1.4 1 98.19 324 ILE A O 1
ATOM 2519 N N . THR A 1 325 ? -0.789 10.961 2.865 1 98.5 325 THR A N 1
ATOM 2520 C CA . THR A 1 325 ? -1.286 9.781 2.168 1 98.5 325 THR A CA 1
ATOM 2521 C C . THR A 1 325 ? -2.246 8.992 3.055 1 98.5 325 THR A C 1
ATOM 2523 O O . THR A 1 325 ? -2.91 8.062 2.588 1 98.5 325 THR A O 1
ATOM 2526 N N . HIS A 1 326 ? -2.477 9.344 4.262 1 98.69 326 HIS A N 1
ATOM 2527 C CA . HIS A 1 326 ? -3.141 8.445 5.195 1 98.69 326 HIS A CA 1
ATOM 2528 C C . HIS A 1 326 ? -4.656 8.492 5.027 1 98.69 326 HIS A C 1
ATOM 2530 O O . HIS A 1 326 ? -5.352 7.512 5.301 1 98.69 326 HIS A O 1
ATOM 2536 N N . TYR A 1 327 ? -5.152 9.57 4.641 1 98.44 327 TYR A N 1
ATOM 2537 C CA . TYR A 1 327 ? -6.57 9.82 4.883 1 98.44 327 TYR A CA 1
ATOM 2538 C C . TYR A 1 327 ? -7.438 9.008 3.934 1 98.44 327 TYR A C 1
ATOM 2540 O O . TYR A 1 327 ? -8.57 8.656 4.266 1 98.44 327 TYR A O 1
ATOM 2548 N N . PRO A 1 328 ? -7.008 8.734 2.666 1 98.44 328 PRO A N 1
ATOM 2549 C CA . PRO A 1 328 ? -7.793 7.812 1.844 1 98.44 328 PRO A CA 1
ATOM 2550 C C . PRO A 1 328 ? -8.047 6.477 2.539 1 98.44 328 PRO A C 1
ATOM 2552 O O . PRO A 1 328 ? -9.109 5.875 2.361 1 98.44 328 PRO A O 1
ATOM 2555 N N . LEU A 1 329 ? -7.109 6.027 3.32 1 98.56 329 LEU A N 1
ATOM 2556 C CA . LEU A 1 329 ? -7.281 4.797 4.082 1 98.56 329 LEU A CA 1
ATOM 2557 C C . LEU A 1 329 ? -8.273 4.992 5.223 1 98.56 329 LEU A C 1
ATOM 2559 O O . LEU A 1 329 ? -9.008 4.07 5.574 1 98.56 329 LEU A O 1
ATOM 2563 N N . VAL A 1 330 ? -8.305 6.191 5.754 1 98.44 330 VAL A N 1
ATOM 2564 C CA . VAL A 1 330 ? -9.273 6.512 6.797 1 98.44 330 VAL A CA 1
ATOM 2565 C C . VAL A 1 330 ? -10.688 6.473 6.219 1 98.44 330 VAL A C 1
ATOM 2567 O O . VAL A 1 330 ? -11.602 5.938 6.844 1 98.44 330 VAL A O 1
ATOM 2570 N N . TYR A 1 331 ? -10.844 7.02 4.969 1 98 331 TYR A N 1
ATOM 2571 C CA . TYR A 1 331 ? -12.141 6.945 4.312 1 98 331 TYR A CA 1
ATOM 2572 C C . TYR A 1 331 ? -12.586 5.496 4.152 1 98 331 TYR A C 1
ATOM 2574 O O . TYR A 1 331 ? -13.758 5.176 4.348 1 98 331 TYR A O 1
ATOM 2582 N N . MET A 1 332 ? -11.625 4.684 3.816 1 97.31 332 MET A N 1
ATOM 2583 C CA . MET A 1 332 ? -11.914 3.26 3.66 1 97.31 332 MET A CA 1
ATOM 2584 C C . MET A 1 332 ? -12.359 2.646 4.984 1 97.31 332 MET A C 1
ATOM 2586 O O . MET A 1 332 ? -13.289 1.839 5.02 1 97.31 332 MET A O 1
ATOM 2590 N N . GLN A 1 333 ? -11.734 3.039 6.051 1 97.94 333 GLN A N 1
ATOM 2591 C CA . GLN A 1 333 ? -12.133 2.559 7.367 1 97.94 333 GLN A CA 1
ATOM 2592 C C . GLN A 1 333 ? -13.547 3.02 7.715 1 97.94 333 GLN A C 1
ATOM 2594 O O . GLN A 1 333 ? -14.344 2.246 8.25 1 97.94 333 GLN A O 1
ATOM 2599 N N . MET A 1 334 ? -13.844 4.273 7.441 1 97.75 334 MET A N 1
ATOM 2600 C CA . MET A 1 334 ? -15.18 4.789 7.699 1 97.75 334 MET A CA 1
ATOM 2601 C C . MET A 1 334 ? -16.234 3.961 6.973 1 97.75 334 MET A C 1
ATOM 2603 O O . MET A 1 334 ? -17.297 3.664 7.531 1 97.75 334 MET A O 1
ATOM 2607 N N . ALA A 1 335 ? -15.906 3.621 5.773 1 97.44 335 ALA A N 1
ATOM 2608 C CA . ALA A 1 335 ? -16.828 2.803 4.984 1 97.44 335 ALA A CA 1
ATOM 2609 C C . ALA A 1 335 ? -17.016 1.425 5.613 1 97.44 335 ALA A C 1
ATOM 2611 O O . ALA A 1 335 ? -18.125 0.908 5.684 1 97.44 335 ALA A O 1
ATOM 2612 N N . TRP A 1 336 ? -15.914 0.83 6.074 1 97.44 336 TRP A N 1
ATOM 2613 C CA . TRP A 1 336 ? -16.016 -0.47 6.73 1 97.44 336 TRP A CA 1
ATOM 2614 C C . TRP A 1 336 ? -16.891 -0.388 7.977 1 97.44 336 TRP A C 1
ATOM 2616 O O . TRP A 1 336 ? -17.75 -1.243 8.195 1 97.44 336 TRP A O 1
ATOM 2626 N N . VAL A 1 337 ? -16.703 0.638 8.781 1 97.25 337 VAL A N 1
ATOM 2627 C CA . VAL A 1 337 ? -17.453 0.809 10.016 1 97.25 337 VAL A CA 1
ATOM 2628 C C . VAL A 1 337 ? -18.938 0.992 9.688 1 97.25 337 VAL A C 1
ATOM 2630 O O . VAL A 1 337 ? -19.797 0.392 10.336 1 97.25 337 VAL A O 1
ATOM 2633 N N . ALA A 1 338 ? -19.172 1.775 8.664 1 96.31 338 ALA A N 1
ATOM 2634 C CA . ALA A 1 338 ? -20.547 2.006 8.242 1 96.31 338 ALA A CA 1
ATOM 2635 C C . ALA A 1 338 ? -21.219 0.705 7.793 1 96.31 338 ALA A C 1
ATOM 2637 O O . ALA A 1 338 ? -22.406 0.485 8.039 1 96.31 338 ALA A O 1
ATOM 2638 N N . GLY A 1 339 ? -20.438 -0.165 7.227 1 94.56 339 GLY A N 1
ATOM 2639 C CA . GLY A 1 339 ? -20.969 -1.42 6.711 1 94.56 339 GLY A CA 1
ATOM 2640 C C . GLY A 1 339 ? -21.016 -2.52 7.754 1 94.56 339 GLY A C 1
ATOM 2641 O O . GLY A 1 339 ? -21.594 -3.58 7.523 1 94.56 339 GLY A O 1
ATOM 2642 N N . ASN A 1 340 ? -20.391 -2.246 8.914 1 95.44 340 ASN A N 1
ATOM 2643 C CA . ASN A 1 340 ? -20.328 -3.229 9.992 1 95.44 340 ASN A CA 1
ATOM 2644 C C . ASN A 1 340 ? -20.594 -2.592 11.352 1 95.44 340 ASN A C 1
ATOM 2646 O O . ASN A 1 340 ? -19.766 -2.666 12.258 1 95.44 340 ASN A O 1
ATOM 2650 N N . PRO A 1 341 ? -21.781 -2.078 11.531 1 93 341 PRO A N 1
ATOM 2651 C CA . PRO A 1 341 ? -22.094 -1.326 12.742 1 93 341 PRO A CA 1
ATOM 2652 C C . PRO A 1 341 ? -22.047 -2.191 14 1 93 341 PRO A C 1
ATOM 2654 O O . PRO A 1 341 ? -21.797 -1.681 15.094 1 93 341 PRO A O 1
ATOM 2657 N N . ASP A 1 342 ? -22.234 -3.545 13.867 1 93.44 342 ASP A N 1
ATOM 2658 C CA . ASP A 1 342 ? -22.312 -4.426 15.023 1 93.44 342 ASP A CA 1
ATOM 2659 C C . ASP A 1 342 ? -21 -5.176 15.242 1 93.44 342 ASP A C 1
ATOM 2661 O O . ASP A 1 342 ? -20.953 -6.152 15.984 1 93.44 342 ASP A O 1
ATOM 2665 N N . ALA A 1 343 ? -20 -4.742 14.578 1 95.19 343 ALA A N 1
ATOM 2666 C CA . ALA A 1 343 ? -18.719 -5.426 14.734 1 95.19 343 ALA A CA 1
ATOM 2667 C C . ALA A 1 343 ? -18.25 -5.379 16.188 1 95.19 343 ALA A C 1
ATOM 2669 O O . ALA A 1 343 ? -18.359 -4.344 16.844 1 95.19 343 ALA A O 1
ATOM 2670 N N . PRO A 1 344 ? -17.703 -6.512 16.672 1 95.81 344 PRO A N 1
ATOM 2671 C CA . PRO A 1 344 ? -17.172 -6.52 18.031 1 95.81 344 PRO A CA 1
ATOM 2672 C C . PRO A 1 344 ? -16 -5.547 18.219 1 95.81 344 PRO A C 1
ATOM 2674 O O . PRO A 1 344 ? -15.305 -5.23 17.25 1 95.81 344 PRO A O 1
ATOM 2677 N N . LEU A 1 345 ? -15.789 -5.137 19.422 1 94.81 345 LEU A N 1
ATOM 2678 C CA . LEU A 1 345 ? -14.742 -4.18 19.766 1 94.81 345 LEU A CA 1
ATOM 2679 C C . LEU A 1 345 ? -13.375 -4.68 19.297 1 94.81 345 LEU A C 1
ATOM 2681 O O . LEU A 1 345 ? -12.594 -3.924 18.719 1 94.81 345 LEU A O 1
ATOM 2685 N N . GLY A 1 346 ? -13.141 -5.984 19.562 1 96.5 346 GLY A N 1
ATOM 2686 C CA . GLY A 1 346 ? -11.867 -6.559 19.156 1 96.5 346 GLY A CA 1
ATOM 2687 C C . GLY A 1 346 ? -11.609 -6.461 17.672 1 96.5 346 GLY A C 1
ATOM 2688 O O . GLY A 1 346 ? -10.484 -6.199 17.25 1 96.5 346 GLY A O 1
ATOM 2689 N N . THR A 1 347 ? -12.633 -6.664 16.875 1 97 347 THR A N 1
ATOM 2690 C CA . THR A 1 347 ? -12.523 -6.555 15.43 1 97 347 THR A CA 1
ATOM 2691 C C . THR A 1 347 ? -12.234 -5.113 15.016 1 97 347 THR A C 1
ATOM 2693 O O . THR A 1 347 ? -11.375 -4.867 14.156 1 97 347 THR A O 1
ATOM 2696 N N . GLY A 1 348 ? -12.945 -4.199 15.703 1 96.94 348 GLY A N 1
ATOM 2697 C CA . GLY A 1 348 ? -12.703 -2.793 15.43 1 96.94 348 GLY A CA 1
ATOM 2698 C C . GLY A 1 348 ? -11.273 -2.373 15.719 1 96.94 348 GLY A C 1
ATOM 2699 O O . GLY A 1 348 ? -10.656 -1.654 14.922 1 96.94 348 GLY A O 1
ATOM 2700 N N . ILE A 1 349 ? -10.766 -2.816 16.797 1 97.38 349 ILE A N 1
ATOM 2701 C CA . ILE A 1 349 ? -9.391 -2.51 17.188 1 97.38 349 ILE A CA 1
ATOM 2702 C C . ILE A 1 349 ? -8.422 -3.104 16.156 1 97.38 349 ILE A C 1
ATOM 2704 O O . ILE A 1 349 ? -7.465 -2.447 15.742 1 97.38 349 ILE A O 1
ATOM 2708 N N . PHE A 1 350 ? -8.688 -4.324 15.719 1 98.12 350 PHE A N 1
ATOM 2709 C CA . PHE A 1 350 ? -7.848 -4.98 14.719 1 98.12 350 PHE A CA 1
ATOM 2710 C C . PHE A 1 350 ? -7.816 -4.18 13.43 1 98.12 350 PHE A C 1
ATOM 2712 O O . PHE A 1 350 ? -6.746 -3.947 12.859 1 98.12 350 PHE A O 1
ATOM 2719 N N . VAL A 1 351 ? -8.984 -3.736 13.016 1 98.12 351 VAL A N 1
ATOM 2720 C CA . VAL A 1 351 ? -9.078 -2.969 11.773 1 98.12 351 VAL A CA 1
ATOM 2721 C C . VAL A 1 351 ? -8.328 -1.648 11.93 1 98.12 351 VAL A C 1
ATOM 2723 O O . VAL A 1 351 ? -7.617 -1.227 11.016 1 98.12 351 VAL A O 1
ATOM 2726 N N . ASN A 1 352 ? -8.43 -1.029 13.094 1 97.94 352 ASN A N 1
ATOM 2727 C CA . ASN A 1 352 ? -7.719 0.214 13.367 1 97.94 352 ASN A CA 1
ATOM 2728 C C . ASN A 1 352 ? -6.207 0.026 13.289 1 97.94 352 ASN A C 1
ATOM 2730 O O . ASN A 1 352 ? -5.512 0.816 12.648 1 97.94 352 ASN A O 1
ATOM 2734 N N . VAL A 1 353 ? -5.754 -0.968 13.883 1 98.25 353 VAL A N 1
ATOM 2735 C CA . VAL A 1 353 ? -4.324 -1.256 13.891 1 98.25 353 VAL A CA 1
ATOM 2736 C C . VAL A 1 353 ? -3.861 -1.605 12.477 1 98.25 353 VAL A C 1
ATOM 2738 O O . VAL A 1 353 ? -2.795 -1.169 12.039 1 98.25 353 VAL A O 1
ATOM 2741 N N . ALA A 1 354 ? -4.656 -2.369 11.766 1 98.5 354 ALA A N 1
ATOM 2742 C CA . ALA A 1 354 ? -4.332 -2.75 10.398 1 98.5 354 ALA A CA 1
ATOM 2743 C C . ALA A 1 354 ? -4.188 -1.521 9.5 1 98.5 354 ALA A C 1
ATOM 2745 O O . ALA A 1 354 ? -3.211 -1.397 8.758 1 98.5 354 ALA A O 1
ATOM 2746 N N . ILE A 1 355 ? -5.125 -0.606 9.625 1 98.56 355 ILE A N 1
ATOM 2747 C CA . ILE A 1 355 ? -5.094 0.59 8.789 1 98.56 355 ILE A CA 1
ATOM 2748 C C . ILE A 1 355 ? -3.904 1.463 9.18 1 98.56 355 ILE A C 1
ATOM 2750 O O . ILE A 1 355 ? -3.262 2.068 8.32 1 98.56 355 ILE A O 1
ATOM 2754 N N . PHE A 1 356 ? -3.633 1.534 10.469 1 98.75 356 PHE A N 1
ATOM 2755 C CA . PHE A 1 356 ? -2.469 2.283 10.922 1 98.75 356 PHE A CA 1
ATOM 2756 C C . PHE A 1 356 ? -1.192 1.731 10.297 1 98.75 356 PHE A C 1
ATOM 2758 O O . PHE A 1 356 ? -0.375 2.488 9.773 1 98.75 356 PHE A O 1
ATOM 2765 N N . LEU A 1 357 ? -1.055 0.421 10.273 1 98.56 357 LEU A N 1
ATOM 2766 C CA . LEU A 1 357 ? 0.123 -0.221 9.703 1 98.56 357 LEU A CA 1
ATOM 2767 C C . LEU A 1 357 ? 0.17 -0.023 8.195 1 98.56 357 LEU A C 1
ATOM 2769 O O . LEU A 1 357 ? 1.239 0.21 7.625 1 98.56 357 LEU A O 1
ATOM 2773 N N . LEU A 1 358 ? -0.941 -0.092 7.578 1 98.5 358 LEU A N 1
ATOM 2774 C CA . LEU A 1 358 ? -1.019 0.136 6.141 1 98.5 358 LEU A CA 1
ATOM 2775 C C . LEU A 1 358 ? -0.647 1.574 5.797 1 98.5 358 LEU A C 1
ATOM 2777 O O . LEU A 1 358 ? 0.034 1.822 4.797 1 98.5 358 LEU A O 1
ATOM 2781 N N . ALA A 1 359 ? -1.074 2.494 6.633 1 98.81 359 ALA A N 1
ATOM 2782 C CA . ALA A 1 359 ? -0.756 3.902 6.41 1 98.81 359 ALA A CA 1
ATOM 2783 C C . ALA A 1 359 ? 0.745 4.152 6.523 1 98.81 359 ALA A C 1
ATOM 2785 O O . ALA A 1 359 ? 1.335 4.828 5.68 1 98.81 359 ALA A O 1
ATOM 2786 N N . VAL A 1 360 ? 1.321 3.568 7.516 1 98.62 360 VAL A N 1
ATOM 2787 C CA . VAL A 1 360 ? 2.756 3.725 7.727 1 98.62 360 VAL A CA 1
ATOM 2788 C C . VAL A 1 360 ? 3.52 3.051 6.586 1 98.62 360 VAL A C 1
ATOM 2790 O O . VAL A 1 360 ? 4.469 3.621 6.047 1 98.62 360 VAL A O 1
ATOM 2793 N N . GLY A 1 361 ? 3.094 1.886 6.199 1 98.38 361 GLY A N 1
ATOM 2794 C CA . GLY A 1 361 ? 3.73 1.191 5.09 1 98.38 361 GLY A CA 1
ATOM 2795 C C . GLY A 1 361 ? 3.615 1.938 3.775 1 98.38 361 GLY A C 1
ATOM 2796 O O . GLY A 1 361 ? 4.59 2.037 3.025 1 98.38 361 GLY A O 1
ATOM 2797 N N . LEU A 1 362 ? 2.451 2.42 3.523 1 98.44 362 LEU A N 1
ATOM 2798 C CA . LEU A 1 362 ? 2.217 3.193 2.309 1 98.44 362 LEU A CA 1
ATOM 2799 C C . LEU A 1 362 ? 3.086 4.445 2.285 1 98.44 362 LEU A C 1
ATOM 2801 O O . LEU A 1 362 ? 3.697 4.762 1.262 1 98.44 362 LEU A O 1
ATOM 2805 N N . ALA A 1 363 ? 3.129 5.078 3.385 1 98.75 363 ALA A N 1
ATOM 2806 C CA . ALA A 1 363 ? 3.947 6.281 3.498 1 98.75 363 ALA A CA 1
ATOM 2807 C C . ALA A 1 363 ? 5.422 5.965 3.277 1 98.75 363 ALA A C 1
ATOM 2809 O O . ALA A 1 363 ? 6.125 6.695 2.574 1 98.75 363 ALA A O 1
ATOM 2810 N N . TRP A 1 364 ? 5.859 4.918 3.877 1 98.25 364 TRP A N 1
ATOM 2811 C CA . TRP A 1 364 ? 7.254 4.512 3.742 1 98.25 364 TRP A CA 1
ATOM 2812 C C . TRP A 1 364 ? 7.582 4.172 2.293 1 98.25 364 TRP A C 1
ATOM 2814 O O . TRP A 1 364 ? 8.633 4.57 1.777 1 98.25 364 TRP A O 1
ATOM 2824 N N . ALA A 1 365 ? 6.719 3.492 1.643 1 98.5 365 ALA A N 1
ATOM 2825 C CA . ALA A 1 365 ? 6.906 3.143 0.236 1 98.5 365 ALA A CA 1
ATOM 2826 C C . ALA A 1 365 ? 6.949 4.395 -0.637 1 98.5 365 ALA A C 1
ATOM 2828 O O . ALA A 1 365 ? 7.809 4.516 -1.513 1 98.5 365 ALA A O 1
ATOM 2829 N N . CYS A 1 366 ? 6.074 5.289 -0.408 1 98.62 366 CYS A N 1
ATOM 2830 C CA . CYS A 1 366 ? 6.043 6.531 -1.174 1 98.62 366 CYS A CA 1
ATOM 2831 C C . CYS A 1 366 ? 7.312 7.344 -0.945 1 98.62 366 CYS A C 1
ATOM 2833 O O . CYS A 1 366 ? 7.844 7.949 -1.878 1 98.62 366 CYS A O 1
ATOM 2835 N N . LEU A 1 367 ? 7.719 7.32 0.286 1 98.5 367 LEU A N 1
ATOM 2836 C CA . LEU A 1 367 ? 8.93 8.062 0.63 1 98.5 367 LEU A CA 1
ATOM 2837 C C . LEU A 1 367 ? 10.133 7.512 -0.13 1 98.5 367 LEU A C 1
ATOM 2839 O O . LEU A 1 367 ? 10.82 8.258 -0.828 1 98.5 367 LEU A O 1
ATOM 2843 N N . LYS A 1 368 ? 10.297 6.199 -0.078 1 98.19 368 LYS A N 1
ATOM 2844 C CA . LYS A 1 368 ? 11.531 5.574 -0.552 1 98.19 368 LYS A CA 1
ATOM 2845 C C . LYS A 1 368 ? 11.5 5.375 -2.064 1 98.19 368 LYS A C 1
ATOM 2847 O O . LYS A 1 368 ? 12.531 5.48 -2.732 1 98.19 368 LYS A O 1
ATOM 2852 N N . LEU A 1 369 ? 10.352 5.168 -2.611 1 98.19 369 LEU A N 1
ATOM 2853 C CA . LEU A 1 369 ? 10.289 4.727 -4 1 98.19 369 LEU A CA 1
ATOM 2854 C C . LEU A 1 369 ? 9.828 5.863 -4.91 1 98.19 369 LEU A C 1
ATOM 2856 O O . LEU A 1 369 ? 9.938 5.762 -6.137 1 98.19 369 LEU A O 1
ATOM 2860 N N . TYR A 1 370 ? 9.328 6.887 -4.332 1 98.38 370 TYR A N 1
ATOM 2861 C CA . TYR A 1 370 ? 8.805 7.957 -5.172 1 98.38 370 TYR A CA 1
ATOM 2862 C C . TYR A 1 370 ? 9.352 9.312 -4.742 1 98.38 370 TYR A C 1
ATOM 2864 O O . TYR A 1 370 ? 10.062 9.969 -5.504 1 98.38 370 TYR A O 1
ATOM 2872 N N . ASP A 1 371 ? 9.125 9.68 -3.52 1 98.38 371 ASP A N 1
ATOM 2873 C CA . ASP A 1 371 ? 9.445 11.023 -3.059 1 98.38 371 ASP A CA 1
ATOM 2874 C C . ASP A 1 371 ? 10.938 11.32 -3.205 1 98.38 371 ASP A C 1
ATOM 2876 O O . ASP A 1 371 ? 11.32 12.273 -3.883 1 98.38 371 ASP A O 1
ATOM 2880 N N . LEU A 1 372 ? 11.773 10.508 -2.6 1 97.75 372 LEU A N 1
ATOM 2881 C CA . LEU A 1 372 ? 13.219 10.742 -2.598 1 97.75 372 LEU A CA 1
ATOM 2882 C C . LEU A 1 372 ? 13.773 10.703 -4.02 1 97.75 372 LEU A C 1
ATOM 2884 O O . LEU A 1 372 ? 14.469 11.633 -4.441 1 97.75 372 LEU A O 1
ATOM 2888 N N . PRO A 1 373 ? 13.422 9.695 -4.797 1 97.62 373 PRO A N 1
ATOM 2889 C CA . PRO A 1 373 ? 13.969 9.664 -6.156 1 97.62 373 PRO A CA 1
ATOM 2890 C C . PRO A 1 373 ? 13.484 10.828 -7.016 1 97.62 373 PRO A C 1
ATOM 2892 O O . PRO A 1 373 ? 14.258 11.398 -7.789 1 97.62 373 PRO A O 1
ATOM 2895 N N . VAL A 1 374 ? 12.281 11.195 -6.934 1 98.12 374 VAL A N 1
ATOM 2896 C CA . VAL A 1 374 ? 11.719 12.273 -7.75 1 98.12 374 VAL A CA 1
ATOM 2897 C C . VAL A 1 374 ? 12.336 13.609 -7.34 1 98.12 374 VAL A C 1
ATOM 2899 O O . VAL A 1 374 ? 12.695 14.422 -8.195 1 98.12 374 VAL A O 1
ATOM 2902 N N . ARG A 1 375 ? 12.469 13.859 -6.074 1 97.19 375 ARG A N 1
ATOM 2903 C CA . ARG A 1 375 ? 13.07 15.109 -5.605 1 97.19 375 ARG A CA 1
ATOM 2904 C C . ARG A 1 375 ? 14.523 15.219 -6.066 1 97.19 375 ARG A C 1
ATOM 2906 O O . ARG A 1 375 ? 14.969 16.297 -6.461 1 97.19 375 ARG A O 1
ATOM 2913 N N . GLU A 1 376 ? 15.203 14.055 -5.988 1 96.75 376 GLU A N 1
ATOM 2914 C CA . GLU A 1 376 ? 16.578 14.062 -6.469 1 96.75 376 GLU A CA 1
ATOM 2915 C C . GLU A 1 376 ? 16.641 14.352 -7.965 1 96.75 376 GLU A C 1
ATOM 2917 O O . GLU A 1 376 ? 17.516 15.094 -8.422 1 96.75 376 GLU A O 1
ATOM 2922 N N . TRP A 1 377 ? 15.75 13.75 -8.695 1 96.94 377 TRP A N 1
ATOM 2923 C CA . TRP A 1 377 ? 15.688 14 -10.133 1 96.94 377 TRP A CA 1
ATOM 2924 C C . TRP A 1 377 ? 15.375 15.461 -10.422 1 96.94 377 TRP A C 1
ATOM 2926 O O . TRP A 1 377 ? 16 16.078 -11.281 1 96.94 377 TRP A O 1
ATOM 2936 N N . LEU A 1 378 ? 14.484 16.047 -9.688 1 96.5 378 LEU A N 1
ATOM 2937 C CA . LEU A 1 378 ? 14.094 17.453 -9.875 1 96.5 378 LEU A CA 1
ATOM 2938 C C . LEU A 1 378 ? 15.227 18.391 -9.477 1 96.5 378 LEU A C 1
ATOM 2940 O O . LEU A 1 378 ? 15.422 19.438 -10.094 1 96.5 378 LEU A O 1
ATOM 2944 N N . LYS A 1 379 ? 15.867 18.031 -8.398 1 93.56 379 LYS A N 1
ATOM 2945 C CA . LYS A 1 379 ? 17.016 18.812 -7.984 1 93.56 379 LYS A CA 1
ATOM 2946 C C . LYS A 1 379 ? 18.078 18.875 -9.094 1 93.56 379 LYS A C 1
ATOM 2948 O O . LYS A 1 379 ? 18.547 19.969 -9.438 1 93.56 379 LYS A O 1
ATOM 2953 N N . ARG A 1 380 ? 18.266 17.75 -9.727 1 93.12 380 ARG A N 1
ATOM 2954 C CA . ARG A 1 380 ? 19.312 17.641 -10.734 1 93.12 380 ARG A CA 1
ATOM 2955 C C . ARG A 1 380 ? 18.891 18.297 -12.039 1 93.12 380 ARG A C 1
ATOM 2957 O O . ARG A 1 380 ? 19.703 18.906 -12.727 1 93.12 380 ARG A O 1
ATOM 2964 N N . HIS A 1 381 ? 17.656 18.281 -12.336 1 93.44 381 HIS A N 1
ATOM 2965 C CA . HIS A 1 381 ? 17.25 18.656 -13.688 1 93.44 381 HIS A CA 1
ATOM 2966 C C . HIS A 1 381 ? 16.484 19.969 -13.695 1 93.44 381 HIS A C 1
ATOM 2968 O O . HIS A 1 381 ? 16.281 20.578 -14.75 1 93.44 381 HIS A O 1
ATOM 2974 N N . TRP A 1 382 ? 16.047 20.391 -12.555 1 89 382 TRP A N 1
ATOM 2975 C CA . TRP A 1 382 ? 15.211 21.594 -12.523 1 89 382 TRP A CA 1
ATOM 2976 C C . TRP A 1 382 ? 15.828 22.656 -11.625 1 89 382 TRP A C 1
ATOM 2978 O O . TRP A 1 382 ? 15.875 23.844 -11.992 1 89 382 TRP A O 1
ATOM 2988 N N . LEU A 1 383 ? 16.406 22.297 -10.516 1 84.69 383 LEU A N 1
ATOM 2989 C CA . LEU A 1 383 ? 16.922 23.266 -9.562 1 84.69 383 LEU A CA 1
ATOM 2990 C C . LEU A 1 383 ? 18.344 23.688 -9.938 1 84.69 383 LEU A C 1
ATOM 2992 O O . LEU A 1 383 ? 18.703 24.859 -9.844 1 84.69 383 LEU A O 1
ATOM 2996 N N . MET A 1 384 ? 19.109 22.719 -10.367 1 78.19 384 MET A N 1
ATOM 2997 C CA . MET A 1 384 ? 20.5 23.016 -10.664 1 78.19 384 MET A CA 1
ATOM 2998 C C . MET A 1 384 ? 20.656 23.547 -12.086 1 78.19 384 MET A C 1
ATOM 3000 O O . MET A 1 384 ? 21.75 23.984 -12.477 1 78.19 384 MET A O 1
ATOM 3004 N N . LYS A 1 385 ? 19.625 23.609 -12.844 1 68.94 385 LYS A N 1
ATOM 3005 C CA . LYS A 1 385 ? 19.703 24.141 -14.195 1 68.94 385 LYS A CA 1
ATOM 3006 C C . LYS A 1 385 ? 19.047 25.531 -14.266 1 68.94 385 LYS A C 1
ATOM 3008 O O . LYS A 1 385 ? 18 25.766 -13.656 1 68.94 385 LYS A O 1
ATOM 3013 N N . MET B 1 1 ? 40.844 -37 5.816 1 28.12 1 MET B N 1
ATOM 3014 C CA . MET B 1 1 ? 39.594 -36.312 6.152 1 28.12 1 MET B CA 1
ATOM 3015 C C . MET B 1 1 ? 39.469 -35 5.398 1 28.12 1 MET B C 1
ATOM 3017 O O . MET B 1 1 ? 40.25 -34.062 5.641 1 28.12 1 MET B O 1
ATOM 3021 N N . SER B 1 2 ? 39.156 -35.031 4.113 1 31.34 2 SER B N 1
ATOM 3022 C CA . SER B 1 2 ? 39.25 -33.969 3.117 1 31.34 2 SER B CA 1
ATOM 3023 C C . SER B 1 2 ? 38.344 -32.812 3.479 1 31.34 2 SER B C 1
ATOM 3025 O O . SER B 1 2 ? 37.188 -33 3.865 1 31.34 2 SER B O 1
ATOM 3027 N N . ALA B 1 3 ? 38.938 -31.734 4.059 1 37.16 3 ALA B N 1
ATOM 3028 C CA . ALA B 1 3 ? 38.281 -30.453 4.301 1 37.16 3 ALA B CA 1
ATOM 3029 C C . ALA B 1 3 ? 37.344 -30.109 3.166 1 37.16 3 ALA B C 1
ATOM 3031 O O . ALA B 1 3 ? 37.781 -29.781 2.057 1 37.16 3 ALA B O 1
ATOM 3032 N N . THR B 1 4 ? 36.219 -30.859 2.939 1 33.34 4 THR B N 1
ATOM 3033 C CA . THR B 1 4 ? 35.156 -30.406 2.055 1 33.34 4 THR B CA 1
ATOM 3034 C C . THR B 1 4 ? 34.844 -28.922 2.312 1 33.34 4 THR B C 1
ATOM 3036 O O . THR B 1 4 ? 34.344 -28.578 3.377 1 33.34 4 THR B O 1
ATOM 3039 N N . ALA B 1 5 ? 35.781 -28.078 2.062 1 42.12 5 ALA B N 1
ATOM 3040 C CA . ALA B 1 5 ? 35.625 -26.625 2.064 1 42.12 5 ALA B CA 1
ATOM 3041 C C . ALA B 1 5 ? 34.25 -26.203 1.582 1 42.12 5 ALA B C 1
ATOM 3043 O O . ALA B 1 5 ? 33.875 -26.422 0.418 1 42.12 5 ALA B O 1
ATOM 3044 N N . THR B 1 6 ? 33 -26.312 2.324 1 47.38 6 THR B N 1
ATOM 3045 C CA . THR B 1 6 ? 31.594 -25.953 2.275 1 47.38 6 THR B CA 1
ATOM 3046 C C . THR B 1 6 ? 31.406 -24.562 1.711 1 47.38 6 THR B C 1
ATOM 3048 O O . THR B 1 6 ? 31.312 -23.578 2.465 1 47.38 6 THR B O 1
ATOM 3051 N N . GLY B 1 7 ? 32.031 -24.141 0.808 1 56.19 7 GLY B N 1
ATOM 3052 C CA . GLY B 1 7 ? 32.031 -22.812 0.218 1 56.19 7 GLY B CA 1
ATOM 3053 C C . GLY B 1 7 ? 30.672 -22.438 -0.378 1 56.19 7 GLY B C 1
ATOM 3054 O O . GLY B 1 7 ? 29.844 -23.297 -0.631 1 56.19 7 GLY B O 1
ATOM 3055 N N . TYR B 1 8 ? 30.203 -21.094 -0.241 1 69.31 8 TYR B N 1
ATOM 3056 C CA . TYR B 1 8 ? 29 -20.531 -0.842 1 69.31 8 TYR B CA 1
ATOM 3057 C C . TYR B 1 8 ? 28.953 -20.812 -2.34 1 69.31 8 TYR B C 1
ATOM 3059 O O . TYR B 1 8 ? 29.922 -20.562 -3.053 1 69.31 8 TYR B O 1
ATOM 3067 N N . LEU B 1 9 ? 28.016 -21.719 -2.709 1 72.88 9 LEU B N 1
ATOM 3068 C CA . LEU B 1 9 ? 27.797 -22 -4.121 1 72.88 9 LEU B CA 1
ATOM 3069 C C . LEU B 1 9 ? 27.047 -20.859 -4.801 1 72.88 9 LEU B C 1
ATOM 3071 O O . LEU B 1 9 ? 25.875 -20.609 -4.504 1 72.88 9 LEU B O 1
ATOM 3075 N N . ALA B 1 10 ? 27.688 -20.203 -5.754 1 76.62 10 ALA B N 1
ATOM 3076 C CA . ALA B 1 10 ? 27.125 -19.047 -6.426 1 76.62 10 ALA B CA 1
ATOM 3077 C C . ALA B 1 10 ? 25.922 -19.422 -7.285 1 76.62 10 ALA B C 1
ATOM 3079 O O . ALA B 1 10 ? 25.891 -20.516 -7.859 1 76.62 10 ALA B O 1
ATOM 3080 N N . SER B 1 11 ? 24.969 -18.578 -7.469 1 81.56 11 SER B N 1
ATOM 3081 C CA . SER B 1 11 ? 23.781 -18.812 -8.289 1 81.56 11 SER B CA 1
ATOM 3082 C C . SER B 1 11 ? 24.109 -18.766 -9.773 1 81.56 11 SER B C 1
ATOM 3084 O O . SER B 1 11 ? 24.953 -17.969 -10.203 1 81.56 11 SER B O 1
ATOM 3086 N N . LYS B 1 12 ? 23.516 -19.656 -10.57 1 83.81 12 LYS B N 1
ATOM 3087 C CA . LYS B 1 12 ? 23.656 -19.625 -12.023 1 83.81 12 LYS B CA 1
ATOM 3088 C C . LYS B 1 12 ? 22.938 -18.406 -12.617 1 83.81 12 LYS B C 1
ATOM 3090 O O . LYS B 1 12 ? 22 -17.891 -12.016 1 83.81 12 LYS B O 1
ATOM 3095 N N . PRO B 1 13 ? 23.453 -18 -13.828 1 80.81 13 PRO B N 1
ATOM 3096 C CA . PRO B 1 13 ? 22.734 -16.906 -14.484 1 80.81 13 PRO B CA 1
ATOM 3097 C C . PRO B 1 13 ? 21.297 -17.266 -14.82 1 80.81 13 PRO B C 1
ATOM 3099 O O . PRO B 1 13 ? 21 -18.406 -15.164 1 80.81 13 PRO B O 1
ATOM 3102 N N . ARG B 1 14 ? 20.531 -16.281 -14.75 1 83.69 14 ARG B N 1
ATOM 3103 C CA . ARG B 1 14 ? 19.109 -16.5 -14.984 1 83.69 14 ARG B CA 1
ATOM 3104 C C . ARG B 1 14 ? 18.781 -16.453 -16.469 1 83.69 14 ARG B C 1
ATOM 3106 O O . ARG B 1 14 ? 19.484 -15.805 -17.25 1 83.69 14 ARG B O 1
ATOM 3113 N N . TYR B 1 15 ? 17.781 -17.25 -16.828 1 87.62 15 TYR B N 1
ATOM 3114 C CA . TYR B 1 15 ? 17.172 -17.094 -18.156 1 87.62 15 TYR B CA 1
ATOM 3115 C C . TYR B 1 15 ? 16.281 -15.859 -18.203 1 87.62 15 TYR B C 1
ATOM 3117 O O . TYR B 1 15 ? 15.164 -15.875 -17.703 1 87.62 15 TYR B O 1
ATOM 3125 N N . GLU B 1 16 ? 16.703 -14.852 -18.812 1 89.94 16 GLU B N 1
ATOM 3126 C CA . GLU B 1 16 ? 16.031 -13.555 -18.781 1 89.94 16 GLU B CA 1
ATOM 3127 C C . GLU B 1 16 ? 14.617 -13.656 -19.328 1 89.94 16 GLU B C 1
ATOM 3129 O O . GLU B 1 16 ? 13.672 -13.148 -18.719 1 89.94 16 GLU B O 1
ATOM 3134 N N . ILE B 1 17 ? 14.539 -14.344 -20.406 1 94.06 17 ILE B N 1
ATOM 3135 C CA . ILE B 1 17 ? 13.234 -14.406 -21.062 1 94.06 17 ILE B CA 1
ATOM 3136 C C . ILE B 1 17 ? 12.266 -15.219 -20.219 1 94.06 17 ILE B C 1
ATOM 3138 O O . ILE B 1 17 ? 11.102 -14.844 -20.062 1 94.06 17 ILE B O 1
ATOM 3142 N N . LEU B 1 18 ? 12.688 -16.312 -19.672 1 95.19 18 LEU B N 1
ATOM 3143 C CA . LEU B 1 18 ? 11.812 -17.125 -18.844 1 95.19 18 LEU B CA 1
ATOM 3144 C C . LEU B 1 18 ? 11.328 -16.344 -17.625 1 95.19 18 LEU B C 1
ATOM 3146 O O . LEU B 1 18 ? 10.156 -16.438 -17.25 1 95.19 18 LEU B O 1
ATOM 3150 N N . ASP B 1 19 ? 12.203 -15.562 -17.125 1 94.88 19 ASP B N 1
ATOM 3151 C CA . ASP B 1 19 ? 11.805 -14.703 -16.016 1 94.88 19 ASP B CA 1
ATOM 3152 C C . ASP B 1 19 ? 10.766 -13.68 -16.453 1 94.88 19 ASP B C 1
ATOM 3154 O O . ASP B 1 19 ? 9.773 -13.461 -15.75 1 94.88 19 ASP B O 1
ATOM 3158 N N . GLY B 1 20 ? 11.047 -13.109 -17.531 1 97.56 20 GLY B N 1
ATOM 3159 C CA . GLY B 1 20 ? 10.102 -12.133 -18.062 1 97.56 20 GLY B CA 1
ATOM 3160 C C . GLY B 1 20 ? 8.734 -12.719 -18.344 1 97.56 20 GLY B C 1
ATOM 3161 O O . GLY B 1 20 ? 7.715 -12.062 -18.125 1 97.56 20 GLY B O 1
ATOM 3162 N N . LEU B 1 21 ? 8.703 -13.93 -18.812 1 98.25 21 LEU B N 1
ATOM 3163 C CA . LEU B 1 21 ? 7.445 -14.586 -19.156 1 98.25 21 LEU B CA 1
ATOM 3164 C C . LEU B 1 21 ? 6.629 -14.898 -17.906 1 98.25 21 LEU B C 1
ATOM 3166 O O . LEU B 1 21 ? 5.395 -14.875 -17.938 1 98.25 21 LEU B O 1
ATOM 3170 N N . ARG B 1 22 ? 7.336 -15.141 -16.828 1 97.88 22 ARG B N 1
ATOM 3171 C CA . ARG B 1 22 ? 6.637 -15.289 -15.547 1 97.88 22 ARG B CA 1
ATOM 3172 C C . ARG B 1 22 ? 5.844 -14.031 -15.211 1 97.88 22 ARG B C 1
ATOM 3174 O O . ARG B 1 22 ? 4.715 -14.109 -14.719 1 97.88 22 ARG B O 1
ATOM 3181 N N . GLY B 1 23 ? 6.48 -12.945 -15.508 1 98.44 23 GLY B N 1
ATOM 3182 C CA . GLY B 1 23 ? 5.832 -11.672 -15.234 1 98.44 23 GLY B CA 1
ATOM 3183 C C . GLY B 1 23 ? 4.621 -11.422 -16.109 1 98.44 23 GLY B C 1
ATOM 3184 O O . GLY B 1 23 ? 3.605 -10.906 -15.641 1 98.44 23 GLY B O 1
ATOM 3185 N N . VAL B 1 24 ? 4.707 -11.789 -17.328 1 98.56 24 VAL B N 1
ATOM 3186 C CA . VAL B 1 24 ? 3.578 -11.656 -18.234 1 98.56 24 VAL B CA 1
ATOM 3187 C C . VAL B 1 24 ? 2.393 -12.469 -17.719 1 98.56 24 VAL B C 1
ATOM 3189 O O . VAL B 1 24 ? 1.272 -11.953 -17.641 1 98.56 24 VAL B O 1
ATOM 3192 N N . ALA B 1 25 ? 2.658 -13.625 -17.391 1 98.69 25 ALA B N 1
ATOM 3193 C CA . ALA B 1 25 ? 1.611 -14.5 -16.875 1 98.69 25 ALA B CA 1
ATOM 3194 C C . ALA B 1 25 ? 1.029 -13.953 -15.57 1 98.69 25 ALA B C 1
ATOM 3196 O O . ALA B 1 25 ? -0.188 -13.977 -15.367 1 98.69 25 ALA B O 1
ATOM 3197 N N . ALA B 1 26 ? 1.908 -13.445 -14.711 1 98.56 26 ALA B N 1
ATOM 3198 C CA . ALA B 1 26 ? 1.447 -12.906 -13.438 1 98.56 26 ALA B CA 1
ATOM 3199 C C . ALA B 1 26 ? 0.523 -11.711 -13.641 1 98.56 26 ALA B C 1
ATOM 3201 O O . ALA B 1 26 ? -0.495 -11.578 -12.961 1 98.56 26 ALA B O 1
ATOM 3202 N N . MET B 1 27 ? 0.866 -10.859 -14.602 1 98.5 27 MET B N 1
ATOM 3203 C CA . MET B 1 27 ? 0.022 -9.711 -14.922 1 98.5 27 MET B CA 1
ATOM 3204 C C . MET B 1 27 ? -1.352 -10.164 -15.406 1 98.5 27 MET B C 1
ATOM 3206 O O . MET B 1 27 ? -2.371 -9.586 -15.023 1 98.5 27 MET B O 1
ATOM 3210 N N . ILE B 1 28 ? -1.378 -11.18 -16.141 1 98.44 28 ILE B N 1
ATOM 3211 C CA . ILE B 1 28 ? -2.629 -11.68 -16.703 1 98.44 28 ILE B CA 1
ATOM 3212 C C . ILE B 1 28 ? -3.451 -12.352 -15.602 1 98.44 28 ILE B C 1
ATOM 3214 O O . ILE B 1 28 ? -4.68 -12.242 -15.586 1 98.44 28 ILE B O 1
ATOM 3218 N N . VAL B 1 29 ? -2.775 -13.008 -14.703 1 98 29 VAL B N 1
ATOM 3219 C CA . VAL B 1 29 ? -3.453 -13.641 -13.57 1 98 29 VAL B CA 1
ATOM 3220 C C . VAL B 1 29 ? -4.203 -12.586 -12.766 1 98 29 VAL B C 1
ATOM 3222 O O . VAL B 1 29 ? -5.367 -12.781 -12.406 1 98 29 VAL B O 1
ATOM 3225 N N . VAL B 1 30 ? -3.576 -11.492 -12.5 1 98.44 30 VAL B N 1
ATOM 3226 C CA . VAL B 1 30 ? -4.207 -10.422 -11.734 1 98.44 30 VAL B CA 1
ATOM 3227 C C . VAL B 1 30 ? -5.418 -9.891 -12.492 1 98.44 30 VAL B C 1
ATOM 3229 O O . VAL B 1 30 ? -6.508 -9.766 -11.93 1 98.44 30 VAL B O 1
ATOM 3232 N N . ALA B 1 31 ? -5.188 -9.648 -13.773 1 98.06 31 ALA B N 1
ATOM 3233 C CA . ALA B 1 31 ? -6.289 -9.156 -14.602 1 98.06 31 ALA B CA 1
ATOM 3234 C C . ALA B 1 31 ? -7.434 -10.164 -14.641 1 98.06 31 ALA B C 1
ATOM 3236 O O . ALA B 1 31 ? -8.609 -9.781 -14.578 1 98.06 31 ALA B O 1
ATOM 3237 N N . PHE B 1 32 ? -7.145 -11.391 -14.727 1 97.44 32 PHE B N 1
ATOM 3238 C CA . PHE B 1 32 ? -8.117 -12.477 -14.75 1 97.44 32 PHE B CA 1
ATOM 3239 C C . PHE B 1 32 ? -8.984 -12.445 -13.492 1 97.44 32 PHE B C 1
ATOM 3241 O O . PHE B 1 32 ? -10.219 -12.461 -13.586 1 97.44 32 PHE B O 1
ATOM 3248 N N . HIS B 1 33 ? -8.391 -12.359 -12.344 1 97.5 33 HIS B N 1
ATOM 3249 C CA . HIS B 1 33 ? -9.133 -12.406 -11.086 1 97.5 33 HIS B CA 1
ATOM 3250 C C . HIS B 1 33 ? -9.953 -11.141 -10.883 1 97.5 33 HIS B C 1
ATOM 3252 O O . HIS B 1 33 ? -11.039 -11.188 -10.297 1 97.5 33 HIS B O 1
ATOM 3258 N N . LEU B 1 34 ? -9.438 -10.047 -11.359 1 97.56 34 LEU B N 1
ATOM 3259 C CA . LEU B 1 34 ? -10.188 -8.797 -11.25 1 97.56 34 LEU B CA 1
ATOM 3260 C C . LEU B 1 34 ? -11.438 -8.836 -12.117 1 97.56 34 LEU B C 1
ATOM 3262 O O . LEU B 1 34 ? -12.5 -8.367 -11.695 1 97.56 34 LEU B O 1
ATOM 3266 N N . LEU B 1 35 ? -11.305 -9.414 -13.258 1 96.69 35 LEU B N 1
ATOM 3267 C CA . LEU B 1 35 ? -12.445 -9.469 -14.172 1 96.69 35 LEU B CA 1
ATOM 3268 C C . LEU B 1 35 ? -13.383 -10.609 -13.797 1 96.69 35 LEU B C 1
ATOM 3270 O O . LEU B 1 35 ? -14.578 -10.555 -14.102 1 96.69 35 LEU B O 1
ATOM 3274 N N . GLU B 1 36 ? -12.875 -11.594 -13.172 1 94.5 36 GLU B N 1
ATOM 3275 C CA . GLU B 1 36 ? -13.68 -12.727 -12.711 1 94.5 36 GLU B CA 1
ATOM 3276 C C . GLU B 1 36 ? -14.781 -12.273 -11.766 1 94.5 36 GLU B C 1
ATOM 3278 O O . GLU B 1 36 ? -15.875 -12.844 -11.758 1 94.5 36 GLU B O 1
ATOM 3283 N N . THR B 1 37 ? -14.508 -11.227 -11.047 1 93 37 THR B N 1
ATOM 3284 C CA . THR B 1 37 ? -15.438 -10.688 -10.062 1 93 37 THR B CA 1
ATOM 3285 C C . THR B 1 37 ? -16.75 -10.266 -10.719 1 93 37 THR B C 1
ATOM 3287 O O . THR B 1 37 ? -17.812 -10.297 -10.094 1 93 37 THR B O 1
ATOM 3290 N N . TYR B 1 38 ? -16.719 -10.016 -12.008 1 92.25 38 TYR B N 1
ATOM 3291 C CA . TYR B 1 38 ? -17.875 -9.469 -12.695 1 92.25 38 TYR B CA 1
ATOM 3292 C C . TYR B 1 38 ? -18.547 -10.523 -13.578 1 92.25 38 TYR B C 1
ATOM 3294 O O . TYR B 1 38 ? -19.531 -10.242 -14.258 1 92.25 38 TYR B O 1
ATOM 3302 N N . SER B 1 39 ? -18.078 -11.734 -13.539 1 90.12 39 SER B N 1
ATOM 3303 C CA . SER B 1 39 ? -18.547 -12.773 -14.445 1 90.12 39 SER B CA 1
ATOM 3304 C C . SER B 1 39 ? -19.75 -13.508 -13.867 1 90.12 39 SER B C 1
ATOM 3306 O O . SER B 1 39 ? -19.891 -13.641 -12.648 1 90.12 39 SER B O 1
ATOM 3308 N N . LYS B 1 40 ? -20.609 -14.047 -14.742 1 86.25 40 LYS B N 1
ATOM 3309 C CA . LYS B 1 40 ? -21.781 -14.82 -14.359 1 86.25 40 LYS B CA 1
ATOM 3310 C C . LYS B 1 40 ? -21.438 -16.297 -14.18 1 86.25 40 LYS B C 1
ATOM 3312 O O . LYS B 1 40 ? -22.297 -17.109 -13.875 1 86.25 40 LYS B O 1
ATOM 3317 N N . GLY B 1 41 ? -20.188 -16.562 -14.391 1 83.88 41 GLY B N 1
ATOM 3318 C CA . GLY B 1 41 ? -19.719 -17.938 -14.297 1 83.88 41 GLY B CA 1
ATOM 3319 C C . GLY B 1 41 ? -18.469 -18.203 -15.102 1 83.88 41 GLY B C 1
ATOM 3320 O O . GLY B 1 41 ? -18 -17.328 -15.836 1 83.88 41 GLY B O 1
ATOM 3321 N N . PRO B 1 42 ? -17.953 -19.422 -14.984 1 80.88 42 PRO B N 1
ATOM 3322 C CA . PRO B 1 42 ? -16.656 -19.75 -15.586 1 80.88 42 PRO B CA 1
ATOM 3323 C C . PRO B 1 42 ? -16.672 -19.656 -17.109 1 80.88 42 PRO B C 1
ATOM 3325 O O . PRO B 1 42 ? -15.68 -19.234 -17.719 1 80.88 42 PRO B O 1
ATOM 3328 N N . ALA B 1 43 ? -17.812 -19.922 -17.703 1 82 43 ALA B N 1
ATOM 3329 C CA . ALA B 1 43 ? -17.891 -19.922 -19.156 1 82 43 ALA B CA 1
ATOM 3330 C C . ALA B 1 43 ? -18 -18.516 -19.703 1 82 43 ALA B C 1
ATOM 3332 O O . ALA B 1 43 ? -17.781 -18.281 -20.906 1 82 43 ALA B O 1
ATOM 3333 N N . TYR B 1 44 ? -18.234 -17.5 -18.844 1 86.19 44 TYR B N 1
ATOM 3334 C CA . TYR B 1 44 ? -18.562 -16.156 -19.328 1 86.19 44 TYR B CA 1
ATOM 3335 C C . TYR B 1 44 ? -17.516 -15.148 -18.906 1 86.19 44 TYR B C 1
ATOM 3337 O O . TYR B 1 44 ? -17.719 -13.938 -19 1 86.19 44 TYR B O 1
ATOM 3345 N N . GLN B 1 45 ? -16.453 -15.719 -18.516 1 89.06 45 GLN B N 1
ATOM 3346 C CA . GLN B 1 45 ? -15.383 -14.812 -18.094 1 89.06 45 GLN B CA 1
ATOM 3347 C C . GLN B 1 45 ? -14.766 -14.102 -19.281 1 89.06 45 GLN B C 1
ATOM 3349 O O . GLN B 1 45 ? -14.586 -14.703 -20.344 1 89.06 45 GLN B O 1
ATOM 3354 N N . VAL B 1 46 ? -14.422 -12.805 -19.156 1 86.25 46 VAL B N 1
ATOM 3355 C CA . VAL B 1 46 ? -13.781 -12.016 -20.203 1 86.25 46 VAL B CA 1
ATOM 3356 C C . VAL B 1 46 ? -12.406 -12.594 -20.516 1 86.25 46 VAL B C 1
ATOM 3358 O O . VAL B 1 46 ? -12.078 -12.852 -21.672 1 86.25 46 VAL B O 1
ATOM 3361 N N . LEU B 1 47 ? -11.602 -12.773 -19.594 1 93.62 47 LEU B N 1
ATOM 3362 C CA . LEU B 1 47 ? -10.383 -13.586 -19.594 1 93.62 47 LEU B CA 1
ATOM 3363 C C . LEU B 1 47 ? -10.641 -14.945 -18.953 1 93.62 47 LEU B C 1
ATOM 3365 O O . LEU B 1 47 ? -10.82 -15.047 -17.734 1 93.62 47 LEU B O 1
ATOM 3369 N N . ASN B 1 48 ? -10.656 -15.914 -19.797 1 94.69 48 ASN B N 1
ATOM 3370 C CA . ASN B 1 48 ? -11.344 -17.125 -19.344 1 94.69 48 ASN B CA 1
ATOM 3371 C C . ASN B 1 48 ? -10.359 -18.156 -18.812 1 94.69 48 ASN B C 1
ATOM 3373 O O . ASN B 1 48 ? -10.703 -18.969 -17.953 1 94.69 48 ASN B O 1
ATOM 3377 N N . HIS B 1 49 ? -9.117 -18.156 -19.25 1 97.31 49 HIS B N 1
ATOM 3378 C CA . HIS B 1 49 ? -8.219 -19.266 -18.922 1 97.31 49 HIS B CA 1
ATOM 3379 C C . HIS B 1 49 ? -7.02 -18.766 -18.109 1 97.31 49 HIS B C 1
ATOM 3381 O O . HIS B 1 49 ? -5.941 -19.359 -18.172 1 97.31 49 HIS B O 1
ATOM 3387 N N . GLY B 1 50 ? -7.215 -17.672 -17.453 1 97.12 50 GLY B N 1
ATOM 3388 C CA . GLY B 1 50 ? -6.148 -17.141 -16.625 1 97.12 50 GLY B CA 1
ATOM 3389 C C . GLY B 1 50 ? -5.668 -18.125 -15.57 1 97.12 50 GLY B C 1
ATOM 3390 O O . GLY B 1 50 ? -4.516 -18.062 -15.133 1 97.12 50 GLY B O 1
ATOM 3391 N N . TYR B 1 51 ? -6.488 -19.109 -15.188 1 95.69 51 TYR B N 1
ATOM 3392 C CA . TYR B 1 51 ? -6.148 -20.094 -14.164 1 95.69 51 TYR B CA 1
ATOM 3393 C C . TYR B 1 51 ? -5.074 -21.047 -14.672 1 95.69 51 TYR B C 1
ATOM 3395 O O . TYR B 1 51 ? -4.414 -21.719 -13.875 1 95.69 51 TYR B O 1
ATOM 3403 N N . LEU B 1 52 ? -4.809 -21.094 -15.891 1 98.19 52 LEU B N 1
ATOM 3404 C CA . LEU B 1 52 ? -3.801 -22 -16.438 1 98.19 52 LEU B CA 1
ATOM 3405 C C . LEU B 1 52 ? -2.395 -21.453 -16.188 1 98.19 52 LEU B C 1
ATOM 3407 O O . LEU B 1 52 ? -1.411 -22.172 -16.359 1 98.19 52 LEU B O 1
ATOM 3411 N N . ALA B 1 53 ? -2.322 -20.219 -15.797 1 98.56 53 ALA B N 1
ATOM 3412 C CA . ALA B 1 53 ? -1.015 -19.625 -15.523 1 98.56 53 ALA B CA 1
ATOM 3413 C C . ALA B 1 53 ? -0.263 -20.422 -14.469 1 98.56 53 ALA B C 1
ATOM 3415 O O . ALA B 1 53 ? 0.964 -20.531 -14.516 1 98.56 53 ALA B O 1
ATOM 3416 N N . VAL B 1 54 ? -0.951 -21 -13.523 1 98.44 54 VAL B N 1
ATOM 3417 C CA . VAL B 1 54 ? -0.33 -21.797 -12.469 1 98.44 54 VAL B CA 1
ATOM 3418 C C . VAL B 1 54 ? 0.429 -22.969 -13.086 1 98.44 54 VAL B C 1
ATOM 3420 O O . VAL B 1 54 ? 1.567 -23.25 -12.703 1 98.44 54 VAL B O 1
ATOM 3423 N N . ASP B 1 55 ? -0.169 -23.594 -14.023 1 98.75 55 ASP B N 1
ATOM 3424 C CA . ASP B 1 55 ? 0.472 -24.719 -14.711 1 98.75 55 ASP B CA 1
ATOM 3425 C C . ASP B 1 55 ? 1.716 -24.25 -15.469 1 98.75 55 ASP B C 1
ATOM 3427 O O . ASP B 1 55 ? 2.738 -24.938 -15.469 1 98.75 55 ASP B O 1
ATOM 3431 N N . PHE B 1 56 ? 1.57 -23.141 -16.078 1 98.81 56 PHE B N 1
ATOM 3432 C CA . PHE B 1 56 ? 2.723 -22.562 -16.766 1 98.81 56 PHE B CA 1
ATOM 3433 C C . PHE B 1 56 ? 3.857 -22.297 -15.781 1 98.81 56 PHE B C 1
ATOM 3435 O O . PHE B 1 56 ? 5.02 -22.594 -16.078 1 98.81 56 PHE B O 1
ATOM 3442 N N . PHE B 1 57 ? 3.537 -21.688 -14.648 1 98.69 57 PHE B N 1
ATOM 3443 C CA . PHE B 1 57 ? 4.531 -21.422 -13.617 1 98.69 57 PHE B CA 1
ATOM 3444 C C . PHE B 1 57 ? 5.227 -22.719 -13.195 1 98.69 57 PHE B C 1
ATOM 3446 O O . PHE B 1 57 ? 6.438 -22.734 -12.969 1 98.69 57 PHE B O 1
ATOM 3453 N N . PHE B 1 58 ? 4.473 -23.766 -13.086 1 98.75 58 PHE B N 1
ATOM 3454 C CA . PHE B 1 58 ? 5.047 -25.047 -12.672 1 98.75 58 PHE B CA 1
ATOM 3455 C C . PHE B 1 58 ? 6.031 -25.562 -13.711 1 98.75 58 PHE B C 1
ATOM 3457 O O . PHE B 1 58 ? 7.094 -26.078 -13.367 1 98.75 58 PHE B O 1
ATOM 3464 N N . VAL B 1 59 ? 5.688 -25.422 -14.984 1 98.75 59 VAL B N 1
ATOM 3465 C CA . VAL B 1 59 ? 6.613 -25.844 -16.031 1 98.75 59 VAL B CA 1
ATOM 3466 C C . VAL B 1 59 ? 7.922 -25.062 -15.914 1 98.75 59 VAL B C 1
ATOM 3468 O O . VAL B 1 59 ? 9.008 -25.656 -15.961 1 98.75 59 VAL B O 1
ATOM 3471 N N . LEU B 1 60 ? 7.773 -23.797 -15.719 1 97.94 60 LEU B N 1
ATOM 3472 C CA . LEU B 1 60 ? 8.938 -22.922 -15.586 1 97.94 60 LEU B CA 1
ATOM 3473 C C . LEU B 1 60 ? 9.773 -23.312 -14.375 1 97.94 60 LEU B C 1
ATOM 3475 O O . LEU B 1 60 ? 11 -23.391 -14.469 1 97.94 60 LEU B O 1
ATOM 3479 N N . SER B 1 61 ? 9.125 -23.516 -13.297 1 97.81 61 SER B N 1
ATOM 3480 C CA . SER B 1 61 ? 9.812 -23.875 -12.062 1 97.81 61 SER B CA 1
ATOM 3481 C C . SER B 1 61 ? 10.602 -25.172 -12.219 1 97.81 61 SER B C 1
ATOM 3483 O O . SER B 1 61 ? 11.75 -25.266 -11.789 1 97.81 61 SER B O 1
ATOM 3485 N N . GLY B 1 62 ? 9.969 -26.141 -12.844 1 98.31 62 GLY B N 1
ATOM 3486 C CA . GLY B 1 62 ? 10.664 -27.391 -13.094 1 98.31 62 GLY B CA 1
ATOM 3487 C C . GLY B 1 62 ? 11.906 -27.219 -13.945 1 98.31 62 GLY B C 1
ATOM 3488 O O . GLY B 1 62 ? 12.961 -27.781 -13.633 1 98.31 62 GLY B O 1
ATOM 3489 N N . PHE B 1 63 ? 11.742 -26.469 -14.984 1 98.06 63 PHE B N 1
ATOM 3490 C CA . PHE B 1 63 ? 12.859 -26.234 -15.891 1 98.06 63 PHE B CA 1
ATOM 3491 C C . PHE B 1 63 ? 14.008 -25.547 -15.148 1 98.06 63 PHE B C 1
ATOM 3493 O O . PHE B 1 63 ? 15.156 -25.984 -15.258 1 98.06 63 PHE B O 1
ATOM 3500 N N . VAL B 1 64 ? 13.688 -24.547 -14.352 1 95.94 64 VAL B N 1
ATOM 3501 C CA . VAL B 1 64 ? 14.695 -23.75 -13.664 1 95.94 64 VAL B CA 1
ATOM 3502 C C . VAL B 1 64 ? 15.375 -24.594 -12.586 1 95.94 64 VAL B C 1
ATOM 3504 O O . VAL B 1 64 ? 16.578 -24.453 -12.352 1 95.94 64 VAL B O 1
ATOM 3507 N N . ILE B 1 65 ? 14.617 -25.406 -11.938 1 96.94 65 ILE B N 1
ATOM 3508 C CA . ILE B 1 65 ? 15.18 -26.266 -10.906 1 96.94 65 ILE B CA 1
ATOM 3509 C C . ILE B 1 65 ? 16.188 -27.234 -11.531 1 96.94 65 ILE B C 1
ATOM 3511 O O . ILE B 1 65 ? 17.281 -27.438 -11 1 96.94 65 ILE B O 1
ATOM 3515 N N . GLY B 1 66 ? 15.812 -27.828 -12.648 1 96.56 66 GLY B N 1
ATOM 3516 C CA . GLY B 1 66 ? 16.75 -28.688 -13.359 1 96.56 66 GLY B CA 1
ATOM 3517 C C . GLY B 1 66 ? 18.016 -27.969 -13.789 1 96.56 66 GLY B C 1
ATOM 3518 O O . GLY B 1 66 ? 19.109 -28.453 -13.555 1 96.56 66 GLY B O 1
ATOM 3519 N N . TYR B 1 67 ? 17.875 -26.844 -14.297 1 94.62 67 TYR B N 1
ATOM 3520 C CA . TYR B 1 67 ? 18.984 -26.031 -14.773 1 94.62 67 TYR B CA 1
ATOM 3521 C C . TYR B 1 67 ? 19.875 -25.609 -13.617 1 94.62 67 TYR B C 1
ATOM 3523 O O . TYR B 1 67 ? 21.109 -25.719 -13.695 1 94.62 67 TYR B O 1
ATOM 3531 N N . ALA B 1 68 ? 19.297 -25.25 -12.594 1 94.25 68 ALA B N 1
ATOM 3532 C CA . ALA B 1 68 ? 20.016 -24.609 -11.508 1 94.25 68 ALA B CA 1
ATOM 3533 C C . ALA B 1 68 ? 20.703 -25.641 -10.609 1 94.25 68 ALA B C 1
ATOM 3535 O O . ALA B 1 68 ? 21.75 -25.375 -10.023 1 94.25 68 ALA B O 1
ATOM 3536 N N . TYR B 1 69 ? 20.141 -26.906 -10.555 1 95.56 69 TYR B N 1
ATOM 3537 C CA . TYR B 1 69 ? 20.609 -27.703 -9.43 1 95.56 69 TYR B CA 1
ATOM 3538 C C . TYR B 1 69 ? 21.031 -29.094 -9.898 1 95.56 69 TYR B C 1
ATOM 3540 O O . TYR B 1 69 ? 21.734 -29.812 -9.18 1 95.56 69 TYR B O 1
ATOM 3548 N N . ASP B 1 70 ? 20.672 -29.516 -11.039 1 95.62 70 ASP B N 1
ATOM 3549 C CA . ASP B 1 70 ? 20.906 -30.906 -11.445 1 95.62 70 ASP B CA 1
ATOM 3550 C C . ASP B 1 70 ? 22.406 -31.234 -11.406 1 95.62 70 ASP B C 1
ATOM 3552 O O . ASP B 1 70 ? 22.781 -32.344 -11.023 1 95.62 70 ASP B O 1
ATOM 3556 N N . ASP B 1 71 ? 23.203 -30.297 -11.781 1 94.19 71 ASP B N 1
ATOM 3557 C CA . ASP B 1 71 ? 24.625 -30.578 -11.883 1 94.19 71 ASP B CA 1
ATOM 3558 C C . ASP B 1 71 ? 25.359 -30.125 -10.617 1 94.19 71 ASP B C 1
ATOM 3560 O O . ASP B 1 71 ? 26.594 -30.031 -10.609 1 94.19 71 ASP B O 1
ATOM 3564 N N . ARG B 1 72 ? 24.594 -29.922 -9.602 1 93.81 72 ARG B N 1
ATOM 3565 C CA . ARG B 1 72 ? 25.234 -29.328 -8.445 1 93.81 72 ARG B CA 1
ATOM 3566 C C . ARG B 1 72 ? 25.109 -30.219 -7.215 1 93.81 72 ARG B C 1
ATOM 3568 O O . ARG B 1 72 ? 25.594 -29.875 -6.137 1 93.81 72 ARG B O 1
ATOM 3575 N N . TRP B 1 73 ? 24.562 -31.297 -7.332 1 94.06 73 TRP B N 1
ATOM 3576 C CA . TRP B 1 73 ? 24.266 -32.125 -6.176 1 94.06 73 TRP B CA 1
ATOM 3577 C C . TRP B 1 73 ? 25.531 -32.781 -5.613 1 94.06 73 TRP B C 1
ATOM 3579 O O . TRP B 1 73 ? 25.547 -33.25 -4.477 1 94.06 73 TRP B O 1
ATOM 3589 N N . ASN B 1 74 ? 26.641 -32.719 -6.305 1 92.5 74 ASN B N 1
ATOM 3590 C CA . ASN B 1 74 ? 27.922 -33.188 -5.809 1 92.5 74 ASN B CA 1
ATOM 3591 C C . ASN B 1 74 ? 28.547 -32.188 -4.832 1 92.5 74 ASN B C 1
ATOM 3593 O O . ASN B 1 74 ? 29.422 -32.562 -4.051 1 92.5 74 ASN B O 1
ATOM 3597 N N . CYS B 1 75 ? 28.047 -30.984 -4.891 1 92.25 75 CYS B N 1
ATOM 3598 C CA . CYS B 1 75 ? 28.625 -29.953 -4.043 1 92.25 75 CYS B CA 1
ATOM 3599 C C . CYS B 1 75 ? 27.562 -29.281 -3.188 1 92.25 75 CYS B C 1
ATOM 3601 O O . CYS B 1 75 ? 27.781 -28.219 -2.631 1 92.25 75 CYS B O 1
ATOM 3603 N N . MET B 1 76 ? 26.391 -29.875 -3.176 1 92.5 76 MET B N 1
ATOM 3604 C CA . MET B 1 76 ? 25.297 -29.297 -2.414 1 92.5 76 MET B CA 1
ATOM 3605 C C . MET B 1 76 ? 24.562 -30.375 -1.616 1 92.5 76 MET B C 1
ATOM 3607 O O . MET B 1 76 ? 24.328 -31.469 -2.123 1 92.5 76 MET B O 1
ATOM 3611 N N . SER B 1 77 ? 24.312 -30.047 -0.288 1 94.5 77 SER B N 1
ATOM 3612 C CA . SER B 1 77 ? 23.547 -30.953 0.56 1 94.5 77 SER B CA 1
ATOM 3613 C C . SER B 1 77 ? 22.047 -30.703 0.436 1 94.5 77 SER B C 1
ATOM 3615 O O . SER B 1 77 ? 21.625 -29.703 -0.147 1 94.5 77 SER B O 1
ATOM 3617 N N . LEU B 1 78 ? 21.266 -31.703 0.948 1 95.81 78 LEU B N 1
ATOM 3618 C CA . LEU B 1 78 ? 19.828 -31.516 1.006 1 95.81 78 LEU B CA 1
ATOM 3619 C C . LEU B 1 78 ? 19.469 -30.25 1.788 1 95.81 78 LEU B C 1
ATOM 3621 O O . LEU B 1 78 ? 18.609 -29.484 1.371 1 95.81 78 LEU B O 1
ATOM 3625 N N . LYS B 1 79 ? 20.109 -30.062 2.918 1 95.62 79 LYS B N 1
ATOM 3626 C CA . LYS B 1 79 ? 19.891 -28.875 3.734 1 95.62 79 LYS B CA 1
ATOM 3627 C C . LYS B 1 79 ? 20.219 -27.594 2.957 1 95.62 79 LYS B C 1
ATOM 3629 O O . LYS B 1 79 ? 19.5 -26.609 3.045 1 95.62 79 LYS B O 1
ATOM 3634 N N . GLY B 1 80 ? 21.312 -27.656 2.215 1 94.25 80 GLY B N 1
ATOM 3635 C CA . GLY B 1 80 ? 21.703 -26.516 1.396 1 94.25 80 GLY B CA 1
ATOM 3636 C C . GLY B 1 80 ? 20.656 -26.156 0.353 1 94.25 80 GLY B C 1
ATOM 3637 O O . GLY B 1 80 ? 20.359 -24.969 0.156 1 94.25 80 GLY B O 1
ATOM 3638 N N . PHE B 1 81 ? 20.156 -27.219 -0.312 1 96 81 PHE B N 1
ATOM 3639 C CA . PHE B 1 81 ? 19.109 -27.016 -1.316 1 96 81 PHE B CA 1
ATOM 3640 C C . PHE B 1 81 ? 17.891 -26.359 -0.7 1 96 81 PHE B C 1
ATOM 3642 O O . PHE B 1 81 ? 17.406 -25.328 -1.206 1 96 81 PHE B O 1
ATOM 3649 N N . PHE B 1 82 ? 17.422 -26.891 0.43 1 96.81 82 PHE B N 1
ATOM 3650 C CA . PHE B 1 82 ? 16.188 -26.391 1.039 1 96.81 82 PHE B CA 1
ATOM 3651 C C . PHE B 1 82 ? 16.391 -24.984 1.604 1 96.81 82 PHE B C 1
ATOM 3653 O O . PHE B 1 82 ? 15.484 -24.156 1.565 1 96.81 82 PHE B O 1
ATOM 3660 N N . LYS B 1 83 ? 17.516 -24.656 2.145 1 95.94 83 LYS B N 1
ATOM 3661 C CA . LYS B 1 83 ? 17.828 -23.312 2.619 1 95.94 83 LYS B CA 1
ATOM 3662 C C . LYS B 1 83 ? 17.719 -22.297 1.486 1 95.94 83 LYS B C 1
ATOM 3664 O O . LYS B 1 83 ? 17.141 -21.219 1.659 1 95.94 83 LYS B O 1
ATOM 3669 N N . ARG B 1 84 ? 18.234 -22.688 0.354 1 95.88 84 ARG B N 1
ATOM 3670 C CA . ARG B 1 84 ? 18.203 -21.781 -0.797 1 95.88 84 ARG B CA 1
ATOM 3671 C C . ARG B 1 84 ? 16.781 -21.547 -1.273 1 95.88 84 ARG B C 1
ATOM 3673 O O . ARG B 1 84 ? 16.422 -20.406 -1.602 1 95.88 84 ARG B O 1
ATOM 3680 N N . ARG B 1 85 ? 16.062 -22.625 -1.246 1 96.56 85 ARG B N 1
ATOM 3681 C CA . ARG B 1 85 ? 14.68 -22.5 -1.678 1 96.56 85 ARG B CA 1
ATOM 3682 C C . ARG B 1 85 ? 13.883 -21.625 -0.711 1 96.56 85 ARG B C 1
ATOM 3684 O O . ARG B 1 85 ? 13.07 -20.812 -1.134 1 96.56 85 ARG B O 1
ATOM 3691 N N . LEU B 1 86 ? 14.102 -21.812 0.561 1 97.06 86 LEU B N 1
ATOM 3692 C CA . LEU B 1 86 ? 13.383 -21.047 1.577 1 97.06 86 LEU B CA 1
ATOM 3693 C C . LEU B 1 86 ? 13.75 -19.578 1.507 1 97.06 86 LEU B C 1
ATOM 3695 O O . LEU B 1 86 ? 12.883 -18.703 1.61 1 97.06 86 LEU B O 1
ATOM 3699 N N . VAL B 1 87 ? 15.023 -19.266 1.306 1 96.81 87 VAL B N 1
ATOM 3700 C CA . VAL B 1 87 ? 15.477 -17.891 1.206 1 96.81 87 VAL B CA 1
ATOM 3701 C C . VAL B 1 87 ? 14.828 -17.203 0.002 1 96.81 87 VAL B C 1
ATOM 3703 O O . VAL B 1 87 ? 14.477 -16.031 0.058 1 96.81 87 VAL B O 1
ATOM 3706 N N . ARG B 1 88 ? 14.594 -17.969 -1.004 1 95.31 88 ARG B N 1
ATOM 3707 C CA . ARG B 1 88 ? 14.062 -17.422 -2.248 1 95.31 88 ARG B CA 1
ATOM 3708 C C . ARG B 1 88 ? 12.555 -17.203 -2.145 1 95.31 88 ARG B C 1
ATOM 3710 O O . ARG B 1 88 ? 12.039 -16.203 -2.643 1 95.31 88 ARG B O 1
ATOM 3717 N N . LEU B 1 89 ? 11.836 -18.078 -1.482 1 97.12 89 LEU B N 1
ATOM 3718 C CA . LEU B 1 89 ? 10.383 -18.094 -1.596 1 97.12 89 LEU B CA 1
ATOM 3719 C C . LEU B 1 89 ? 9.734 -17.578 -0.317 1 97.12 89 LEU B C 1
ATOM 3721 O O . LEU B 1 89 ? 8.773 -16.797 -0.373 1 97.12 89 LEU B O 1
ATOM 3725 N N . HIS B 1 90 ? 10.234 -17.875 0.791 1 97.94 90 HIS B N 1
ATOM 3726 C CA . HIS B 1 90 ? 9.477 -17.859 2.035 1 97.94 90 HIS B CA 1
ATOM 3727 C C . HIS B 1 90 ? 9.273 -16.438 2.545 1 97.94 90 HIS B C 1
ATOM 3729 O O . HIS B 1 90 ? 8.258 -16.141 3.172 1 97.94 90 HIS B O 1
ATOM 3735 N N . PRO B 1 91 ? 10.281 -15.547 2.342 1 98.19 91 PRO B N 1
ATOM 3736 C CA . PRO B 1 91 ? 10.039 -14.172 2.781 1 98.19 91 PRO B CA 1
ATOM 3737 C C . PRO B 1 91 ? 8.742 -13.594 2.223 1 98.19 91 PRO B C 1
ATOM 3739 O O . PRO B 1 91 ? 7.957 -12.992 2.963 1 98.19 91 PRO B O 1
ATOM 3742 N N . MET B 1 92 ? 8.445 -13.805 1.016 1 98.38 92 MET B N 1
ATOM 3743 C CA . MET B 1 92 ? 7.254 -13.227 0.399 1 98.38 92 MET B CA 1
ATOM 3744 C C . MET B 1 92 ? 6.004 -14 0.803 1 98.38 92 MET B C 1
ATOM 3746 O O . MET B 1 92 ? 4.891 -13.477 0.718 1 98.38 92 MET B O 1
ATOM 3750 N N . VAL B 1 93 ? 6.152 -15.25 1.224 1 98 93 VAL B N 1
ATOM 3751 C CA . VAL B 1 93 ? 5.035 -15.992 1.802 1 98 93 VAL B CA 1
ATOM 3752 C C . VAL B 1 93 ? 4.574 -15.312 3.088 1 98 93 VAL B C 1
ATOM 3754 O O . VAL B 1 93 ? 3.375 -15.109 3.299 1 98 93 VAL B O 1
ATOM 3757 N N . ILE B 1 94 ? 5.543 -14.945 3.855 1 98.5 94 ILE B N 1
ATOM 3758 C CA . ILE B 1 94 ? 5.25 -14.25 5.105 1 98.5 94 ILE B CA 1
ATOM 3759 C C . ILE B 1 94 ? 4.566 -12.922 4.812 1 98.5 94 ILE B C 1
ATOM 3761 O O . ILE B 1 94 ? 3.527 -12.609 5.395 1 98.5 94 ILE B O 1
ATOM 3765 N N . MET B 1 95 ? 5.098 -12.203 3.9 1 98.56 95 MET B N 1
ATOM 3766 C CA . MET B 1 95 ? 4.531 -10.906 3.553 1 98.56 95 MET B CA 1
ATOM 3767 C C . MET B 1 95 ? 3.117 -11.055 2.998 1 98.56 95 MET B C 1
ATOM 3769 O O . MET B 1 95 ? 2.225 -10.273 3.336 1 98.56 95 MET B O 1
ATOM 3773 N N . GLY B 1 96 ? 2.947 -12.078 2.145 1 98.44 96 GLY B N 1
ATOM 3774 C CA . GLY B 1 96 ? 1.616 -12.336 1.62 1 98.44 96 GLY B CA 1
ATOM 3775 C C . GLY B 1 96 ? 0.598 -12.641 2.703 1 98.44 96 GLY B C 1
ATOM 3776 O O . GLY B 1 96 ? -0.541 -12.172 2.639 1 98.44 96 GLY B O 1
ATOM 3777 N N . SER B 1 97 ? 1.018 -13.375 3.672 1 98.5 97 SER B N 1
ATOM 3778 C CA . SER B 1 97 ? 0.136 -13.711 4.785 1 98.5 97 SER B CA 1
ATOM 3779 C C . SER B 1 97 ? -0.204 -12.484 5.617 1 98.5 97 SER B C 1
ATOM 3781 O O . SER B 1 97 ? -1.356 -12.289 6.012 1 98.5 97 SER B O 1
ATOM 3783 N N . LEU B 1 98 ? 0.768 -11.664 5.836 1 98.69 98 LEU B N 1
ATOM 3784 C CA . LEU B 1 98 ? 0.566 -10.453 6.621 1 98.69 98 LEU B CA 1
ATOM 3785 C C . LEU B 1 98 ? -0.381 -9.492 5.906 1 98.69 98 LEU B C 1
ATOM 3787 O O . LEU B 1 98 ? -1.304 -8.953 6.52 1 98.69 98 LEU B O 1
ATOM 3791 N N . ILE B 1 99 ? -0.172 -9.305 4.645 1 98.75 99 ILE B N 1
ATOM 3792 C CA . ILE B 1 99 ? -1.033 -8.43 3.857 1 98.75 99 ILE B CA 1
ATOM 3793 C C . ILE B 1 99 ? -2.455 -8.984 3.84 1 98.75 99 ILE B C 1
ATOM 3795 O O . ILE B 1 99 ? -3.424 -8.227 3.953 1 98.75 99 ILE B O 1
ATOM 3799 N N . GLY B 1 100 ? -2.529 -10.32 3.707 1 98.69 100 GLY B N 1
ATOM 3800 C CA . GLY B 1 100 ? -3.836 -10.953 3.791 1 98.69 100 GLY B CA 1
ATOM 3801 C C . GLY B 1 100 ? -4.547 -10.68 5.102 1 98.69 100 GLY B C 1
ATOM 3802 O O . GLY B 1 100 ? -5.754 -10.414 5.117 1 98.69 100 GLY B O 1
ATOM 3803 N N . ALA B 1 101 ? -3.828 -10.695 6.195 1 98.69 101 ALA B N 1
ATOM 3804 C CA . ALA B 1 101 ? -4.406 -10.43 7.508 1 98.69 101 ALA B CA 1
ATOM 3805 C C . ALA B 1 101 ? -4.84 -8.977 7.633 1 98.69 101 ALA B C 1
ATOM 3807 O O . ALA B 1 101 ? -5.922 -8.68 8.148 1 98.69 101 ALA B O 1
ATOM 3808 N N . LEU B 1 102 ? -4.039 -8.078 7.113 1 98.56 102 LEU B N 1
ATOM 3809 C CA . LEU B 1 102 ? -4.312 -6.648 7.227 1 98.56 102 LEU B CA 1
ATOM 3810 C C . LEU B 1 102 ? -5.586 -6.277 6.473 1 98.56 102 LEU B C 1
ATOM 3812 O O . LEU B 1 102 ? -6.332 -5.391 6.902 1 98.56 102 LEU B O 1
ATOM 3816 N N . PHE B 1 103 ? -5.895 -6.992 5.387 1 98.56 103 PHE B N 1
ATOM 3817 C CA . PHE B 1 103 ? -7.027 -6.629 4.543 1 98.56 103 PHE B CA 1
ATOM 3818 C C . PHE B 1 103 ? -8.211 -7.547 4.809 1 98.56 103 PHE B C 1
ATOM 3820 O O . PHE B 1 103 ? -9.273 -7.398 4.191 1 98.56 103 PHE B O 1
ATOM 3827 N N . PHE B 1 104 ? -8.117 -8.469 5.766 1 98.56 104 PHE B N 1
ATOM 3828 C CA . PHE B 1 104 ? -9.047 -9.578 5.922 1 98.56 104 PHE B CA 1
ATOM 3829 C C . PHE B 1 104 ? -10.477 -9.07 6.09 1 98.56 104 PHE B C 1
ATOM 3831 O O . PHE B 1 104 ? -11.367 -9.445 5.332 1 98.56 104 PHE B O 1
ATOM 3838 N N . TYR B 1 105 ? -10.711 -8.109 6.941 1 98.25 105 TYR B N 1
ATOM 3839 C CA . TYR B 1 105 ? -12.062 -7.699 7.297 1 98.25 105 TYR B CA 1
ATOM 3840 C C . TYR B 1 105 ? -12.68 -6.832 6.203 1 98.25 105 TYR B C 1
ATOM 3842 O O . TYR B 1 105 ? -13.891 -6.633 6.172 1 98.25 105 TYR B O 1
ATOM 3850 N N . PHE B 1 106 ? -11.914 -6.348 5.297 1 97.19 106 PHE B N 1
ATOM 3851 C CA . PHE B 1 106 ? -12.422 -5.492 4.23 1 97.19 106 PHE B CA 1
ATOM 3852 C C . PHE B 1 106 ? -13.094 -6.324 3.143 1 97.19 106 PHE B C 1
ATOM 3854 O O . PHE B 1 106 ? -13.633 -5.777 2.178 1 97.19 106 PHE B O 1
ATOM 3861 N N . GLY B 1 107 ? -13.086 -7.652 3.291 1 96.19 107 GLY B N 1
ATOM 3862 C CA . GLY B 1 107 ? -13.797 -8.547 2.393 1 96.19 107 GLY B CA 1
ATOM 3863 C C . GLY B 1 107 ? -15.188 -8.906 2.883 1 96.19 107 GLY B C 1
ATOM 3864 O O . GLY B 1 107 ? -15.922 -9.625 2.207 1 96.19 107 GLY B O 1
ATOM 3865 N N . SER B 1 108 ? -15.695 -8.352 3.945 1 94.25 108 SER B N 1
ATOM 3866 C CA . SER B 1 108 ? -16.859 -8.828 4.684 1 94.25 108 SER B CA 1
ATOM 3867 C C . SER B 1 108 ? -18.125 -8.703 3.854 1 94.25 108 SER B C 1
ATOM 3869 O O . SER B 1 108 ? -19.031 -9.531 3.963 1 94.25 108 SER B O 1
ATOM 3871 N N . ALA B 1 109 ? -18.203 -7.723 2.99 1 93.62 109 ALA B N 1
ATOM 3872 C CA . ALA B 1 109 ? -19.422 -7.516 2.225 1 93.62 109 ALA B CA 1
ATOM 3873 C C . ALA B 1 109 ? -19.641 -8.656 1.232 1 93.62 109 ALA B C 1
ATOM 3875 O O . ALA B 1 109 ? -20.781 -8.969 0.885 1 93.62 109 ALA B O 1
ATOM 3876 N N . ALA B 1 110 ? -18.594 -9.281 0.833 1 95.25 110 ALA B N 1
ATOM 3877 C CA . ALA B 1 110 ? -18.672 -10.359 -0.146 1 95.25 110 ALA B CA 1
ATOM 3878 C C . ALA B 1 110 ? -18.734 -11.719 0.542 1 95.25 110 ALA B C 1
ATOM 3880 O O . ALA B 1 110 ? -19.219 -12.695 -0.031 1 95.25 110 ALA B O 1
ATOM 3881 N N . PHE B 1 111 ? -18.234 -11.758 1.799 1 96.69 111 PHE B N 1
ATOM 3882 C CA . PHE B 1 111 ? -18.094 -13.023 2.516 1 96.69 111 PHE B CA 1
ATOM 3883 C C . PHE B 1 111 ? -18.719 -12.922 3.906 1 96.69 111 PHE B C 1
ATOM 3885 O O . PHE B 1 111 ? -18.031 -12.586 4.875 1 96.69 111 PHE B O 1
ATOM 3892 N N . PRO B 1 112 ? -19.922 -13.375 4.086 1 94.62 112 PRO B N 1
ATOM 3893 C CA . PRO B 1 112 ? -20.672 -13.188 5.332 1 94.62 112 PRO B CA 1
ATOM 3894 C C . PRO B 1 112 ? -19.984 -13.852 6.531 1 94.62 112 PRO B C 1
ATOM 3896 O O . PRO B 1 112 ? -20.125 -13.375 7.66 1 94.62 112 PRO B O 1
ATOM 3899 N N . MET B 1 113 ? -19.25 -14.875 6.309 1 95.81 113 MET B N 1
ATOM 3900 C CA . MET B 1 113 ? -18.578 -15.586 7.391 1 95.81 113 MET B CA 1
ATOM 3901 C C . MET B 1 113 ? -17.578 -14.68 8.102 1 95.81 113 MET B C 1
ATOM 3903 O O . MET B 1 113 ? -17.328 -14.844 9.297 1 95.81 113 MET B O 1
ATOM 3907 N N . ILE B 1 114 ? -17.078 -13.68 7.48 1 97 114 ILE B N 1
ATOM 3908 C CA . ILE B 1 114 ? -16.016 -12.82 7.988 1 97 114 ILE B CA 1
ATOM 3909 C C . ILE B 1 114 ? -16.531 -12.023 9.195 1 97 114 ILE B C 1
ATOM 3911 O O . ILE B 1 114 ? -15.781 -11.789 10.148 1 97 114 ILE B O 1
ATOM 3915 N N . ALA B 1 115 ? -17.766 -11.688 9.188 1 92.88 115 ALA B N 1
ATOM 3916 C CA . ALA B 1 115 ? -18.359 -10.875 10.25 1 92.88 115 ALA B CA 1
ATOM 3917 C C . ALA B 1 115 ? -18.266 -11.578 11.602 1 92.88 115 ALA B C 1
ATOM 3919 O O . ALA B 1 115 ? -18.172 -10.93 12.641 1 92.88 115 ALA B O 1
ATOM 3920 N N . GLY B 1 116 ? -18.234 -12.891 11.555 1 93.94 116 GLY B N 1
ATOM 3921 C CA . GLY B 1 116 ? -18.219 -13.664 12.789 1 93.94 116 GLY B CA 1
ATOM 3922 C C . GLY B 1 116 ? -16.828 -14.094 13.211 1 93.94 116 GLY B C 1
ATOM 3923 O O . GLY B 1 116 ? -16.656 -14.695 14.273 1 93.94 116 GLY B O 1
ATOM 3924 N N . VAL B 1 117 ? -15.859 -13.773 12.438 1 97.56 117 VAL B N 1
ATOM 3925 C CA . VAL B 1 117 ? -14.492 -14.211 12.719 1 97.56 117 VAL B CA 1
ATOM 3926 C C . VAL B 1 117 ? -13.836 -13.234 13.695 1 97.56 117 VAL B C 1
ATOM 3928 O O . VAL B 1 117 ? -13.82 -12.023 13.461 1 97.56 117 VAL B O 1
ATOM 3931 N N . GLN B 1 118 ? -13.289 -13.766 14.773 1 97.5 118 GLN B N 1
ATOM 3932 C CA . GLN B 1 118 ? -12.633 -12.938 15.781 1 97.5 118 GLN B CA 1
ATOM 3933 C C . GLN B 1 118 ? -11.211 -12.57 15.352 1 97.5 118 GLN B C 1
ATOM 3935 O O . GLN B 1 118 ? -10.578 -13.305 14.586 1 97.5 118 GLN B O 1
ATOM 3940 N N . TRP B 1 119 ? -10.719 -11.484 15.945 1 97.31 119 TRP B N 1
ATOM 3941 C CA . TRP B 1 119 ? -9.406 -10.953 15.57 1 97.31 119 TRP B CA 1
ATOM 3942 C C . TRP B 1 119 ? -8.312 -11.977 15.844 1 97.31 119 TRP B C 1
ATOM 3944 O O . TRP B 1 119 ? -7.359 -12.094 15.062 1 97.31 119 TRP B O 1
ATOM 3954 N N . TRP B 1 120 ? -8.367 -12.734 16.906 1 97.75 120 TRP B N 1
ATOM 3955 C CA . TRP B 1 120 ? -7.309 -13.664 17.281 1 97.75 120 TRP B CA 1
ATOM 3956 C C . TRP B 1 120 ? -7.285 -14.859 16.328 1 97.75 120 TRP B C 1
ATOM 3958 O O . TRP B 1 120 ? -6.242 -15.484 16.125 1 97.75 120 TRP B O 1
ATOM 3968 N N . GLU B 1 121 ? -8.461 -15.258 15.758 1 98.38 121 GLU B N 1
ATOM 3969 C CA . GLU B 1 121 ? -8.5 -16.312 14.742 1 98.38 121 GLU B CA 1
ATOM 3970 C C . GLU B 1 121 ? -7.734 -15.891 13.484 1 98.38 121 GLU B C 1
ATOM 3972 O O . GLU B 1 121 ? -7.035 -16.703 12.883 1 98.38 121 GLU B O 1
ATOM 3977 N N . VAL B 1 122 ? -7.902 -14.609 13.125 1 98.56 122 VAL B N 1
ATOM 3978 C CA . VAL B 1 122 ? -7.188 -14.078 11.969 1 98.56 122 VAL B CA 1
ATOM 3979 C C . VAL B 1 122 ? -5.684 -14.172 12.203 1 98.56 122 VAL B C 1
ATOM 3981 O O . VAL B 1 122 ? -4.938 -14.602 11.32 1 98.56 122 VAL B O 1
ATOM 3984 N N . LEU B 1 123 ? -5.258 -13.836 13.414 1 98.5 123 LEU B N 1
ATOM 3985 C CA . LEU B 1 123 ? -3.836 -13.875 13.734 1 98.5 123 LEU B CA 1
ATOM 3986 C C . LEU B 1 123 ? -3.314 -15.305 13.727 1 98.5 123 LEU B C 1
ATOM 3988 O O . LEU B 1 123 ? -2.197 -15.562 13.273 1 98.5 123 LEU B O 1
ATOM 3992 N N . LEU B 1 124 ? -4.102 -16.234 14.203 1 98.44 124 LEU B N 1
ATOM 3993 C CA . LEU B 1 124 ? -3.705 -17.641 14.203 1 98.44 124 LEU B CA 1
ATOM 3994 C C . LEU B 1 124 ? -3.559 -18.172 12.781 1 98.44 124 LEU B C 1
ATOM 3996 O O . LEU B 1 124 ? -2.592 -18.859 12.469 1 98.44 124 LEU B O 1
ATOM 4000 N N . ILE B 1 125 ? -4.504 -17.859 11.969 1 98.56 125 ILE B N 1
ATOM 4001 C CA . ILE B 1 125 ? -4.457 -18.297 10.578 1 98.56 125 ILE B CA 1
ATOM 4002 C C . ILE B 1 125 ? -3.283 -17.641 9.867 1 98.56 125 ILE B C 1
ATOM 4004 O O . ILE B 1 125 ? -2.643 -18.25 9.008 1 98.56 125 ILE B O 1
ATOM 4008 N N . CYS B 1 126 ? -3.055 -16.375 10.203 1 98.62 126 CYS B N 1
ATOM 4009 C CA . CYS B 1 126 ? -1.896 -15.68 9.648 1 98.62 126 CYS B CA 1
ATOM 4010 C C . CYS B 1 126 ? -0.605 -16.406 10.008 1 98.62 126 CYS B C 1
ATOM 4012 O O . CYS B 1 126 ? 0.245 -16.641 9.148 1 98.62 126 CYS B O 1
ATOM 4014 N N . LEU B 1 127 ? -0.455 -16.766 11.266 1 98.44 127 LEU B N 1
ATOM 4015 C CA . LEU B 1 127 ? 0.725 -17.5 11.719 1 98.44 127 LEU B CA 1
ATOM 4016 C C . LEU B 1 127 ? 0.856 -18.828 10.977 1 98.44 127 LEU B C 1
ATOM 4018 O O . LEU B 1 127 ? 1.951 -19.188 10.547 1 98.44 127 LEU B O 1
ATOM 4022 N N . LEU B 1 128 ? -0.264 -19.5 10.805 1 98.25 128 LEU B N 1
ATOM 4023 C CA . LEU B 1 128 ? -0.27 -20.75 10.039 1 98.25 128 LEU B CA 1
ATOM 4024 C C . LEU B 1 128 ? 0.193 -20.5 8.609 1 98.25 128 LEU B C 1
ATOM 4026 O O . LEU B 1 128 ? 1.019 -21.25 8.086 1 98.25 128 LEU B O 1
ATOM 4030 N N . GLY B 1 129 ? -0.339 -19.469 8 1 97.75 129 GLY B N 1
ATOM 4031 C CA . GLY B 1 129 ? 0.04 -19.125 6.641 1 97.75 129 GLY B CA 1
ATOM 4032 C C . GLY B 1 129 ? 1.522 -18.844 6.484 1 97.75 129 GLY B C 1
ATOM 4033 O O . GLY B 1 129 ? 2.119 -19.188 5.461 1 97.75 129 GLY B O 1
ATOM 4034 N N . CYS B 1 130 ? 2.111 -18.297 7.523 1 98 130 CYS B N 1
ATOM 4035 C CA . CYS B 1 130 ? 3.539 -18 7.508 1 98 130 CYS B CA 1
ATOM 4036 C C . CYS B 1 130 ? 4.363 -19.281 7.469 1 98 130 CYS B C 1
ATOM 4038 O O . CYS B 1 130 ? 5.523 -19.266 7.059 1 98 130 CYS B O 1
ATOM 4040 N N . THR B 1 131 ? 3.801 -20.391 7.832 1 97.44 131 THR B N 1
ATOM 4041 C CA . THR B 1 131 ? 4.523 -21.656 7.848 1 97.44 131 THR B CA 1
ATOM 4042 C C . THR B 1 131 ? 4.27 -22.438 6.562 1 97.44 131 THR B C 1
ATOM 4044 O O . THR B 1 131 ? 4.902 -23.469 6.32 1 97.44 131 THR B O 1
ATOM 4047 N N . MET B 1 132 ? 3.307 -22.109 5.75 1 96.69 132 MET B N 1
ATOM 4048 C CA . MET B 1 132 ? 2.896 -22.766 4.508 1 96.69 132 MET B CA 1
ATOM 4049 C C . MET B 1 132 ? 2.213 -24.094 4.797 1 96.69 132 MET B C 1
ATOM 4051 O O . MET B 1 132 ? 2.039 -24.906 3.895 1 96.69 132 MET B O 1
ATOM 4055 N N . LEU B 1 133 ? 1.826 -24.25 6.07 1 97.06 133 LEU B N 1
ATOM 4056 C CA . LEU B 1 133 ? 0.974 -25.391 6.379 1 97.06 133 LEU B CA 1
ATOM 4057 C C . LEU B 1 133 ? -0.465 -25.141 5.945 1 97.06 133 LEU B C 1
ATOM 4059 O O . LEU B 1 133 ? -0.977 -24.031 6.113 1 97.06 133 LEU B O 1
ATOM 4063 N N . PRO B 1 134 ? -1.06 -26.125 5.328 1 97.88 134 PRO B N 1
ATOM 4064 C CA . PRO B 1 134 ? -2.418 -25.906 4.824 1 97.88 134 PRO B CA 1
ATOM 4065 C C . PRO B 1 134 ? -3.457 -25.844 5.941 1 97.88 134 PRO B C 1
ATOM 4067 O O . PRO B 1 134 ? -3.385 -26.609 6.902 1 97.88 134 PRO B O 1
ATOM 4070 N N . ALA B 1 135 ? -4.34 -24.922 5.848 1 98 135 ALA B N 1
ATOM 4071 C CA . ALA B 1 135 ? -5.504 -24.906 6.73 1 98 135 ALA B CA 1
ATOM 4072 C C . ALA B 1 135 ? -6.492 -26 6.367 1 98 135 ALA B C 1
ATOM 4074 O O . ALA B 1 135 ? -6.727 -26.281 5.188 1 98 135 ALA B O 1
ATOM 4075 N N . LEU B 1 136 ? -7.035 -26.578 7.34 1 97.19 136 LEU B N 1
ATOM 4076 C CA . LEU B 1 136 ? -8.094 -27.562 7.133 1 97.19 136 LEU B CA 1
ATOM 4077 C C . LEU B 1 136 ? -9.43 -26.875 6.863 1 97.19 136 LEU B C 1
ATOM 4079 O O . LEU B 1 136 ? -9.617 -25.719 7.242 1 97.19 136 LEU B O 1
ATOM 4083 N N . PRO B 1 137 ? -10.273 -27.625 6.188 1 96 137 PRO B N 1
ATOM 4084 C CA . PRO B 1 137 ? -11.594 -27.031 5.938 1 96 137 PRO B CA 1
ATOM 4085 C C . PRO B 1 137 ? -12.297 -26.594 7.223 1 96 137 PRO B C 1
ATOM 4087 O O . PRO B 1 137 ? -13.031 -25.609 7.227 1 96 137 PRO B O 1
ATOM 4090 N N . SER B 1 138 ? -12.062 -27.266 8.344 1 95.75 138 SER B N 1
ATOM 4091 C CA . SER B 1 138 ? -12.68 -26.953 9.625 1 95.75 138 SER B CA 1
ATOM 4092 C C . SER B 1 138 ? -12.133 -25.641 10.188 1 95.75 138 SER B C 1
ATOM 4094 O O . SER B 1 138 ? -12.719 -25.062 11.109 1 95.75 138 SER B O 1
ATOM 4096 N N . TRP B 1 139 ? -11.055 -25.172 9.625 1 96.12 139 TR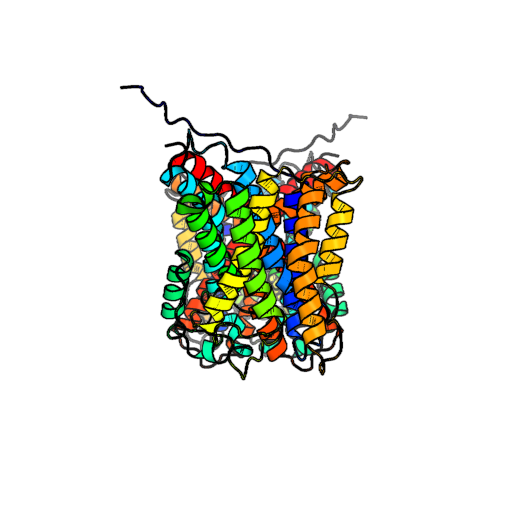P B N 1
ATOM 4097 C CA . TRP B 1 139 ? -10.43 -23.938 10.102 1 96.12 139 TRP B CA 1
ATOM 4098 C C . TRP B 1 139 ? -10.758 -22.781 9.172 1 96.12 139 TRP B C 1
ATOM 4100 O O . TRP B 1 139 ? -10.07 -21.75 9.195 1 96.12 139 TRP B O 1
ATOM 4110 N N . ASP B 1 140 ? -11.82 -22.969 8.398 1 95.25 140 ASP B N 1
ATOM 4111 C CA . ASP B 1 140 ? -12.211 -21.969 7.406 1 95.25 140 ASP B CA 1
ATOM 4112 C C . ASP B 1 140 ? -12.672 -20.672 8.086 1 95.25 140 ASP B C 1
ATOM 4114 O O . ASP B 1 140 ? -13.422 -20.719 9.07 1 95.25 140 ASP B O 1
ATOM 4118 N N . ILE B 1 141 ? -12.234 -19.516 7.52 1 97.19 141 ILE B N 1
ATOM 4119 C CA . ILE B 1 141 ? -12.633 -18.25 8.117 1 97.19 141 ILE B CA 1
ATOM 4120 C C . ILE B 1 141 ? -13.242 -17.344 7.051 1 97.19 141 ILE B C 1
ATOM 4122 O O . ILE B 1 141 ? -13.578 -16.188 7.324 1 97.19 141 ILE B O 1
ATOM 4126 N N . ARG B 1 142 ? -13.383 -17.75 5.844 1 95.69 142 ARG B N 1
ATOM 4127 C CA . ARG B 1 142 ? -13.945 -16.922 4.789 1 95.69 142 ARG B CA 1
ATOM 4128 C C . ARG B 1 142 ? -15.125 -17.625 4.109 1 95.69 142 ARG B C 1
ATOM 4130 O O . ARG B 1 142 ? -16.047 -16.969 3.639 1 95.69 142 ARG B O 1
ATOM 4137 N N . GLY B 1 143 ? -15.117 -18.969 3.998 1 94.44 143 GLY B N 1
ATOM 4138 C CA . GLY B 1 143 ? -16.266 -19.672 3.461 1 94.44 143 GLY B CA 1
ATOM 4139 C C . GLY B 1 143 ? -15.938 -20.531 2.252 1 94.44 143 GLY B C 1
ATOM 4140 O O . GLY B 1 143 ? -16.797 -21.219 1.716 1 94.44 143 GLY B O 1
ATOM 4141 N N . TRP B 1 144 ? -14.633 -20.578 1.817 1 92.56 144 TRP B N 1
ATOM 4142 C CA . TRP B 1 144 ? -14.273 -21.297 0.598 1 92.56 144 TRP B CA 1
ATOM 4143 C C . TRP B 1 144 ? -13.469 -22.547 0.918 1 92.56 144 TRP B C 1
ATOM 4145 O O . TRP B 1 144 ? -13.023 -23.266 0.011 1 92.56 144 TRP B O 1
ATOM 4155 N N . GLY B 1 145 ? -13.195 -22.781 2.199 1 94.56 145 GLY B N 1
ATOM 4156 C CA . GLY B 1 145 ? -12.461 -23.969 2.607 1 94.56 145 GLY B CA 1
ATOM 4157 C C . GLY B 1 145 ? -11.055 -24.031 2.041 1 94.56 145 GLY B C 1
ATOM 4158 O O . GLY B 1 145 ? -10.562 -25.125 1.708 1 94.56 145 GLY B O 1
ATOM 4159 N N . GLU B 1 146 ? -10.422 -22.953 1.95 1 96 146 GLU B N 1
ATOM 4160 C CA . GLU B 1 146 ? -9.125 -22.844 1.296 1 96 146 GLU B CA 1
ATOM 4161 C C . GLU B 1 146 ? -7.996 -23.281 2.232 1 96 146 GLU B C 1
ATOM 4163 O O . GLU B 1 146 ? -8.117 -23.141 3.453 1 96 146 GLU B O 1
ATOM 4168 N N . THR B 1 147 ? -6.906 -23.734 1.64 1 97.31 147 THR B N 1
ATOM 4169 C CA . THR B 1 147 ? -5.715 -24.062 2.412 1 97.31 147 THR B CA 1
ATOM 4170 C C . THR B 1 147 ? -5.035 -22.812 2.938 1 97.31 147 THR B C 1
ATOM 4172 O O . THR B 1 147 ? -4.289 -22.859 3.918 1 97.31 147 THR B O 1
ATOM 4175 N N . SER B 1 148 ? -5.195 -21.703 2.32 1 97.69 148 SER B N 1
ATOM 4176 C CA . SER B 1 148 ? -4.66 -20.391 2.686 1 97.69 148 SER B CA 1
ATOM 4177 C C . SER B 1 148 ? -5.738 -19.312 2.635 1 97.69 148 SER B C 1
ATOM 4179 O O . SER B 1 148 ? -5.73 -18.469 1.744 1 97.69 148 SER B O 1
ATOM 4181 N N . PRO B 1 149 ? -6.535 -19.266 3.646 1 97.12 149 PRO B N 1
ATOM 4182 C CA . PRO B 1 149 ? -7.734 -18.422 3.602 1 97.12 149 PRO B CA 1
ATOM 4183 C C . PRO B 1 149 ? -7.406 -16.938 3.496 1 97.12 149 PRO B C 1
ATOM 4185 O O . PRO B 1 149 ? -8.227 -16.156 3.008 1 97.12 149 PRO B O 1
ATOM 4188 N N . LEU B 1 150 ? -6.234 -16.5 3.963 1 97.88 150 LEU B N 1
ATOM 4189 C CA . LEU B 1 150 ? -5.891 -15.078 3.967 1 97.88 150 LEU B CA 1
ATOM 4190 C C . LEU B 1 150 ? -5.301 -14.664 2.625 1 97.88 150 LEU B C 1
ATOM 4192 O O . LEU B 1 150 ? -5.195 -13.469 2.334 1 97.88 150 LEU B O 1
ATOM 4196 N N . ASN B 1 151 ? -4.902 -15.672 1.826 1 97.56 151 ASN B N 1
ATOM 4197 C CA . ASN B 1 151 ? -4.211 -15.43 0.563 1 97.56 151 ASN B CA 1
ATOM 4198 C C . ASN B 1 151 ? -4.41 -16.578 -0.415 1 97.56 151 ASN B C 1
ATOM 4200 O O . ASN B 1 151 ? -3.592 -17.5 -0.468 1 97.56 151 ASN B O 1
ATOM 4204 N N . GLY B 1 152 ? -5.324 -16.484 -1.25 1 95.38 152 GLY B N 1
ATOM 4205 C CA . GLY B 1 152 ? -5.789 -17.562 -2.104 1 95.38 152 GLY B CA 1
ATOM 4206 C C . GLY B 1 152 ? -4.688 -18.172 -2.955 1 95.38 152 GLY B C 1
ATOM 4207 O O . GLY B 1 152 ? -4.496 -19.391 -2.961 1 95.38 152 GLY B O 1
ATOM 4208 N N . PRO B 1 153 ? -3.9 -17.375 -3.617 1 95.5 153 PRO B N 1
ATOM 4209 C CA . PRO B 1 153 ? -2.895 -17.906 -4.539 1 95.5 153 PRO B CA 1
ATOM 4210 C C . PRO B 1 153 ? -1.814 -18.719 -3.828 1 95.5 153 PRO B C 1
ATOM 4212 O O . PRO B 1 153 ? -1.054 -19.453 -4.477 1 95.5 153 PRO B O 1
ATOM 4215 N N . ALA B 1 154 ? -1.726 -18.688 -2.539 1 97.31 154 ALA B N 1
ATOM 4216 C CA . ALA B 1 154 ? -0.685 -19.391 -1.789 1 97.31 154 ALA B CA 1
ATOM 4217 C C . ALA B 1 154 ? -0.859 -20.891 -1.889 1 97.31 154 ALA B C 1
ATOM 4219 O O . ALA B 1 154 ? 0.072 -21.656 -1.607 1 97.31 154 ALA B O 1
ATOM 4220 N N . TRP B 1 155 ? -2.006 -21.344 -2.318 1 97.25 155 TRP B N 1
ATOM 4221 C CA . TRP B 1 155 ? -2.213 -22.781 -2.459 1 97.25 155 TRP B CA 1
ATOM 4222 C C . TRP B 1 155 ? -1.231 -23.375 -3.463 1 97.25 155 TRP B C 1
ATOM 4224 O O . TRP B 1 155 ? -0.706 -24.469 -3.252 1 97.25 155 TRP B O 1
ATOM 4234 N N . SER B 1 156 ? -1.008 -22.688 -4.551 1 97.38 156 SER B N 1
ATOM 4235 C CA . SER B 1 156 ? -0.12 -23.203 -5.586 1 97.38 156 SER B CA 1
ATOM 4236 C C . SER B 1 156 ? 1.329 -23.234 -5.109 1 97.38 156 SER B C 1
ATOM 4238 O O . SER B 1 156 ? 2.115 -24.078 -5.539 1 97.38 156 SER B O 1
ATOM 4240 N N . LEU B 1 157 ? 1.675 -22.312 -4.219 1 97.38 157 LEU B N 1
ATOM 4241 C CA . LEU B 1 157 ? 3.018 -22.297 -3.648 1 97.38 157 LEU B CA 1
ATOM 4242 C C . LEU B 1 157 ? 3.238 -23.516 -2.762 1 97.38 157 LEU B C 1
ATOM 4244 O O . LEU B 1 157 ? 4.352 -24.047 -2.684 1 97.38 157 LEU B O 1
ATOM 4248 N N . LEU B 1 158 ? 2.211 -23.906 -2.047 1 97.88 158 LEU B N 1
ATOM 4249 C CA . LEU B 1 158 ? 2.303 -25.141 -1.277 1 97.88 158 LEU B CA 1
ATOM 4250 C C . LEU B 1 158 ? 2.734 -26.297 -2.164 1 97.88 158 LEU B C 1
ATOM 4252 O O . LEU B 1 158 ? 3.633 -27.062 -1.8 1 97.88 158 LEU B O 1
ATOM 4256 N N . TYR B 1 159 ? 2.146 -26.375 -3.289 1 98.31 159 TYR B N 1
ATOM 4257 C CA . TYR B 1 159 ? 2.48 -27.453 -4.211 1 98.31 159 TYR B CA 1
ATOM 4258 C C . TYR B 1 159 ? 3.877 -27.266 -4.793 1 98.31 159 TYR B C 1
ATOM 4260 O O . TYR B 1 159 ? 4.578 -28.25 -5.074 1 98.31 159 TYR B O 1
ATOM 4268 N N . GLU B 1 160 ? 4.285 -26.062 -4.961 1 97.75 160 GLU B N 1
ATOM 4269 C CA . GLU B 1 160 ? 5.664 -25.812 -5.367 1 97.75 160 GLU B CA 1
ATOM 4270 C C . GLU B 1 160 ? 6.652 -26.344 -4.332 1 97.75 160 GLU B C 1
ATOM 4272 O O . GLU B 1 160 ? 7.676 -26.922 -4.688 1 97.75 160 GLU B O 1
ATOM 4277 N N . TYR B 1 161 ? 6.363 -26.109 -3.072 1 98.06 161 TYR B N 1
ATOM 4278 C CA . TYR B 1 161 ? 7.191 -26.656 -2.004 1 98.06 161 TYR B CA 1
ATOM 4279 C C . TYR B 1 161 ? 7.238 -28.188 -2.074 1 98.06 161 TYR B C 1
ATOM 4281 O O . TYR B 1 161 ? 8.305 -28.781 -1.926 1 98.06 161 TYR B O 1
ATOM 4289 N N . ILE B 1 162 ? 6.141 -28.734 -2.314 1 98.19 162 ILE B N 1
ATOM 4290 C CA . ILE B 1 162 ? 6.047 -30.188 -2.406 1 98.19 162 ILE B CA 1
ATOM 4291 C C . ILE B 1 162 ? 6.875 -30.688 -3.59 1 98.19 162 ILE B C 1
ATOM 4293 O O . ILE B 1 162 ? 7.586 -31.688 -3.48 1 98.19 162 ILE B O 1
ATOM 4297 N N . ALA B 1 163 ? 6.789 -30.031 -4.68 1 98.5 163 ALA B N 1
ATOM 4298 C CA . ALA B 1 163 ? 7.57 -30.391 -5.855 1 98.5 163 ALA B CA 1
ATOM 4299 C C . ALA B 1 163 ? 9.062 -30.328 -5.562 1 98.5 163 ALA B C 1
ATOM 4301 O O . ALA B 1 163 ? 9.828 -31.203 -5.996 1 98.5 163 ALA B O 1
ATOM 4302 N N . ASN B 1 164 ? 9.469 -29.297 -4.844 1 98.06 164 ASN B N 1
ATOM 4303 C CA . ASN B 1 164 ? 10.875 -29.188 -4.457 1 98.06 164 ASN B CA 1
ATOM 4304 C C . ASN B 1 164 ? 11.312 -30.344 -3.574 1 98.06 164 ASN B C 1
ATOM 4306 O O . ASN B 1 164 ? 12.414 -30.875 -3.736 1 98.06 164 ASN B O 1
ATOM 4310 N N . ILE B 1 165 ? 10.461 -30.719 -2.691 1 98.31 165 ILE B N 1
ATOM 4311 C CA . ILE B 1 165 ? 10.75 -31.844 -1.81 1 98.31 165 ILE B CA 1
ATOM 4312 C C . ILE B 1 165 ? 10.844 -33.125 -2.627 1 98.31 165 ILE B C 1
ATOM 4314 O O . ILE B 1 165 ? 11.805 -33.906 -2.486 1 98.31 165 ILE B O 1
ATOM 4318 N N . LEU B 1 166 ? 9.922 -33.344 -3.508 1 98.31 166 LEU B N 1
ATOM 4319 C CA . LEU B 1 166 ? 9.906 -34.531 -4.355 1 98.31 166 LEU B CA 1
ATOM 4320 C C . LEU B 1 166 ? 11.148 -34.594 -5.238 1 98.31 166 LEU B C 1
ATOM 4322 O O . LEU B 1 166 ? 11.758 -35.656 -5.398 1 98.31 166 LEU B O 1
ATOM 4326 N N . TYR B 1 167 ? 11.461 -33.438 -5.781 1 98.5 167 TYR B N 1
ATOM 4327 C CA . TYR B 1 167 ? 12.648 -33.344 -6.621 1 98.5 167 TYR B CA 1
ATOM 4328 C C . TYR B 1 167 ? 13.898 -33.719 -5.844 1 98.5 167 TYR B C 1
ATOM 4330 O O . TYR B 1 167 ? 14.641 -34.625 -6.246 1 98.5 167 TYR B O 1
ATOM 4338 N N . ALA B 1 168 ? 14.102 -33.094 -4.715 1 98.25 168 ALA B N 1
ATOM 4339 C CA . ALA B 1 168 ? 15.352 -33.219 -3.969 1 98.25 168 ALA B CA 1
ATOM 4340 C C . ALA B 1 168 ? 15.492 -34.625 -3.377 1 98.25 168 ALA B C 1
ATOM 4342 O O . ALA B 1 168 ? 16.594 -35.156 -3.336 1 98.25 168 ALA B O 1
ATOM 4343 N N . LEU B 1 169 ? 14.398 -35.219 -3.012 1 97.94 169 LEU B N 1
ATOM 4344 C CA . LEU B 1 169 ? 14.477 -36.469 -2.275 1 97.94 169 LEU B CA 1
ATOM 4345 C C . LEU B 1 169 ? 14.438 -37.656 -3.227 1 97.94 169 LEU B C 1
ATOM 4347 O O . LEU B 1 169 ? 15.016 -38.719 -2.939 1 97.94 169 LEU B O 1
ATOM 4351 N N . VAL B 1 170 ? 13.758 -37.531 -4.363 1 97.75 170 VAL B N 1
ATOM 4352 C CA . VAL B 1 170 ? 13.484 -38.719 -5.133 1 97.75 170 VAL B CA 1
ATOM 4353 C C . VAL B 1 170 ? 13.828 -38.5 -6.602 1 97.75 170 VAL B C 1
ATOM 4355 O O . VAL B 1 170 ? 14.75 -39.125 -7.133 1 97.75 170 VAL B O 1
ATOM 4358 N N . ILE B 1 171 ? 13.305 -37.531 -7.254 1 97.75 171 ILE B N 1
ATOM 4359 C CA . ILE B 1 171 ? 13.211 -37.469 -8.703 1 97.75 171 ILE B CA 1
ATOM 4360 C C . ILE B 1 171 ? 14.555 -37.031 -9.281 1 97.75 171 ILE B C 1
ATOM 4362 O O . ILE B 1 171 ? 14.867 -37.312 -10.445 1 97.75 171 ILE B O 1
ATOM 4366 N N . ARG B 1 172 ? 15.281 -36.312 -8.453 1 96.25 172 ARG B N 1
ATOM 4367 C CA . ARG B 1 172 ? 16.578 -35.875 -8.953 1 96.25 172 ARG B CA 1
ATOM 4368 C C . ARG B 1 172 ? 17.438 -37.062 -9.367 1 96.25 172 ARG B C 1
ATOM 4370 O O . ARG B 1 172 ? 18.375 -36.906 -10.156 1 96.25 172 ARG B O 1
ATOM 4377 N N . ARG B 1 173 ? 17.094 -38.25 -8.898 1 96.94 173 ARG B N 1
ATOM 4378 C CA . ARG B 1 173 ? 17.891 -39.438 -9.156 1 96.94 173 ARG B CA 1
ATOM 4379 C C . ARG B 1 173 ? 17.406 -40.156 -10.391 1 96.94 173 ARG B C 1
ATOM 4381 O O . ARG B 1 173 ? 18.031 -41.125 -10.836 1 96.94 173 ARG B O 1
ATOM 4388 N N . PHE B 1 174 ? 16.328 -39.75 -10.938 1 97.75 174 PHE B N 1
ATOM 4389 C CA . PHE B 1 174 ? 15.766 -40.406 -12.102 1 97.75 174 PHE B CA 1
ATOM 4390 C C . PHE B 1 174 ? 16.578 -40.125 -13.352 1 97.75 174 PHE B C 1
ATOM 4392 O O . PHE B 1 174 ? 16.844 -38.938 -13.656 1 97.75 174 PHE B O 1
ATOM 4399 N N . PRO B 1 175 ? 16.906 -41.219 -14.117 1 97 175 PRO B N 1
ATOM 4400 C CA . PRO B 1 175 ? 17.438 -40.938 -15.453 1 97 175 PRO B CA 1
ATOM 4401 C C . PRO B 1 175 ? 16.359 -40.406 -16.406 1 97 175 PRO B C 1
ATOM 4403 O O . PRO B 1 175 ? 15.172 -40.469 -16.094 1 97 175 PRO B O 1
ATOM 4406 N N . LYS B 1 176 ? 16.766 -39.906 -17.531 1 97.62 176 LYS B N 1
ATOM 4407 C CA . LYS B 1 176 ? 15.867 -39.219 -18.469 1 97.62 176 LYS B CA 1
ATOM 4408 C C . LYS B 1 176 ? 14.719 -40.156 -18.875 1 97.62 176 LYS B C 1
ATOM 4410 O O . LYS B 1 176 ? 13.57 -39.688 -18.953 1 97.62 176 LYS B O 1
ATOM 4415 N N . PHE B 1 177 ? 15.055 -41.375 -19.047 1 97.88 177 PHE B N 1
ATOM 4416 C CA . PHE B 1 177 ? 14.039 -42.312 -19.5 1 97.88 177 PHE B CA 1
ATOM 4417 C C . PHE B 1 177 ? 12.969 -42.531 -18.438 1 97.88 177 PHE B C 1
ATOM 4419 O O . PHE B 1 177 ? 11.773 -42.5 -18.75 1 97.88 177 PHE B O 1
ATOM 4426 N N . VAL B 1 178 ? 13.352 -42.75 -17.219 1 98.44 178 VAL B N 1
ATOM 4427 C CA . VAL B 1 178 ? 12.422 -42.969 -16.109 1 98.44 178 VAL B CA 1
ATOM 4428 C C . VAL B 1 178 ? 11.617 -41.688 -15.852 1 98.44 178 VAL B C 1
ATOM 4430 O O . VAL B 1 178 ? 10.414 -41.75 -15.594 1 98.44 178 VAL B O 1
ATOM 4433 N N . LEU B 1 179 ? 12.305 -40.562 -15.938 1 98.62 179 LEU B N 1
ATOM 4434 C CA . LEU B 1 179 ? 11.609 -39.281 -15.789 1 98.62 179 LEU B CA 1
ATOM 4435 C C . LEU B 1 179 ? 10.578 -39.094 -16.891 1 98.62 179 LEU B C 1
ATOM 4437 O O . LEU B 1 179 ? 9.477 -38.594 -16.656 1 98.62 179 LEU B O 1
ATOM 4441 N N . GLY B 1 180 ? 10.922 -39.5 -18.109 1 98.5 180 GLY B N 1
ATOM 4442 C CA . GLY B 1 180 ? 9.984 -39.438 -19.219 1 98.5 180 GLY B CA 1
ATOM 4443 C C . GLY B 1 180 ? 8.734 -40.281 -18.984 1 98.5 180 GLY B C 1
ATOM 4444 O O . GLY B 1 180 ? 7.621 -39.844 -19.266 1 98.5 180 GLY B O 1
ATOM 4445 N N . LEU B 1 181 ? 8.984 -41.5 -18.438 1 98.5 181 LEU B N 1
ATOM 4446 C CA . LEU B 1 181 ? 7.855 -42.344 -18.109 1 98.5 181 LEU B CA 1
ATOM 4447 C C . LEU B 1 181 ? 6.992 -41.719 -17.031 1 98.5 181 LEU B C 1
ATOM 4449 O O . LEU B 1 181 ? 5.762 -41.812 -17.078 1 98.5 181 LEU B O 1
ATOM 4453 N N . PHE B 1 182 ? 7.656 -41.188 -16.062 1 98.44 182 PHE B N 1
ATOM 4454 C CA . PHE B 1 182 ? 6.953 -40.5 -14.977 1 98.44 182 PHE B CA 1
ATOM 4455 C C . PHE B 1 182 ? 6.105 -39.375 -15.516 1 98.44 182 PHE B C 1
ATOM 4457 O O . PHE B 1 182 ? 4.941 -39.219 -15.133 1 98.44 182 PHE B O 1
ATOM 4464 N N . VAL B 1 183 ? 6.66 -38.562 -16.391 1 98.69 183 VAL B N 1
ATOM 4465 C CA . VAL B 1 183 ? 5.98 -37.438 -17 1 98.69 183 VAL B CA 1
ATOM 4466 C C . VAL B 1 183 ? 4.801 -37.906 -17.844 1 98.69 183 VAL B C 1
ATOM 4468 O O . VAL B 1 183 ? 3.723 -37.312 -17.812 1 98.69 183 VAL B O 1
ATOM 4471 N N . ALA B 1 184 ? 5 -39 -18.531 1 98.5 184 ALA B N 1
ATOM 4472 C CA . ALA B 1 184 ? 3.922 -39.594 -19.328 1 98.5 184 ALA B CA 1
ATOM 4473 C C . ALA B 1 184 ? 2.766 -40.031 -18.438 1 98.5 184 ALA B C 1
ATOM 4475 O O . ALA B 1 184 ? 1.598 -39.844 -18.797 1 98.5 184 ALA B O 1
ATOM 4476 N N . GLY B 1 185 ? 3.08 -40.688 -17.375 1 98.06 185 GLY B N 1
ATOM 4477 C CA . GLY B 1 185 ? 2.055 -41.062 -16.406 1 98.06 185 GLY B CA 1
ATOM 4478 C C . GLY B 1 185 ? 1.314 -39.844 -15.836 1 98.06 185 GLY B C 1
ATOM 4479 O O . GLY B 1 185 ? 0.093 -39.906 -15.68 1 98.06 185 GLY B O 1
ATOM 4480 N N . ALA B 1 186 ? 2.057 -38.844 -15.531 1 98.56 186 ALA B N 1
ATOM 4481 C CA . ALA B 1 186 ? 1.453 -37.625 -15 1 98.56 186 ALA B CA 1
ATOM 4482 C C . ALA B 1 186 ? 0.55 -36.969 -16.047 1 98.56 186 ALA B C 1
ATOM 4484 O O . ALA B 1 186 ? -0.451 -36.312 -15.688 1 98.56 186 ALA B O 1
ATOM 4485 N N . ALA B 1 187 ? 0.895 -37.031 -17.312 1 98.62 187 ALA B N 1
ATOM 4486 C CA . ALA B 1 187 ? 0.061 -36.531 -18.391 1 98.62 187 ALA B CA 1
ATOM 4487 C C . ALA B 1 187 ? -1.316 -37.188 -18.391 1 98.62 187 ALA B C 1
ATOM 4489 O O . ALA B 1 187 ? -2.318 -36.531 -18.703 1 98.62 187 ALA B O 1
ATOM 4490 N N . VAL B 1 188 ? -1.328 -38.406 -18.062 1 97.88 188 VAL B N 1
ATOM 4491 C CA . VAL B 1 188 ? -2.592 -39.125 -17.984 1 97.88 188 VAL B CA 1
ATOM 4492 C C . VAL B 1 188 ? -3.482 -38.531 -16.906 1 97.88 188 VAL B C 1
ATOM 4494 O O . VAL B 1 188 ? -4.699 -38.438 -17.078 1 97.88 188 VAL B O 1
ATOM 4497 N N . LEU B 1 189 ? -2.881 -38.125 -15.812 1 96.94 189 LEU B N 1
ATOM 4498 C CA . LEU B 1 189 ? -3.652 -37.469 -14.766 1 96.94 189 LEU B CA 1
ATOM 4499 C C . LEU B 1 189 ? -4.242 -36.156 -15.258 1 96.94 189 LEU B C 1
ATOM 4501 O O . LEU B 1 189 ? -5.379 -35.812 -14.93 1 96.94 189 LEU B O 1
ATOM 4505 N N . THR B 1 190 ? -3.457 -35.375 -16.031 1 97.62 190 THR B N 1
ATOM 4506 C CA . THR B 1 190 ? -3.949 -34.125 -16.625 1 97.62 190 THR B CA 1
ATOM 4507 C C . THR B 1 190 ? -5.137 -34.406 -17.547 1 97.62 190 THR B C 1
ATOM 4509 O O . THR B 1 190 ? -6.148 -33.688 -17.484 1 97.62 190 THR B O 1
ATOM 4512 N N . LEU B 1 191 ? -5.023 -35.438 -18.328 1 97.12 191 LEU B N 1
ATOM 4513 C CA . LEU B 1 191 ? -6.105 -35.812 -19.219 1 97.12 191 LEU B CA 1
ATOM 4514 C C . LEU B 1 191 ? -7.328 -36.281 -18.453 1 97.12 191 LEU B C 1
ATOM 4516 O O . LEU B 1 191 ? -8.461 -36 -18.828 1 97.12 191 LEU B O 1
ATOM 4520 N N . ASP B 1 192 ? -7.074 -37.031 -17.406 1 95.31 192 ASP B N 1
ATOM 4521 C CA . ASP B 1 192 ? -8.164 -37.5 -16.562 1 95.31 192 ASP B CA 1
ATOM 4522 C C . ASP B 1 192 ? -8.992 -36.312 -16.031 1 95.31 192 ASP B C 1
ATOM 4524 O O . ASP B 1 192 ? -10.227 -36.375 -16.062 1 95.31 192 ASP B O 1
ATOM 4528 N N . LEU B 1 193 ? -8.328 -35.312 -15.648 1 93.56 193 LEU B N 1
ATOM 4529 C CA . LEU B 1 193 ? -8.977 -34.125 -15.094 1 93.56 193 LEU B CA 1
ATOM 4530 C C . LEU B 1 193 ? -9.68 -33.312 -16.188 1 93.56 193 LEU B C 1
ATOM 4532 O O . LEU B 1 193 ? -10.867 -33 -16.062 1 93.56 193 LEU B O 1
ATOM 4536 N N . THR B 1 194 ? -9.016 -33 -17.312 1 95.44 194 THR B N 1
ATOM 4537 C CA . THR B 1 194 ? -9.523 -32.094 -18.344 1 95.44 194 THR B CA 1
ATOM 4538 C C . THR B 1 194 ? -10.625 -32.75 -19.156 1 95.44 194 THR B C 1
ATOM 4540 O O . THR B 1 194 ? -11.523 -32.062 -19.656 1 95.44 194 THR B O 1
ATOM 4543 N N . LEU B 1 195 ? -10.609 -34.094 -19.203 1 93.62 195 LEU B N 1
ATOM 4544 C CA . LEU B 1 195 ? -11.617 -34.781 -19.984 1 93.62 195 LEU B CA 1
ATOM 4545 C C . LEU B 1 195 ? -12.625 -35.469 -19.078 1 93.62 195 LEU B C 1
ATOM 4547 O O . LEU B 1 195 ? -13.5 -36.219 -19.547 1 93.62 195 LEU B O 1
ATOM 4551 N N . ASN B 1 196 ? -12.453 -35.312 -17.844 1 92.12 196 ASN B N 1
ATOM 4552 C CA . ASN B 1 196 ? -13.367 -35.812 -16.828 1 92.12 196 ASN B CA 1
ATOM 4553 C C . ASN B 1 196 ? -13.586 -37.312 -16.984 1 92.12 196 ASN B C 1
ATOM 4555 O O . ASN B 1 196 ? -14.727 -37.781 -17.016 1 92.12 196 ASN B O 1
ATOM 4559 N N . LEU B 1 197 ? -12.516 -38.062 -17.062 1 90.81 197 LEU B N 1
ATOM 4560 C CA . LEU B 1 197 ? -12.578 -39.5 -17.266 1 90.81 197 LEU B CA 1
ATOM 4561 C C . LEU B 1 197 ? -12.844 -40.219 -15.945 1 90.81 197 LEU B C 1
ATOM 4563 O O . LEU B 1 197 ? -13.352 -41.344 -15.938 1 90.81 197 LEU B O 1
ATOM 4567 N N . ASP B 1 198 ? -12.523 -39.656 -14.836 1 89.19 198 ASP B N 1
ATOM 4568 C CA . ASP B 1 198 ? -12.711 -40.188 -13.484 1 89.19 198 ASP B CA 1
ATOM 4569 C C . ASP B 1 198 ? -12.125 -41.594 -13.352 1 89.19 198 ASP B C 1
ATOM 4571 O O . ASP B 1 198 ? -12.805 -42.5 -12.891 1 89.19 198 ASP B O 1
ATOM 4575 N N . LEU B 1 199 ? -10.906 -41.719 -13.758 1 89.62 199 LEU B N 1
ATOM 4576 C CA . LEU B 1 199 ? -10.227 -43 -13.797 1 89.62 199 LEU B CA 1
ATOM 4577 C C . LEU B 1 199 ? -10.094 -43.594 -12.391 1 89.62 199 LEU B C 1
ATOM 4579 O O . LEU B 1 199 ? -10.078 -44.812 -12.227 1 89.62 199 LEU B O 1
ATOM 4583 N N . PHE B 1 200 ? -10.062 -42.781 -11.312 1 88.81 200 PHE B N 1
ATOM 4584 C CA . PHE B 1 200 ? -9.781 -43.25 -9.969 1 88.81 200 PHE B CA 1
ATOM 4585 C C . PHE B 1 200 ? -10.977 -43.031 -9.055 1 88.81 200 PHE B C 1
ATOM 4587 O O . PHE B 1 200 ? -10.906 -43.312 -7.855 1 88.81 200 PHE B O 1
ATOM 4594 N N . GLY B 1 201 ? -12.039 -42.531 -9.5 1 85.75 201 GLY B N 1
ATOM 4595 C CA . GLY B 1 201 ? -13.25 -42.312 -8.727 1 85.75 201 GLY B CA 1
ATOM 4596 C C . GLY B 1 201 ? -13.125 -41.188 -7.711 1 85.75 201 GLY B C 1
ATOM 4597 O O . GLY B 1 201 ? -13.742 -41.25 -6.648 1 85.75 201 GLY B O 1
ATOM 4598 N N . LEU B 1 202 ? -12.234 -40.312 -8.008 1 83.81 202 LEU B N 1
ATOM 4599 C CA . LEU B 1 202 ? -11.969 -39.25 -7.051 1 83.81 202 LEU B CA 1
ATOM 4600 C C . LEU B 1 202 ? -12.617 -37.938 -7.504 1 83.81 202 LEU B C 1
ATOM 4602 O O . LEU B 1 202 ? -12.633 -36.969 -6.758 1 83.81 202 LEU B O 1
ATOM 4606 N N . LEU B 1 203 ? -13.102 -37.969 -8.734 1 81 203 LEU B N 1
ATOM 4607 C CA . LEU B 1 203 ? -13.719 -36.719 -9.25 1 81 203 LEU B CA 1
ATOM 4608 C C . LEU B 1 203 ? -15.219 -36.719 -8.969 1 81 203 LEU B C 1
ATOM 4610 O O . LEU B 1 203 ? -15.891 -37.75 -9.133 1 81 203 LEU B O 1
ATOM 4614 N N . SER B 1 204 ? -15.727 -35.906 -7.988 1 65.88 204 SER B N 1
ATOM 4615 C CA . SER B 1 204 ? -17.125 -35.906 -7.566 1 65.88 204 SER B CA 1
ATOM 4616 C C . SER B 1 204 ? -18.062 -35.688 -8.75 1 65.88 204 SER B C 1
ATOM 4618 O O . SER B 1 204 ? -17.672 -35.062 -9.742 1 65.88 204 SER B O 1
ATOM 4620 N N . ALA B 1 205 ? -19.219 -36.375 -8.836 1 54.28 205 ALA B N 1
ATOM 4621 C CA . ALA B 1 205 ? -20.281 -36.25 -9.82 1 54.28 205 ALA B CA 1
ATOM 4622 C C . ALA B 1 205 ? -20.766 -34.812 -9.961 1 54.28 205 ALA B C 1
ATOM 4624 O O . ALA B 1 205 ? -21.203 -34.406 -11.039 1 54.28 205 ALA B O 1
ATOM 4625 N N . ASP B 1 206 ? -21 -34.156 -8.883 1 51.22 206 ASP B N 1
ATOM 4626 C CA . ASP B 1 206 ? -21.609 -32.812 -8.883 1 51.22 206 ASP B CA 1
ATOM 4627 C C . ASP B 1 206 ? -20.562 -31.734 -9.211 1 51.22 206 ASP B C 1
ATOM 4629 O O . ASP B 1 206 ? -20.656 -30.609 -8.742 1 51.22 206 ASP B O 1
ATOM 4633 N N . ARG B 1 207 ? -19.562 -32.031 -9.828 1 54.59 207 ARG B N 1
ATOM 4634 C CA . ARG B 1 207 ? -18.391 -31.156 -9.875 1 54.59 207 ARG B CA 1
ATOM 4635 C C . ARG B 1 207 ? -18.672 -29.891 -10.664 1 54.59 207 ARG B C 1
ATOM 4637 O O . ARG B 1 207 ? -19.047 -29.953 -11.836 1 54.59 207 ARG B O 1
ATOM 4644 N N . SER B 1 208 ? -19.188 -28.922 -10.094 1 56.22 208 SER B N 1
ATOM 4645 C CA . SER B 1 208 ? -19.016 -27.594 -10.703 1 56.22 208 SER B CA 1
ATOM 4646 C C . SER B 1 208 ? -17.688 -27.5 -11.445 1 56.22 208 SER B C 1
ATOM 4648 O O . SER B 1 208 ? -17.562 -26.703 -12.375 1 56.22 208 SER B O 1
ATOM 4650 N N . ALA B 1 209 ? -16.812 -28.375 -11.211 1 67.62 209 ALA B N 1
ATOM 4651 C CA . ALA B 1 209 ? -15.508 -28.25 -11.859 1 67.62 209 ALA B CA 1
ATOM 4652 C C . ALA B 1 209 ? -15.242 -29.453 -12.766 1 67.62 209 ALA B C 1
ATOM 4654 O O . ALA B 1 209 ? -14.234 -30.156 -12.602 1 67.62 209 ALA B O 1
ATOM 4655 N N . ALA B 1 210 ? -16.156 -29.891 -13.562 1 84.19 210 ALA B N 1
ATOM 4656 C CA . ALA B 1 210 ? -15.922 -30.891 -14.594 1 84.19 210 ALA B CA 1
ATOM 4657 C C . ALA B 1 210 ? -15.234 -30.297 -15.812 1 84.19 210 ALA B C 1
ATOM 4659 O O . ALA B 1 210 ? -15.422 -29.109 -16.125 1 84.19 210 ALA B O 1
ATOM 4660 N N . TYR B 1 211 ? -14.273 -31.109 -16.375 1 90.25 211 TYR B N 1
ATOM 4661 C CA . TYR B 1 211 ? -13.578 -30.797 -17.609 1 90.25 211 TYR B CA 1
ATOM 4662 C C . TYR B 1 211 ? -12.703 -29.562 -17.453 1 90.25 211 TYR B C 1
ATOM 4664 O O . TYR B 1 211 ? -12.625 -28.719 -18.344 1 90.25 211 TYR B O 1
ATOM 4672 N N . THR B 1 212 ? -12.289 -29.344 -16.281 1 92 212 THR B N 1
ATOM 4673 C CA . THR B 1 212 ? -11.422 -28.203 -16 1 92 212 THR B CA 1
ATOM 4674 C C . THR B 1 212 ? -10.359 -28.578 -14.969 1 92 212 THR B C 1
ATOM 4676 O O . THR B 1 212 ? -10.531 -29.531 -14.203 1 92 212 THR B O 1
ATOM 4679 N N . VAL B 1 213 ? -9.359 -27.844 -14.977 1 94.06 213 VAL B N 1
ATOM 4680 C CA . VAL B 1 213 ? -8.305 -28.078 -13.992 1 94.06 213 VAL B CA 1
ATOM 4681 C C . VAL B 1 213 ? -8.492 -27.141 -12.797 1 94.06 213 VAL B C 1
ATOM 4683 O O . VAL B 1 213 ? -7.684 -27.141 -11.867 1 94.06 213 VAL B O 1
ATOM 4686 N N . ILE B 1 214 ? -9.492 -26.328 -12.781 1 92.44 214 ILE B N 1
ATOM 4687 C CA . ILE B 1 214 ? -9.734 -25.375 -11.695 1 92.44 214 ILE B CA 1
ATOM 4688 C C . ILE B 1 214 ? -9.891 -26.125 -10.375 1 92.44 214 ILE B C 1
ATOM 4690 O O . ILE B 1 214 ? -10.68 -27.062 -10.273 1 92.44 214 ILE B O 1
ATOM 4694 N N . GLY B 1 215 ? -9.094 -25.766 -9.438 1 91.75 215 GLY B N 1
ATOM 4695 C CA . GLY B 1 215 ? -9.125 -26.422 -8.141 1 91.75 215 GLY B CA 1
ATOM 4696 C C . GLY B 1 215 ? -7.742 -26.609 -7.535 1 91.75 215 GLY B C 1
ATOM 4697 O O . GLY B 1 215 ? -6.754 -26.109 -8.07 1 91.75 215 GLY B O 1
ATOM 4698 N N . GLY B 1 216 ? -7.711 -27.297 -6.352 1 94 216 GLY B N 1
ATOM 4699 C CA . GLY B 1 216 ? -6.457 -27.609 -5.691 1 94 216 GLY B CA 1
ATOM 4700 C C . GLY B 1 216 ? -6.234 -26.797 -4.422 1 94 216 GLY B C 1
ATOM 4701 O O . GLY B 1 216 ? -5.223 -26.984 -3.736 1 94 216 GLY B O 1
ATOM 4702 N N . TRP B 1 217 ? -7.207 -26 -4.059 1 95.44 217 TRP B N 1
ATOM 4703 C CA . TRP B 1 217 ? -6.957 -25.016 -3.008 1 95.44 217 TRP B CA 1
ATOM 4704 C C . TRP B 1 217 ? -7.543 -25.484 -1.679 1 95.44 217 TRP B C 1
ATOM 4706 O O . TRP B 1 217 ? -7.66 -24.703 -0.736 1 95.44 217 TRP B O 1
ATOM 4716 N N . SER B 1 218 ? -7.953 -26.797 -1.57 1 95.5 218 SER B N 1
ATOM 4717 C CA . SER B 1 218 ? -8.516 -27.312 -0.331 1 95.5 218 SER B CA 1
ATOM 4718 C C . SER B 1 218 ? -7.945 -28.703 -0.009 1 95.5 218 SER B C 1
ATOM 4720 O O . SER B 1 218 ? -7.285 -29.312 -0.847 1 95.5 218 SER B O 1
ATOM 4722 N N . VAL B 1 219 ? -8.172 -29.109 1.266 1 95.44 219 VAL B N 1
ATOM 4723 C CA . VAL B 1 219 ? -7.652 -30.406 1.701 1 95.44 219 VAL B CA 1
ATOM 4724 C C . VAL B 1 219 ? -8.766 -31.453 1.648 1 95.44 219 VAL B C 1
ATOM 4726 O O . VAL B 1 219 ? -8.984 -32.188 2.613 1 95.44 219 VAL B O 1
ATOM 4729 N N . THR B 1 220 ? -9.508 -31.5 0.667 1 92.31 220 THR B N 1
ATOM 4730 C CA . THR B 1 220 ? -10.438 -32.594 0.368 1 92.31 220 THR B CA 1
ATOM 4731 C C . THR B 1 220 ? -9.828 -33.562 -0.633 1 92.31 220 THR B C 1
ATOM 4733 O O . THR B 1 220 ? -8.93 -33.219 -1.394 1 92.31 220 THR B O 1
ATOM 4736 N N . PRO B 1 221 ? -10.273 -34.75 -0.632 1 91.44 221 PRO B N 1
ATOM 4737 C CA . PRO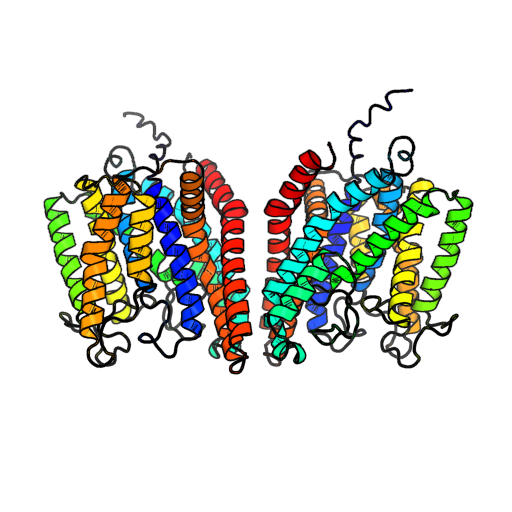 B 1 221 ? -9.688 -35.75 -1.548 1 91.44 221 PRO B CA 1
ATOM 4738 C C . PRO B 1 221 ? -9.695 -35.281 -3.002 1 91.44 221 PRO B C 1
ATOM 4740 O O . PRO B 1 221 ? -8.695 -35.406 -3.705 1 91.44 221 PRO B O 1
ATOM 4743 N N . GLU B 1 222 ? -10.727 -34.719 -3.4 1 91.25 222 GLU B N 1
ATOM 4744 C CA . GLU B 1 222 ? -10.844 -34.219 -4.773 1 91.25 222 GLU B CA 1
ATOM 4745 C C . GLU B 1 222 ? -9.844 -33.094 -5.043 1 91.25 222 GLU B C 1
ATOM 4747 O O . GLU B 1 222 ? -9.133 -33.125 -6.051 1 91.25 222 GLU B O 1
ATOM 4752 N N . GLN B 1 223 ? -9.805 -32.125 -4.145 1 93.88 223 GLN B N 1
ATOM 4753 C CA . GLN B 1 223 ? -8.938 -30.969 -4.32 1 93.88 223 GLN B CA 1
ATOM 4754 C C . GLN B 1 223 ? -7.465 -31.375 -4.262 1 93.88 223 GLN B C 1
ATOM 4756 O O . GLN B 1 223 ? -6.637 -30.812 -4.984 1 93.88 223 GLN B O 1
ATOM 4761 N N . ILE B 1 224 ? -7.141 -32.312 -3.457 1 94.75 224 ILE B N 1
ATOM 4762 C CA . ILE B 1 224 ? -5.777 -32.812 -3.377 1 94.75 224 ILE B CA 1
ATOM 4763 C C . ILE B 1 224 ? -5.402 -33.5 -4.695 1 94.75 224 ILE B C 1
ATOM 4765 O O . ILE B 1 224 ? -4.309 -33.281 -5.223 1 94.75 224 ILE B O 1
ATOM 4769 N N . TYR B 1 225 ? -6.332 -34.281 -5.191 1 94.25 225 TYR B N 1
ATOM 4770 C CA . TYR B 1 225 ? -6.105 -34.938 -6.469 1 94.25 225 TYR B CA 1
ATOM 4771 C C . TYR B 1 225 ? -5.867 -33.906 -7.578 1 94.25 225 TYR B C 1
ATOM 4773 O O . TYR B 1 225 ? -4.934 -34.062 -8.367 1 94.25 225 TYR B O 1
ATOM 4781 N N . ILE B 1 226 ? -6.684 -32.906 -7.598 1 94.81 226 ILE B N 1
ATOM 4782 C CA . ILE B 1 226 ? -6.566 -31.859 -8.609 1 94.81 226 ILE B CA 1
ATOM 4783 C C . ILE B 1 226 ? -5.215 -31.156 -8.477 1 94.81 226 ILE B C 1
ATOM 4785 O O . ILE B 1 226 ? -4.496 -30.984 -9.461 1 94.81 226 ILE B O 1
ATOM 4789 N N . GLY B 1 227 ? -4.867 -30.797 -7.27 1 96.25 227 GLY B N 1
ATOM 4790 C CA . GLY B 1 227 ? -3.611 -30.109 -7.023 1 96.25 227 GLY B CA 1
ATOM 4791 C C . GLY B 1 227 ? -2.398 -30.891 -7.484 1 96.25 227 GLY B C 1
ATOM 4792 O O . GLY B 1 227 ? -1.53 -30.359 -8.18 1 96.25 227 GLY B O 1
ATOM 4793 N N . PHE B 1 228 ? -2.391 -32.125 -7.168 1 97 228 PHE B N 1
ATOM 4794 C CA . PHE B 1 228 ? -1.264 -32.969 -7.551 1 97 228 PHE B CA 1
ATOM 4795 C C . PHE B 1 228 ? -1.238 -33.188 -9.062 1 97 228 PHE B C 1
ATOM 4797 O O . PHE B 1 228 ? -0.168 -33.188 -9.672 1 97 228 PHE B O 1
ATOM 4804 N N . SER B 1 229 ? -2.383 -33.375 -9.602 1 95.94 229 SER B N 1
ATOM 4805 C CA . SER B 1 229 ? -2.453 -33.562 -11.047 1 95.94 229 SER B CA 1
ATOM 4806 C C . SER B 1 229 ? -1.929 -32.344 -11.789 1 95.94 229 SER B C 1
ATOM 4808 O O . SER B 1 229 ? -1.226 -32.469 -12.789 1 95.94 229 SER B O 1
ATOM 4810 N N . ARG B 1 230 ? -2.252 -31.188 -11.242 1 97.56 230 ARG B N 1
ATOM 4811 C CA . ARG B 1 230 ? -1.839 -29.938 -11.875 1 97.56 230 ARG B CA 1
ATOM 4812 C C . ARG B 1 230 ? -0.347 -29.688 -11.672 1 97.56 230 ARG B C 1
ATOM 4814 O O . ARG B 1 230 ? 0.288 -29.016 -12.484 1 97.56 230 ARG B O 1
ATOM 4821 N N . LEU B 1 231 ? 0.191 -30.266 -10.656 1 98.62 231 LEU B N 1
ATOM 4822 C CA . LEU B 1 231 ? 1.593 -30.062 -10.32 1 98.62 231 LEU B CA 1
ATOM 4823 C C . LEU B 1 231 ? 2.494 -31 -11.102 1 98.62 231 LEU B C 1
ATOM 4825 O O . LEU B 1 231 ? 3.484 -30.578 -11.703 1 98.62 231 LEU B O 1
ATOM 4829 N N . LEU B 1 232 ? 2.154 -32.25 -11.133 1 98.62 232 LEU B N 1
ATOM 4830 C CA . LEU B 1 232 ? 3.094 -33.312 -11.477 1 98.62 232 LEU B CA 1
ATOM 4831 C C . LEU B 1 232 ? 3.518 -33.219 -12.938 1 98.62 232 LEU B C 1
ATOM 4833 O O . LEU B 1 232 ? 4.711 -33.219 -13.242 1 98.62 232 LEU B O 1
ATOM 4837 N N . TYR B 1 233 ? 2.611 -33.094 -13.789 1 98.69 233 TYR B N 1
ATOM 4838 C CA . TYR B 1 233 ? 3.014 -33.062 -15.188 1 98.69 233 TYR B CA 1
ATOM 4839 C C . TYR B 1 233 ? 3.779 -31.781 -15.5 1 98.69 233 TYR B C 1
ATOM 4841 O O . TYR B 1 233 ? 4.93 -31.844 -15.938 1 98.69 233 TYR B O 1
ATOM 4849 N N . PRO B 1 234 ? 3.201 -30.609 -15.258 1 98.88 234 PRO B N 1
ATOM 4850 C CA . PRO B 1 234 ? 3.904 -29.391 -15.68 1 98.88 234 PRO B CA 1
ATOM 4851 C C . PRO B 1 234 ? 5.297 -29.281 -15.062 1 98.88 234 PRO B C 1
ATOM 4853 O O . PRO B 1 234 ? 6.273 -29.031 -15.781 1 98.88 234 PRO B O 1
ATOM 4856 N N . PHE B 1 235 ? 5.422 -29.469 -13.781 1 98.81 235 PHE B N 1
ATOM 4857 C CA . PHE B 1 235 ? 6.699 -29.281 -13.102 1 98.81 235 PHE B CA 1
ATOM 4858 C C . PHE B 1 235 ? 7.742 -30.25 -13.648 1 98.81 235 PHE B C 1
ATOM 4860 O O . PHE B 1 235 ? 8.836 -29.844 -14.031 1 98.81 235 PHE B O 1
ATOM 4867 N N . PHE B 1 236 ? 7.426 -31.469 -13.766 1 98.75 236 PHE B N 1
ATOM 4868 C CA . PHE B 1 236 ? 8.445 -32.469 -14.117 1 98.75 236 PHE B CA 1
ATOM 4869 C C . PHE B 1 236 ? 8.625 -32.531 -15.625 1 98.75 236 PHE B C 1
ATOM 4871 O O . PHE B 1 236 ? 9.672 -32.969 -16.109 1 98.75 236 PHE B O 1
ATOM 4878 N N . ALA B 1 237 ? 7.586 -32.156 -16.391 1 98.75 237 ALA B N 1
ATOM 4879 C CA . ALA B 1 237 ? 7.836 -31.922 -17.797 1 98.75 237 ALA B CA 1
ATOM 4880 C C . ALA B 1 237 ? 8.883 -30.828 -18 1 98.75 237 ALA B C 1
ATOM 4882 O O . ALA B 1 237 ? 9.734 -30.922 -18.875 1 98.75 237 ALA B O 1
ATOM 4883 N N . GLY B 1 238 ? 8.766 -29.75 -17.219 1 98.69 238 GLY B N 1
ATOM 4884 C CA . GLY B 1 238 ? 9.797 -28.719 -17.234 1 98.69 238 GLY B CA 1
ATOM 4885 C C . GLY B 1 238 ? 11.18 -29.25 -16.906 1 98.69 238 GLY B C 1
ATOM 4886 O O . GLY B 1 238 ? 12.156 -28.922 -17.578 1 98.69 238 GLY B O 1
ATOM 4887 N N . LEU B 1 239 ? 11.25 -30.047 -15.883 1 98.56 239 LEU B N 1
ATOM 4888 C CA . LEU B 1 239 ? 12.508 -30.672 -15.492 1 98.56 239 LEU B CA 1
ATOM 4889 C C . LEU B 1 239 ? 13.086 -31.5 -16.625 1 98.56 239 LEU B C 1
ATOM 4891 O O . LEU B 1 239 ? 14.281 -31.422 -16.922 1 98.56 239 LEU B O 1
ATOM 4895 N N . LEU B 1 240 ? 12.219 -32.281 -17.25 1 98.56 240 LEU B N 1
ATOM 4896 C CA . LEU B 1 240 ? 12.633 -33.125 -18.359 1 98.56 240 LEU B CA 1
ATOM 4897 C C . LEU B 1 240 ? 13.164 -32.281 -19.516 1 98.56 240 LEU B C 1
ATOM 4899 O O . LEU B 1 240 ? 14.18 -32.594 -20.125 1 98.56 240 LEU B O 1
ATOM 4903 N N . LEU B 1 241 ? 12.461 -31.219 -19.797 1 98.19 241 LEU B N 1
ATOM 4904 C CA . LEU B 1 241 ? 12.898 -30.312 -20.859 1 98.19 241 LEU B CA 1
ATOM 4905 C C . LEU B 1 241 ? 14.297 -29.766 -20.578 1 98.19 241 LEU B C 1
ATOM 4907 O O . LEU B 1 241 ? 15.117 -29.641 -21.484 1 98.19 241 LEU B O 1
ATOM 4911 N N . SER B 1 242 ? 14.516 -29.375 -19.344 1 97.31 242 SER B N 1
ATOM 4912 C CA . SER B 1 242 ? 15.828 -28.891 -18.953 1 97.31 242 SER B CA 1
ATOM 4913 C C . SER B 1 242 ? 16.906 -29.938 -19.188 1 97.31 242 SER B C 1
ATOM 4915 O O . SER B 1 242 ? 17.984 -29.641 -19.719 1 97.31 242 SER B O 1
ATOM 4917 N N . ARG B 1 243 ? 16.594 -31.188 -18.891 1 97.31 243 ARG B N 1
ATOM 4918 C CA . ARG B 1 243 ? 17.562 -32.281 -19 1 97.31 243 ARG B CA 1
ATOM 4919 C C . ARG B 1 243 ? 17.812 -32.625 -20.469 1 97.31 243 ARG B C 1
ATOM 4921 O O . ARG B 1 243 ? 18.906 -33.062 -20.828 1 97.31 243 ARG B O 1
ATOM 4928 N N . LEU B 1 244 ? 16.828 -32.438 -21.219 1 96.69 244 LEU B N 1
ATOM 4929 C CA . LEU B 1 244 ? 16.938 -32.781 -22.641 1 96.69 244 LEU B CA 1
ATOM 4930 C C . LEU B 1 244 ? 17.578 -31.656 -23.422 1 96.69 244 LEU B C 1
ATOM 4932 O O . LEU B 1 244 ? 17.844 -31.797 -24.625 1 96.69 244 LEU B O 1
ATOM 4936 N N . ASP B 1 245 ? 17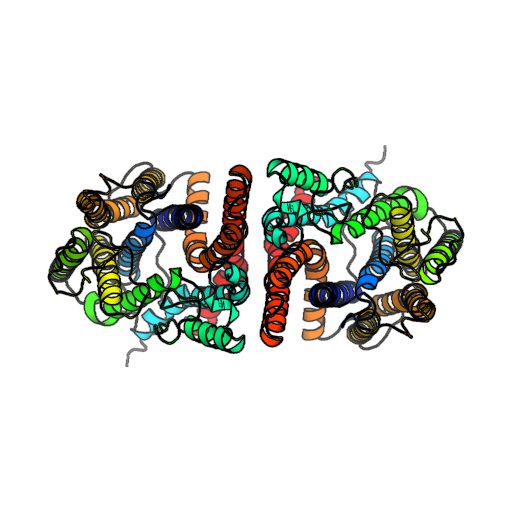.828 -30.5 -22.812 1 92.38 245 ASP B N 1
ATOM 4937 C CA . ASP B 1 245 ? 18.359 -29.312 -23.484 1 92.38 245 ASP B CA 1
ATOM 4938 C C . ASP B 1 245 ? 17.516 -28.953 -24.703 1 92.38 245 ASP B C 1
ATOM 4940 O O . ASP B 1 245 ? 18.047 -28.734 -25.797 1 92.38 245 ASP B O 1
ATOM 4944 N N . ALA B 1 246 ? 16.25 -29.094 -24.531 1 90.81 246 ALA B N 1
ATOM 4945 C CA . ALA B 1 246 ? 15.289 -28.891 -25.609 1 90.81 246 ALA B CA 1
ATOM 4946 C C . ALA B 1 246 ? 15.055 -27.406 -25.875 1 90.81 246 ALA B C 1
ATOM 4948 O O . ALA B 1 246 ? 13.914 -26.953 -25.969 1 90.81 246 ALA B O 1
ATOM 4949 N N . ALA B 1 247 ? 16.062 -26.641 -26.078 1 92.5 247 ALA B N 1
ATOM 4950 C CA . ALA B 1 247 ? 15.961 -25.203 -26.328 1 92.5 247 ALA B CA 1
ATOM 4951 C C . ALA B 1 247 ? 15.742 -24.906 -27.797 1 92.5 247 ALA B C 1
ATOM 4953 O O . ALA B 1 247 ? 16.328 -25.562 -28.672 1 92.5 247 ALA B O 1
ATOM 4954 N N . ILE B 1 248 ? 14.781 -24.047 -28.078 1 96 248 ILE B N 1
ATOM 4955 C CA . ILE B 1 248 ? 14.461 -23.625 -29.438 1 96 248 ILE B CA 1
ATOM 4956 C C . ILE B 1 248 ? 14.719 -22.125 -29.594 1 96 248 ILE B C 1
ATOM 4958 O O . ILE B 1 248 ? 14.148 -21.312 -28.859 1 96 248 ILE B O 1
ATOM 4962 N N . ARG B 1 249 ? 15.492 -21.781 -30.562 1 95.81 249 ARG B N 1
ATOM 4963 C CA . ARG B 1 249 ? 15.82 -20.359 -30.766 1 95.81 249 ARG B CA 1
ATOM 4964 C C . ARG B 1 249 ? 14.805 -19.703 -31.688 1 95.81 249 ARG B C 1
ATOM 4966 O O . ARG B 1 249 ? 14.5 -20.219 -32.781 1 95.81 249 ARG B O 1
ATOM 4973 N N . VAL B 1 250 ? 14.273 -18.641 -31.25 1 95.44 250 VAL B N 1
ATOM 4974 C CA . VAL B 1 250 ? 13.336 -17.859 -32.031 1 95.44 250 VAL B CA 1
ATOM 4975 C C . VAL B 1 250 ? 13.711 -16.375 -31.953 1 95.44 250 VAL B C 1
ATOM 4977 O O . VAL B 1 250 ? 13.938 -15.844 -30.859 1 95.44 250 VAL B O 1
ATOM 4980 N N . ARG B 1 251 ? 13.82 -15.711 -33.156 1 94.44 251 ARG B N 1
ATOM 4981 C CA . ARG B 1 251 ? 14.031 -14.266 -33.156 1 94.44 251 ARG B CA 1
ATOM 4982 C C . ARG B 1 251 ? 12.836 -13.539 -32.531 1 94.44 251 ARG B C 1
ATOM 4984 O O . ARG B 1 251 ? 11.688 -13.797 -32.906 1 94.44 251 ARG B O 1
ATOM 4991 N N . GLY B 1 252 ? 13.195 -12.664 -31.609 1 95.75 252 GLY B N 1
ATOM 4992 C CA . GLY B 1 252 ? 12.117 -11.992 -30.906 1 95.75 252 GLY B CA 1
ATOM 4993 C C . GLY B 1 252 ? 11.383 -12.898 -29.922 1 95.75 252 GLY B C 1
ATOM 4994 O O . GLY B 1 252 ? 10.18 -12.734 -29.703 1 95.75 252 GLY B O 1
ATOM 4995 N N . GLY B 1 253 ? 12.047 -13.844 -29.438 1 96.38 253 GLY B N 1
ATOM 4996 C CA . GLY B 1 253 ? 11.492 -14.914 -28.641 1 96.38 253 GLY B CA 1
ATOM 4997 C C . GLY B 1 253 ? 10.641 -14.414 -27.484 1 96.38 253 GLY B C 1
ATOM 4998 O O . GLY B 1 253 ? 9.578 -14.969 -27.203 1 96.38 253 GLY B O 1
ATOM 4999 N N . PHE B 1 254 ? 11.062 -13.305 -26.828 1 97.19 254 PHE B N 1
ATOM 5000 C CA . PHE B 1 254 ? 10.305 -12.773 -25.703 1 97.19 254 PHE B CA 1
ATOM 5001 C C . PHE B 1 254 ? 8.906 -12.352 -26.125 1 97.19 254 PHE B C 1
ATOM 5003 O O . PHE B 1 254 ? 7.922 -12.703 -25.469 1 97.19 254 PHE B O 1
ATOM 5010 N N . TRP B 1 255 ? 8.812 -11.664 -27.188 1 97.38 255 TRP B N 1
ATOM 5011 C CA . TRP B 1 255 ? 7.535 -11.109 -27.641 1 97.38 255 TRP B CA 1
ATOM 5012 C C . TRP B 1 255 ? 6.621 -12.211 -28.172 1 97.38 255 TRP B C 1
ATOM 5014 O O . TRP B 1 255 ? 5.422 -12.211 -27.906 1 97.38 255 TRP B O 1
ATOM 5024 N N . TRP B 1 256 ? 7.191 -13.148 -28.891 1 97.44 256 TRP B N 1
ATOM 5025 C CA . TRP B 1 256 ? 6.395 -14.258 -29.406 1 97.44 256 TRP B CA 1
ATOM 5026 C C . TRP B 1 256 ? 5.871 -15.125 -28.266 1 97.44 256 TRP B C 1
ATOM 5028 O O . TRP B 1 256 ? 4.699 -15.516 -28.25 1 97.44 256 TRP B O 1
ATOM 5038 N N . CYS B 1 257 ? 6.754 -15.484 -27.375 1 98.38 257 CYS B N 1
ATOM 5039 C CA . CYS B 1 257 ? 6.332 -16.281 -26.219 1 98.38 257 CYS B CA 1
ATOM 5040 C C . CYS B 1 257 ? 5.285 -15.539 -25.391 1 98.38 257 CYS B C 1
ATOM 5042 O O . CYS B 1 257 ? 4.324 -16.141 -24.922 1 98.38 257 CYS B O 1
ATOM 5044 N N . SER B 1 258 ? 5.48 -14.203 -25.219 1 98.56 258 SER B N 1
ATOM 5045 C CA . SER B 1 258 ? 4.5 -13.398 -24.484 1 98.56 258 SER B CA 1
ATOM 5046 C C . SER B 1 258 ? 3.141 -13.438 -25.172 1 98.56 258 SER B C 1
ATOM 5048 O O . SER B 1 258 ? 2.109 -13.57 -24.516 1 98.56 258 SER B O 1
ATOM 5050 N N . LEU B 1 259 ? 3.152 -13.336 -26.469 1 98.38 259 LEU B N 1
ATOM 5051 C CA . LEU B 1 259 ? 1.913 -13.383 -27.234 1 98.38 259 LEU B CA 1
ATOM 5052 C C . LEU B 1 259 ? 1.238 -14.742 -27.094 1 98.38 259 LEU B C 1
ATOM 5054 O O . LEU B 1 259 ? 0.013 -14.82 -26.984 1 98.38 259 LEU B O 1
ATOM 5058 N N . LEU B 1 260 ? 2.016 -15.766 -27.109 1 98.5 260 LEU B N 1
ATOM 5059 C CA . LEU B 1 260 ? 1.477 -17.109 -26.984 1 98.5 260 LEU B CA 1
ATOM 5060 C C . LEU B 1 260 ? 0.869 -17.328 -25.594 1 98.5 260 LEU B C 1
ATOM 5062 O O . LEU B 1 260 ? -0.197 -17.938 -25.469 1 98.5 260 LEU B O 1
ATOM 5066 N N . ILE B 1 261 ? 1.53 -16.828 -24.594 1 98.56 261 ILE B N 1
ATOM 5067 C CA . ILE B 1 261 ? 1.006 -16.906 -23.234 1 98.56 261 ILE B CA 1
ATOM 5068 C C . ILE B 1 261 ? -0.312 -16.141 -23.141 1 98.56 261 ILE B C 1
ATOM 5070 O O . ILE B 1 261 ? -1.302 -16.656 -22.609 1 98.56 261 ILE B O 1
ATOM 5074 N N . ALA B 1 262 ? -0.267 -14.914 -23.672 1 98.5 262 ALA B N 1
ATOM 5075 C CA . ALA B 1 262 ? -1.474 -14.094 -23.641 1 98.5 262 ALA B CA 1
ATOM 5076 C C . ALA B 1 262 ? -2.621 -14.773 -24.375 1 98.5 262 ALA B C 1
ATOM 5078 O O . ALA B 1 262 ? -3.74 -14.852 -23.859 1 98.5 262 ALA B O 1
ATOM 5079 N N . ALA B 1 263 ? -2.318 -15.297 -25.5 1 98.31 263 ALA B N 1
ATOM 5080 C CA . ALA B 1 263 ? -3.34 -15.977 -26.297 1 98.31 263 ALA B CA 1
ATOM 5081 C C . ALA B 1 263 ? -3.898 -17.188 -25.547 1 98.31 263 ALA B C 1
ATOM 5083 O O . ALA B 1 263 ? -5.109 -17.406 -25.531 1 98.31 263 ALA B O 1
ATOM 5084 N N . ALA B 1 264 ? -3.035 -17.938 -24.938 1 98.44 264 ALA B N 1
ATOM 5085 C CA . ALA B 1 264 ? -3.447 -19.141 -24.219 1 98.44 264 ALA B CA 1
ATOM 5086 C C . ALA B 1 264 ? -4.305 -18.797 -23.016 1 98.44 264 ALA B C 1
ATOM 5088 O O . ALA B 1 264 ? -5.297 -19.484 -22.734 1 98.44 264 ALA B O 1
ATOM 5089 N N . LEU B 1 265 ? -3.967 -17.719 -22.312 1 98.31 265 LEU B N 1
ATOM 5090 C CA . LEU B 1 265 ? -4.605 -17.422 -21.031 1 98.31 265 LEU B CA 1
ATOM 5091 C C . LEU B 1 265 ? -5.852 -16.562 -21.234 1 98.31 265 LEU B C 1
ATOM 5093 O O . LEU B 1 265 ? -6.797 -16.656 -20.453 1 98.31 265 LEU B O 1
ATOM 5097 N N . VAL B 1 266 ? -5.859 -15.742 -22.266 1 97.5 266 VAL B N 1
ATOM 5098 C CA . VAL B 1 266 ? -6.969 -14.82 -22.484 1 97.5 266 VAL B CA 1
ATOM 5099 C C . VAL B 1 266 ? -8.047 -15.5 -23.328 1 97.5 266 VAL B C 1
ATOM 5101 O O . VAL B 1 266 ? -9.188 -15.031 -23.391 1 97.5 266 VAL B O 1
ATOM 5104 N N . MET B 1 267 ? -7.797 -16.625 -23.938 1 96.69 267 MET B N 1
ATOM 5105 C CA . MET B 1 267 ? -8.719 -17.344 -24.812 1 96.69 267 MET B CA 1
ATOM 5106 C C . MET B 1 267 ? -10.078 -17.531 -24.141 1 96.69 267 MET B C 1
ATOM 5108 O O . MET B 1 267 ? -10.156 -18.016 -23.016 1 96.69 267 MET B O 1
ATOM 5112 N N . PRO B 1 268 ? -11.125 -17.047 -24.844 1 94.25 268 PRO B N 1
ATOM 5113 C CA . PRO B 1 268 ? -12.469 -17.281 -24.297 1 94.25 268 PRO B CA 1
ATOM 5114 C C . PRO B 1 268 ? -12.805 -18.766 -24.203 1 94.25 268 PRO B C 1
ATOM 5116 O O . PRO B 1 268 ? -12.078 -19.609 -24.75 1 94.25 268 PRO B O 1
ATOM 5119 N N . HIS B 1 269 ? -13.805 -19.016 -23.516 1 93.62 269 HIS B N 1
ATOM 5120 C CA . HIS B 1 269 ? -14.266 -20.391 -23.391 1 93.62 269 HIS B CA 1
ATOM 5121 C C . HIS B 1 269 ? -14.414 -21.062 -24.75 1 93.62 269 HIS B C 1
ATOM 5123 O O . HIS B 1 269 ? -15.031 -20.5 -25.656 1 93.62 269 HIS B O 1
ATOM 5129 N N . VAL B 1 270 ? -13.789 -22.203 -24.844 1 94.06 270 VAL B N 1
ATOM 5130 C CA . VAL B 1 270 ? -13.781 -22.891 -26.125 1 94.06 270 VAL B CA 1
ATOM 5131 C C . VAL B 1 270 ? -14.938 -23.891 -26.188 1 94.06 270 VAL B C 1
ATOM 5133 O O . VAL B 1 270 ? -15.086 -24.734 -25.312 1 94.06 270 VAL B O 1
ATOM 5136 N N . GLY B 1 271 ? -15.719 -23.703 -27.203 1 89.5 271 GLY B N 1
ATOM 5137 C CA . GLY B 1 271 ? -16.875 -24.578 -27.359 1 89.5 271 GLY B CA 1
ATOM 5138 C C . GLY B 1 271 ? -18.109 -24.078 -26.625 1 89.5 271 GLY B C 1
ATOM 5139 O O . GLY B 1 271 ? -18.094 -22.984 -26.078 1 89.5 271 GLY B O 1
ATOM 5140 N N . SER B 1 272 ? -19.234 -24.828 -26.672 1 86.75 272 SER B N 1
ATOM 5141 C CA . SER B 1 272 ? -20.484 -24.453 -26.031 1 86.75 272 SER B CA 1
ATOM 5142 C C . SER B 1 272 ? -20.547 -24.938 -24.594 1 86.75 272 SER B C 1
ATOM 5144 O O . SER B 1 272 ? -19.828 -25.859 -24.219 1 86.75 272 SER B O 1
ATOM 5146 N N . VAL B 1 273 ? -21.328 -24.312 -23.844 1 84.75 273 VAL B N 1
ATOM 5147 C CA . VAL B 1 273 ? -21.547 -24.703 -22.453 1 84.75 273 VAL B CA 1
ATOM 5148 C C . VAL B 1 273 ? -22.109 -26.109 -22.391 1 84.75 273 VAL B C 1
ATOM 5150 O O . VAL B 1 273 ? -21.875 -26.844 -21.422 1 84.75 273 VAL B O 1
ATOM 5153 N N . SER B 1 274 ? -22.734 -26.547 -23.516 1 86.25 274 SER B N 1
ATOM 5154 C CA . SER B 1 274 ? -23.344 -27.875 -23.578 1 86.25 274 SER B CA 1
ATOM 5155 C C . SER B 1 274 ? -22.297 -28.938 -23.922 1 86.25 274 SER B C 1
ATOM 5157 O O . SER B 1 274 ? -22.562 -30.125 -23.75 1 86.25 274 SER B O 1
ATOM 5159 N N . ALA B 1 275 ? -21.141 -28.516 -24.359 1 90.25 275 ALA B N 1
ATOM 5160 C CA . ALA B 1 275 ? -20.062 -29.453 -24.688 1 90.25 275 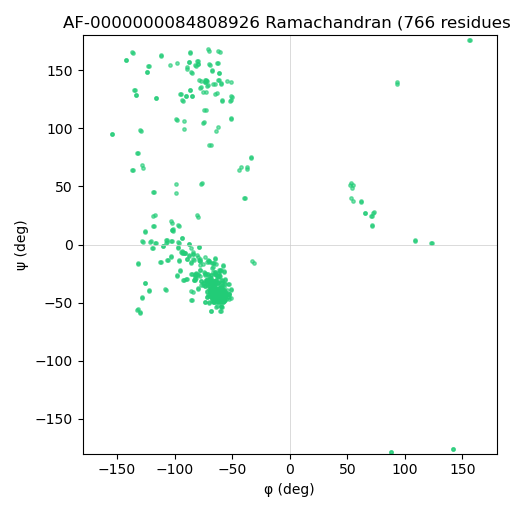ALA B CA 1
ATOM 5161 C C . ALA B 1 275 ? -18.766 -29.047 -23.984 1 90.25 275 ALA B C 1
ATOM 5163 O O . ALA B 1 275 ? -17.766 -28.734 -24.641 1 90.25 275 ALA B O 1
ATOM 5164 N N . PRO B 1 276 ? -18.734 -29.156 -22.75 1 89.31 276 PRO B N 1
ATOM 5165 C CA . PRO B 1 276 ? -17.594 -28.672 -21.969 1 89.31 276 PRO B CA 1
ATOM 5166 C C . PRO B 1 276 ? -16.312 -29.453 -22.266 1 89.31 276 PRO B C 1
ATOM 5168 O O . PRO B 1 276 ? -15.219 -28.969 -21.953 1 89.31 276 PRO B O 1
ATOM 5171 N N . TRP B 1 277 ? -16.375 -30.609 -22.891 1 91 277 TRP B N 1
ATOM 5172 C CA . TRP B 1 277 ? -15.195 -31.406 -23.172 1 91 277 TRP B CA 1
ATOM 5173 C C . TRP B 1 277 ? -14.281 -30.703 -24.172 1 91 277 TRP B C 1
ATOM 5175 O O . TRP B 1 277 ? -13.078 -30.938 -24.188 1 91 277 TRP B O 1
ATOM 5185 N N . ILE B 1 278 ? -14.805 -29.828 -24.969 1 95.44 278 ILE B N 1
ATOM 5186 C CA . ILE B 1 278 ? -14 -29.094 -25.938 1 95.44 278 ILE B CA 1
ATOM 5187 C C . ILE B 1 278 ? -13.055 -28.141 -25.203 1 95.44 278 ILE B C 1
ATOM 5189 O O . ILE B 1 278 ? -11.867 -28.062 -25.531 1 95.44 278 ILE B O 1
ATOM 5193 N N . ASP B 1 279 ? -13.617 -27.516 -24.219 1 95.19 279 ASP B N 1
ATOM 5194 C CA . ASP B 1 279 ? -12.781 -26.625 -23.406 1 95.19 279 ASP B CA 1
ATOM 5195 C C . ASP B 1 279 ? -11.75 -27.422 -22.609 1 95.19 279 ASP B C 1
ATOM 5197 O O . ASP B 1 279 ? -10.633 -26.969 -22.406 1 95.19 279 ASP B O 1
ATOM 5201 N N . GLY B 1 280 ? -12.195 -28.578 -22.141 1 95.5 280 GLY B N 1
ATOM 5202 C CA . GLY B 1 280 ? -11.242 -29.469 -21.516 1 95.5 280 GLY B CA 1
ATOM 5203 C C . GLY B 1 280 ? -10.094 -29.875 -22.422 1 95.5 280 GLY B C 1
ATOM 5204 O O . GLY B 1 280 ? -8.945 -29.906 -21.984 1 95.5 280 GLY B O 1
ATOM 5205 N N . GLY B 1 281 ? -10.43 -30.172 -23.641 1 97.31 281 GLY B N 1
ATOM 5206 C CA . GLY B 1 281 ? -9.406 -30.469 -24.641 1 97.31 281 GLY B CA 1
ATOM 5207 C C . GLY B 1 281 ? -8.438 -29.328 -24.859 1 97.31 281 GLY B C 1
ATOM 5208 O O . GLY B 1 281 ? -7.238 -29.547 -25.031 1 97.31 281 GLY B O 1
ATOM 5209 N N . TYR B 1 282 ? -8.984 -28.125 -24.859 1 97.69 282 TYR B N 1
ATOM 5210 C CA . TYR B 1 282 ? -8.148 -26.938 -24.984 1 97.69 282 TYR B CA 1
ATOM 5211 C C . TYR B 1 282 ? -7.152 -26.844 -23.844 1 97.69 282 TYR B C 1
ATOM 5213 O O . TYR B 1 282 ? -5.961 -26.609 -24.062 1 97.69 282 TYR B O 1
ATOM 5221 N N . GLN B 1 283 ? -7.648 -27.047 -22.641 1 98.06 283 GLN B N 1
ATOM 5222 C CA . GLN B 1 283 ? -6.781 -27 -21.469 1 98.06 283 GLN B CA 1
ATOM 5223 C C . GLN B 1 283 ? -5.676 -28.047 -21.562 1 98.06 283 GLN B C 1
ATOM 5225 O O . GLN B 1 283 ? -4.512 -27.75 -21.281 1 98.06 283 GLN B O 1
ATOM 5230 N N . ALA B 1 284 ? -6.043 -29.203 -21.969 1 98.38 284 ALA B N 1
ATOM 5231 C CA . ALA B 1 284 ? -5.066 -30.281 -22.125 1 98.38 284 ALA B CA 1
ATOM 5232 C C . ALA B 1 284 ? -4 -29.906 -23.156 1 98.38 284 ALA B C 1
ATOM 5234 O O . ALA B 1 284 ? -2.805 -30.094 -22.906 1 98.38 284 ALA B O 1
ATOM 5235 N N . LEU B 1 285 ? -4.438 -29.391 -24.234 1 98.62 285 LEU B N 1
ATOM 5236 C CA . LEU B 1 285 ? -3.525 -29 -25.297 1 98.62 285 LEU B CA 1
ATOM 5237 C C . LEU B 1 285 ? -2.527 -27.953 -24.797 1 98.62 285 LEU B C 1
ATOM 5239 O O . LEU B 1 285 ? -1.328 -28.062 -25.062 1 98.62 285 LEU B O 1
ATOM 5243 N N . VAL B 1 286 ? -3.02 -26.984 -24.125 1 98.81 286 VAL B N 1
ATOM 5244 C CA . VAL B 1 286 ? -2.193 -25.875 -23.641 1 98.81 286 VAL B CA 1
ATOM 5245 C C . VAL B 1 286 ? -1.189 -26.391 -22.609 1 98.81 286 VAL B C 1
ATOM 5247 O O . VAL B 1 286 ? 0.011 -26.125 -22.719 1 98.81 286 VAL B O 1
ATOM 5250 N N . ILE B 1 287 ? -1.618 -27.188 -21.656 1 98.81 287 ILE B N 1
ATOM 5251 C CA . ILE B 1 287 ? -0.781 -27.656 -20.547 1 98.81 287 ILE B CA 1
ATOM 5252 C C . ILE B 1 287 ? 0.25 -28.656 -21.078 1 98.81 287 ILE B C 1
ATOM 5254 O O . ILE B 1 287 ? 1.438 -28.562 -20.766 1 98.81 287 ILE B O 1
ATOM 5258 N N . LEU B 1 288 ? -0.143 -29.578 -21.938 1 98.75 288 LEU B N 1
ATOM 5259 C CA . LEU B 1 288 ? 0.705 -30.688 -22.344 1 98.75 288 LEU B CA 1
ATOM 5260 C C . LEU B 1 288 ? 1.68 -30.281 -23.438 1 98.75 288 LEU B C 1
ATOM 5262 O O . LEU B 1 288 ? 2.789 -30.797 -23.531 1 98.75 288 LEU B O 1
ATOM 5266 N N . PHE B 1 289 ? 1.262 -29.281 -24.234 1 98.56 289 PHE B N 1
ATOM 5267 C CA . PHE B 1 289 ? 2.074 -29.062 -25.422 1 98.56 289 PHE B CA 1
ATOM 5268 C C . PHE B 1 289 ? 2.479 -27.594 -25.531 1 98.56 289 PHE B C 1
ATOM 5270 O O . PHE B 1 289 ? 3.648 -27.281 -25.766 1 98.56 289 PHE B O 1
ATOM 5277 N N . VAL B 1 290 ? 1.573 -26.672 -25.328 1 98.75 290 VAL B N 1
ATOM 5278 C CA . VAL B 1 290 ? 1.839 -25.25 -25.594 1 98.75 290 VAL B CA 1
ATOM 5279 C C . VAL B 1 290 ? 2.826 -24.703 -24.562 1 98.75 290 VAL B C 1
ATOM 5281 O O . VAL B 1 290 ? 3.814 -24.062 -24.922 1 98.75 290 VAL B O 1
ATOM 5284 N N . PHE B 1 291 ? 2.57 -24.938 -23.297 1 98.81 291 PHE B N 1
ATOM 5285 C CA . PHE B 1 291 ? 3.426 -24.391 -22.25 1 98.81 291 PHE B CA 1
ATOM 5286 C C . PHE B 1 291 ? 4.836 -24.953 -22.359 1 98.81 291 PHE B C 1
ATOM 5288 O O . PHE B 1 291 ? 5.816 -24.203 -22.312 1 98.81 291 PHE B O 1
ATOM 5295 N N . PRO B 1 292 ? 5.035 -26.312 -22.562 1 98.56 292 PRO B N 1
ATOM 5296 C CA . PRO B 1 292 ? 6.395 -26.812 -22.766 1 98.56 292 PRO B CA 1
ATOM 5297 C C . PRO B 1 292 ? 7.066 -26.188 -23.984 1 98.56 292 PRO B C 1
ATOM 5299 O O . PRO B 1 292 ? 8.266 -25.906 -23.953 1 98.56 292 PRO B O 1
ATOM 5302 N N . LEU B 1 293 ? 6.305 -25.969 -25.016 1 98.44 293 LEU B N 1
ATOM 5303 C CA . LEU B 1 293 ? 6.848 -25.328 -26.203 1 98.44 293 LEU B CA 1
ATOM 5304 C C . LEU B 1 293 ? 7.332 -23.922 -25.891 1 98.44 293 LEU B C 1
ATOM 5306 O O . LEU B 1 293 ? 8.422 -23.531 -26.312 1 98.44 293 LEU B O 1
ATOM 5310 N N . ILE B 1 294 ? 6.543 -23.172 -25.172 1 98.56 294 ILE B N 1
ATOM 5311 C CA . ILE B 1 294 ? 6.887 -21.797 -24.812 1 98.56 294 ILE B CA 1
ATOM 5312 C C . ILE B 1 294 ? 8.164 -21.797 -23.984 1 98.56 294 ILE B C 1
ATOM 5314 O O . ILE B 1 294 ? 9.055 -20.969 -24.203 1 98.56 294 ILE B O 1
ATOM 5318 N N . VAL B 1 295 ? 8.281 -22.688 -23.047 1 98.12 295 VAL B N 1
ATOM 5319 C CA . VAL B 1 295 ? 9.453 -22.75 -22.188 1 98.12 295 VAL B CA 1
ATOM 5320 C C . VAL B 1 295 ? 10.688 -23.109 -23.016 1 98.12 295 VAL B C 1
ATOM 5322 O O . VAL B 1 295 ? 11.758 -22.516 -22.828 1 98.12 295 VAL B O 1
ATOM 5325 N N . SER B 1 296 ? 10.531 -24 -23.984 1 97.88 296 SER B N 1
ATOM 5326 C CA . SER B 1 296 ? 11.641 -24.375 -24.859 1 97.88 296 SER B CA 1
ATOM 5327 C C . SER B 1 296 ? 12.078 -23.188 -25.719 1 97.88 296 SER B C 1
ATOM 5329 O O . SER B 1 296 ? 13.273 -22.953 -25.891 1 97.88 296 SER B O 1
ATOM 5331 N N . MET B 1 297 ? 11.125 -22.469 -26.172 1 97.88 297 MET B N 1
ATOM 5332 C CA . MET B 1 297 ? 11.414 -21.281 -26.984 1 97.88 297 MET B CA 1
ATOM 5333 C C . MET B 1 297 ? 12.078 -20.203 -26.125 1 97.88 297 MET B C 1
ATOM 5335 O O . MET B 1 297 ? 13.055 -19.578 -26.562 1 97.88 297 MET B O 1
ATOM 5339 N N . GLY B 1 298 ? 11.539 -20 -24.969 1 96.62 298 GLY B N 1
ATOM 5340 C CA . GLY B 1 298 ? 12.125 -19.016 -24.078 1 96.62 298 GLY B CA 1
ATOM 5341 C C . GLY B 1 298 ? 13.539 -19.359 -23.641 1 96.62 298 GLY B C 1
ATOM 5342 O O . GLY B 1 298 ? 14.391 -18.484 -23.547 1 96.62 298 GLY B O 1
ATOM 5343 N N . ALA B 1 299 ? 13.797 -20.578 -23.406 1 96 299 ALA B N 1
ATOM 5344 C CA . ALA B 1 299 ? 15.102 -21.031 -22.953 1 96 299 ALA B CA 1
ATOM 5345 C C . ALA B 1 299 ? 16.141 -20.906 -24.078 1 96 299 ALA B C 1
ATOM 5347 O O . ALA B 1 299 ? 17.328 -20.703 -23.797 1 96 299 ALA B O 1
ATOM 5348 N N . GLY B 1 300 ? 15.695 -20.969 -25.25 1 95.75 300 GLY B N 1
ATOM 5349 C CA . GLY B 1 300 ? 16.625 -20.953 -26.359 1 95.75 300 GLY B CA 1
ATOM 5350 C C . GLY B 1 300 ? 16.844 -19.562 -26.938 1 95.75 300 GLY B C 1
ATOM 5351 O O . GLY B 1 300 ? 17.719 -19.375 -27.781 1 95.75 300 GLY B O 1
ATOM 5352 N N . SER B 1 301 ? 16.109 -18.625 -26.469 1 95.44 301 SER B N 1
ATOM 5353 C CA . SER B 1 301 ? 16.141 -17.297 -27.078 1 95.44 301 SER B CA 1
ATOM 5354 C C . SER B 1 301 ? 16.766 -16.266 -26.141 1 95.44 301 SER B C 1
ATOM 5356 O O . SER B 1 301 ? 16.906 -16.531 -24.938 1 95.44 301 SER B O 1
ATOM 5358 N N . ARG B 1 302 ? 17.156 -15.133 -26.75 1 93.12 302 ARG B N 1
ATOM 5359 C CA . ARG B 1 302 ? 17.719 -14.023 -26 1 93.12 302 ARG B CA 1
ATOM 5360 C C . ARG B 1 302 ? 16.938 -12.734 -26.25 1 93.12 302 ARG B C 1
ATOM 5362 O O . ARG B 1 302 ? 16.344 -12.562 -27.312 1 93.12 302 ARG B O 1
ATOM 5369 N N . VAL B 1 303 ? 16.938 -11.961 -25.219 1 93.44 303 VAL B N 1
ATOM 5370 C CA . VAL B 1 303 ? 16.266 -10.672 -25.359 1 93.44 303 VAL B CA 1
ATOM 5371 C C . VAL B 1 303 ? 17.297 -9.594 -25.719 1 93.44 303 VAL B C 1
ATOM 5373 O O . VAL B 1 303 ? 18.391 -9.547 -25.141 1 93.44 303 VAL B O 1
ATOM 5376 N N . ALA B 1 304 ? 16.969 -8.805 -26.812 1 91.19 304 ALA B N 1
ATOM 5377 C CA . ALA B 1 304 ? 17.859 -7.746 -27.281 1 91.19 304 ALA B CA 1
ATOM 5378 C C . ALA B 1 304 ? 17.156 -6.395 -27.281 1 91.19 304 ALA B C 1
ATOM 5380 O O . ALA B 1 304 ? 15.93 -6.328 -27.406 1 91.19 304 ALA B O 1
ATOM 5381 N N . GLY B 1 305 ? 17.969 -5.34 -27.156 1 93.5 305 GLY B N 1
ATOM 5382 C CA . GLY B 1 305 ? 17.422 -3.992 -27.125 1 93.5 305 GLY B CA 1
ATOM 5383 C C . GLY B 1 305 ? 17.156 -3.502 -25.703 1 93.5 305 GLY B C 1
ATOM 5384 O O . GLY B 1 305 ? 16.656 -4.254 -24.875 1 93.5 305 GLY B O 1
ATOM 5385 N N . ALA B 1 306 ? 17.438 -2.322 -25.453 1 94.12 306 ALA B N 1
ATOM 5386 C CA . ALA B 1 306 ? 17.391 -1.749 -24.109 1 94.12 306 ALA B CA 1
ATOM 5387 C C . ALA B 1 306 ? 15.969 -1.768 -23.562 1 94.12 306 ALA B C 1
ATOM 5389 O O . ALA B 1 306 ? 15.758 -2.107 -22.391 1 94.12 306 ALA B O 1
ATOM 5390 N N . ARG B 1 307 ? 15.047 -1.423 -24.297 1 94.31 307 ARG B N 1
ATOM 5391 C CA . ARG B 1 307 ? 13.656 -1.364 -23.859 1 94.31 307 ARG B CA 1
ATOM 5392 C C . ARG B 1 307 ? 13.117 -2.76 -23.562 1 94.31 307 ARG B C 1
ATOM 5394 O O . ARG B 1 307 ? 12.445 -2.967 -22.547 1 94.31 307 ARG B O 1
ATOM 5401 N N . SER B 1 308 ? 13.43 -3.738 -24.469 1 93.94 308 SER B N 1
ATOM 5402 C CA . SER B 1 308 ? 12.961 -5.109 -24.266 1 93.94 308 SER B CA 1
ATOM 5403 C C . SER B 1 308 ? 13.586 -5.734 -23.031 1 93.94 308 SER B C 1
ATOM 5405 O O . SER B 1 308 ? 12.922 -6.453 -22.281 1 93.94 308 SER B O 1
ATOM 5407 N N . VAL B 1 309 ? 14.812 -5.418 -22.859 1 95.12 309 VAL B N 1
ATOM 5408 C CA . VAL B 1 309 ? 15.516 -5.93 -21.688 1 95.12 309 VAL B CA 1
ATOM 5409 C C . VAL B 1 309 ? 14.906 -5.34 -20.422 1 95.12 309 VAL B C 1
ATOM 5411 O O . VAL B 1 309 ? 14.68 -6.059 -19.438 1 95.12 309 VAL B O 1
ATOM 5414 N N . ALA B 1 310 ? 14.609 -4.066 -20.5 1 96.12 310 ALA B N 1
ATOM 5415 C CA . ALA B 1 310 ? 14.039 -3.393 -19.344 1 96.12 310 ALA B CA 1
ATOM 5416 C C . ALA B 1 310 ? 12.664 -3.961 -19 1 96.12 310 ALA B C 1
ATOM 5418 O O . ALA B 1 310 ? 12.367 -4.234 -17.828 1 96.12 310 ALA B O 1
ATOM 5419 N N . VAL B 1 311 ? 11.859 -4.195 -19.953 1 96.44 311 VAL B N 1
ATOM 5420 C CA . VAL B 1 311 ? 10.516 -4.727 -19.75 1 96.44 311 VAL B CA 1
ATOM 5421 C C . VAL B 1 311 ? 10.602 -6.16 -19.234 1 96.44 311 VAL B C 1
ATOM 5423 O O . VAL B 1 311 ? 9.906 -6.52 -18.281 1 96.44 311 VAL B O 1
ATOM 5426 N N . CYS B 1 312 ? 11.438 -6.887 -19.859 1 96.19 312 CYS B N 1
ATOM 5427 C CA . CYS B 1 312 ? 11.625 -8.281 -19.469 1 96.19 312 CYS B CA 1
ATOM 5428 C C . CYS B 1 312 ? 12.117 -8.383 -18.031 1 96.19 312 CYS B C 1
ATOM 5430 O O . CYS B 1 312 ? 11.594 -9.172 -17.25 1 96.19 312 CYS B O 1
ATOM 5432 N N . THR B 1 313 ? 13.062 -7.516 -17.734 1 96.19 313 THR B N 1
ATOM 5433 C CA . THR B 1 313 ? 13.648 -7.523 -16.391 1 96.19 313 THR B CA 1
ATOM 5434 C C . THR B 1 313 ? 12.617 -7.082 -15.352 1 96.19 313 THR B C 1
ATOM 5436 O O . THR B 1 313 ? 12.492 -7.703 -14.297 1 96.19 313 THR B O 1
ATOM 5439 N N . PHE B 1 314 ? 11.883 -6.047 -15.648 1 96.94 314 PHE B N 1
ATOM 5440 C CA . PHE B 1 314 ? 10.852 -5.551 -14.742 1 96.94 314 PHE B CA 1
ATOM 5441 C C . PHE B 1 314 ? 9.797 -6.621 -14.484 1 96.94 314 PHE B C 1
ATOM 5443 O O . PHE B 1 314 ? 9.453 -6.895 -13.328 1 96.94 314 PHE B O 1
ATOM 5450 N N . LEU B 1 315 ? 9.312 -7.211 -15.516 1 97.69 315 LEU B N 1
ATOM 5451 C CA . LEU B 1 315 ? 8.273 -8.234 -15.398 1 97.69 315 LEU B CA 1
ATOM 5452 C C . LEU B 1 315 ? 8.797 -9.438 -14.625 1 97.69 315 LEU B C 1
ATOM 5454 O O . LEU B 1 315 ? 8.078 -10 -13.789 1 97.69 315 LEU B O 1
ATOM 5458 N N . GLY B 1 316 ? 9.969 -9.805 -14.883 1 97.12 316 GLY B N 1
ATOM 5459 C CA . GLY B 1 316 ? 10.562 -10.922 -14.164 1 97.12 316 GLY B CA 1
ATOM 5460 C C . GLY B 1 316 ? 10.703 -10.664 -12.68 1 97.12 316 GLY B C 1
ATOM 5461 O O . GLY B 1 316 ? 10.359 -11.523 -11.859 1 97.12 316 GLY B O 1
ATOM 5462 N N . GLU B 1 317 ? 11.086 -9.469 -12.328 1 96.12 317 GLU B N 1
ATOM 5463 C CA . GLU B 1 317 ? 11.344 -9.125 -10.938 1 96.12 317 GLU B CA 1
ATOM 5464 C C . GLU B 1 317 ? 10.047 -9.031 -10.141 1 96.12 317 GLU B C 1
ATOM 5466 O O . GLU B 1 317 ? 9.992 -9.445 -8.977 1 96.12 317 GLU B O 1
ATOM 5471 N N . ILE B 1 318 ? 9.062 -8.594 -10.766 1 97.5 318 ILE B N 1
ATOM 5472 C CA . ILE B 1 318 ? 7.855 -8.273 -10.008 1 97.5 318 ILE B CA 1
ATOM 5473 C C . ILE B 1 318 ? 6.918 -9.477 -9.992 1 97.5 318 ILE B C 1
ATOM 5475 O O . ILE B 1 318 ? 5.938 -9.5 -9.25 1 97.5 318 ILE B O 1
ATOM 5479 N N . SER B 1 319 ? 7.191 -10.531 -10.719 1 97.88 319 SER B N 1
ATOM 5480 C CA . SER B 1 319 ? 6.262 -11.633 -10.953 1 97.88 319 SER B CA 1
ATOM 5481 C C . SER B 1 319 ? 5.832 -12.289 -9.648 1 97.88 319 SER B C 1
ATOM 5483 O O . SER B 1 319 ? 4.645 -12.305 -9.32 1 97.88 319 SER B O 1
ATOM 5485 N N . PHE B 1 320 ? 6.773 -12.688 -8.859 1 97.88 320 PHE B N 1
ATOM 5486 C CA . PHE B 1 320 ? 6.445 -13.43 -7.648 1 97.88 320 PHE B CA 1
ATOM 5487 C C . PHE B 1 320 ? 5.801 -12.523 -6.609 1 97.88 320 PHE B C 1
ATOM 5489 O O . PHE B 1 320 ? 4.754 -12.859 -6.047 1 97.88 320 PHE B O 1
ATOM 5496 N N . PRO B 1 321 ? 6.344 -11.32 -6.379 1 98.62 321 PRO B N 1
ATOM 5497 C CA . PRO B 1 321 ? 5.684 -10.414 -5.441 1 98.62 321 PRO B CA 1
ATOM 5498 C C . PRO B 1 321 ? 4.246 -10.086 -5.852 1 98.62 321 PRO B C 1
ATOM 5500 O O . PRO B 1 321 ? 3.355 -10.031 -5 1 98.62 321 PRO B O 1
ATOM 5503 N N . LEU B 1 322 ? 4.055 -9.883 -7.09 1 98.69 322 LEU B N 1
ATOM 5504 C CA . LEU B 1 322 ? 2.719 -9.578 -7.582 1 98.69 322 LEU B CA 1
ATOM 5505 C C . LEU B 1 322 ? 1.778 -10.758 -7.379 1 98.69 322 LEU B C 1
ATOM 5507 O O . LEU B 1 322 ? 0.66 -10.594 -6.887 1 98.69 322 LEU B O 1
ATOM 5511 N N . TYR B 1 323 ? 2.24 -11.891 -7.672 1 98.25 323 TYR B N 1
ATOM 5512 C CA . TYR B 1 323 ? 1.436 -13.109 -7.57 1 98.25 323 TYR B CA 1
ATOM 5513 C C . TYR B 1 323 ? 0.995 -13.352 -6.133 1 98.25 323 TYR B C 1
ATOM 5515 O O . TYR B 1 323 ? -0.18 -13.625 -5.875 1 98.25 323 TYR B O 1
ATOM 5523 N N . ILE B 1 324 ? 1.879 -13.148 -5.219 1 98.19 324 ILE B N 1
ATOM 5524 C CA . ILE B 1 324 ? 1.631 -13.617 -3.859 1 98.19 324 ILE B CA 1
ATOM 5525 C C . ILE B 1 324 ? 0.949 -12.516 -3.051 1 98.19 324 ILE B C 1
ATOM 5527 O O . ILE B 1 324 ? 0.443 -12.766 -1.954 1 98.19 324 ILE B O 1
ATOM 5531 N N . THR B 1 325 ? 0.809 -11.266 -3.607 1 98.56 325 THR B N 1
ATOM 5532 C CA . THR B 1 325 ? 0.264 -10.203 -2.775 1 98.56 325 THR B CA 1
ATOM 5533 C C . THR B 1 325 ? -1.03 -9.656 -3.373 1 98.56 325 THR B C 1
ATOM 5535 O O . THR B 1 325 ? -1.733 -8.875 -2.732 1 98.56 325 THR B O 1
ATOM 5538 N N . HIS B 1 326 ? -1.478 -10.078 -4.492 1 98.69 326 HIS B N 1
ATOM 5539 C CA . HIS B 1 326 ? -2.533 -9.367 -5.203 1 98.69 326 HIS B CA 1
ATOM 5540 C C . HIS B 1 326 ? -3.91 -9.734 -4.664 1 98.69 326 HIS B C 1
ATOM 5542 O O . HIS B 1 326 ? -4.84 -8.93 -4.723 1 98.69 326 HIS B O 1
ATOM 5548 N N . TYR B 1 327 ? -4.051 -10.883 -4.188 1 98.44 327 TYR B N 1
ATOM 5549 C CA . TYR B 1 327 ? -5.395 -11.438 -4.07 1 98.44 327 TYR B CA 1
ATOM 5550 C C . TYR B 1 327 ? -6.148 -10.797 -2.906 1 98.44 327 TYR B C 1
ATOM 5552 O O . TYR B 1 327 ? -7.379 -10.711 -2.93 1 98.44 327 TYR B O 1
ATOM 5560 N N . PRO B 1 328 ? -5.477 -10.414 -1.788 1 98.44 328 PRO B N 1
ATOM 5561 C CA . PRO B 1 328 ? -6.207 -9.656 -0.768 1 98.44 328 PRO B CA 1
ATOM 5562 C C . PRO B 1 328 ? -6.906 -8.422 -1.336 1 98.44 328 PRO B C 1
ATOM 5564 O O . PRO B 1 328 ? -7.992 -8.055 -0.876 1 98.44 328 PRO B O 1
ATOM 5567 N N . LEU B 1 329 ? -6.32 -7.805 -2.32 1 98.56 329 LEU B N 1
ATOM 5568 C CA . LEU B 1 329 ? -6.938 -6.656 -2.977 1 98.56 329 LEU B CA 1
ATOM 5569 C C . LEU B 1 329 ? -8.117 -7.094 -3.832 1 98.56 329 LEU B C 1
ATOM 5571 O O . LEU B 1 329 ? -9.102 -6.359 -3.961 1 98.56 329 LEU B O 1
ATOM 5575 N N . VAL B 1 330 ? -8.031 -8.281 -4.371 1 98.38 330 VAL B N 1
ATOM 5576 C CA . VAL B 1 330 ? -9.141 -8.828 -5.145 1 98.38 330 VAL B CA 1
ATOM 5577 C C . VAL B 1 330 ? -10.336 -9.078 -4.227 1 98.38 330 VAL B C 1
ATOM 5579 O O . VAL B 1 330 ? -11.477 -8.773 -4.586 1 98.38 330 VAL B O 1
ATOM 5582 N N . TYR B 1 331 ? -10.039 -9.617 -2.996 1 97.94 331 TYR B N 1
ATOM 5583 C CA . TYR B 1 331 ? -11.117 -9.805 -2.029 1 97.94 331 TYR B CA 1
ATOM 5584 C C . TYR B 1 331 ? -11.805 -8.477 -1.722 1 97.94 331 TYR B C 1
ATOM 5586 O O . TYR B 1 331 ? -13.031 -8.422 -1.605 1 97.94 331 TYR B O 1
ATOM 5594 N N . MET B 1 332 ? -11 -7.469 -1.619 1 97.31 332 MET B N 1
ATOM 5595 C CA . MET B 1 332 ? -11.531 -6.133 -1.357 1 97.31 332 MET B CA 1
ATOM 5596 C C . MET B 1 332 ? -12.414 -5.664 -2.51 1 97.31 332 MET B C 1
ATOM 5598 O O . MET B 1 332 ? -13.469 -5.074 -2.287 1 97.31 332 MET B O 1
ATOM 5602 N N . GLN B 1 333 ? -12.016 -5.941 -3.703 1 97.94 333 GLN B N 1
ATOM 5603 C CA . GLN B 1 333 ? -12.828 -5.598 -4.863 1 97.94 333 GLN B CA 1
ATOM 5604 C C . GLN B 1 333 ? -14.148 -6.355 -4.855 1 97.94 333 GLN B C 1
ATOM 5606 O O . GLN B 1 333 ? -15.203 -5.785 -5.148 1 97.94 333 GLN B O 1
ATOM 5611 N N . MET B 1 334 ? -14.094 -7.645 -4.555 1 97.75 334 MET B N 1
ATOM 5612 C CA . MET B 1 334 ? -15.312 -8.445 -4.48 1 97.75 334 MET B CA 1
ATOM 5613 C C . MET B 1 334 ? -16.297 -7.84 -3.486 1 97.75 334 MET B C 1
ATOM 5615 O O . MET B 1 334 ? -17.5 -7.793 -3.752 1 97.75 334 MET B O 1
ATOM 5619 N N . ALA B 1 335 ? -15.758 -7.402 -2.402 1 97.44 335 ALA B N 1
ATOM 5620 C CA . ALA B 1 335 ? -16.609 -6.777 -1.387 1 97.44 335 ALA B CA 1
ATOM 5621 C C . ALA B 1 335 ? -17.234 -5.488 -1.912 1 97.44 335 ALA B C 1
ATOM 5623 O O . ALA B 1 335 ? -18.406 -5.227 -1.681 1 97.44 335 ALA B O 1
ATOM 5624 N N . TRP B 1 336 ? -16.438 -4.691 -2.617 1 97.44 336 TRP B N 1
ATOM 5625 C CA . TRP B 1 336 ? -16.969 -3.461 -3.191 1 97.44 336 TRP B CA 1
ATOM 5626 C C . TRP B 1 336 ? -18.094 -3.762 -4.18 1 97.44 336 TRP B C 1
ATOM 5628 O O . TRP B 1 336 ? -19.141 -3.119 -4.152 1 97.44 336 TRP B O 1
ATOM 5638 N N . VAL B 1 337 ? -17.906 -4.75 -5.031 1 97.19 337 VAL B N 1
ATOM 5639 C CA . VAL B 1 337 ? -18.891 -5.113 -6.035 1 97.19 337 VAL B CA 1
ATOM 5640 C C . VAL B 1 337 ? -20.172 -5.598 -5.355 1 97.19 337 VAL B C 1
ATOM 5642 O O . VAL B 1 337 ? -21.281 -5.215 -5.746 1 97.19 337 VAL B O 1
ATOM 5645 N N . ALA B 1 338 ? -19.969 -6.379 -4.328 1 96.38 338 ALA B N 1
ATOM 5646 C CA . ALA B 1 338 ? -21.109 -6.883 -3.578 1 96.38 338 ALA B CA 1
ATOM 5647 C C . ALA B 1 338 ? -21.891 -5.742 -2.941 1 96.38 338 ALA B C 1
ATOM 5649 O O . ALA B 1 338 ? -23.125 -5.785 -2.877 1 96.38 338 ALA B O 1
ATOM 5650 N N . GLY B 1 339 ? -21.203 -4.711 -2.564 1 94.5 339 GLY B N 1
ATOM 5651 C CA . GLY B 1 339 ? -21.844 -3.582 -1.902 1 94.5 339 GLY B CA 1
ATOM 5652 C C . GLY B 1 339 ? -22.375 -2.547 -2.873 1 94.5 339 GLY B C 1
ATOM 5653 O O . GLY B 1 339 ? -23.094 -1.63 -2.475 1 94.5 339 GLY B O 1
ATOM 5654 N N . ASN B 1 340 ? -22.016 -2.709 -4.156 1 95.5 340 ASN B N 1
ATOM 5655 C CA . ASN B 1 340 ? -22.438 -1.764 -5.188 1 95.5 340 ASN B CA 1
ATOM 5656 C C . ASN B 1 340 ? -22.906 -2.482 -6.449 1 95.5 340 ASN B C 1
ATOM 5658 O O . ASN B 1 340 ? -22.375 -2.258 -7.531 1 95.5 340 ASN B O 1
ATOM 5662 N N . PRO B 1 341 ? -23.969 -3.242 -6.34 1 93.06 341 PRO B N 1
ATOM 5663 C CA . PRO B 1 341 ? -24.406 -4.074 -7.457 1 93.06 341 PRO B CA 1
ATOM 5664 C C . PRO B 1 341 ? -24.859 -3.254 -8.664 1 93.06 341 PRO B C 1
ATOM 5666 O O . PRO B 1 341 ? -24.797 -3.732 -9.797 1 93.06 341 PRO B O 1
ATOM 5669 N N . ASP B 1 342 ? -25.281 -1.961 -8.445 1 93.5 342 ASP B N 1
ATOM 5670 C CA . ASP B 1 342 ? -25.844 -1.15 -9.523 1 93.5 342 ASP B CA 1
ATOM 5671 C C . ASP B 1 342 ? -24.828 -0.143 -10.039 1 93.5 342 ASP B C 1
ATOM 5673 O O . ASP B 1 342 ? -25.172 0.805 -10.742 1 93.5 342 ASP B O 1
ATOM 5677 N N . ALA B 1 343 ? -23.625 -0.342 -9.648 1 95.31 343 ALA B N 1
ATOM 5678 C CA . ALA B 1 343 ? -22.594 0.596 -10.109 1 95.31 343 ALA B CA 1
ATOM 5679 C C . ALA B 1 343 ? -22.5 0.61 -11.625 1 95.31 343 ALA B C 1
ATOM 5681 O O . ALA B 1 343 ? -22.562 -0.441 -12.273 1 95.31 343 ALA B O 1
ATOM 5682 N N . PRO B 1 344 ? -22.359 1.825 -12.219 1 95.88 344 PRO B N 1
ATOM 5683 C CA . PRO B 1 344 ? -22.203 1.909 -13.672 1 95.88 344 PRO B CA 1
ATOM 5684 C C . PRO B 1 344 ? -20.938 1.205 -14.172 1 95.88 344 PRO B C 1
ATOM 5686 O O . PRO B 1 344 ? -19.969 1.071 -13.422 1 95.88 344 PRO B O 1
ATOM 5689 N N . LEU B 1 345 ? -20.953 0.816 -15.414 1 94.81 345 LEU B N 1
ATOM 5690 C CA . LEU B 1 345 ? -19.844 0.095 -16.031 1 94.81 345 LEU B CA 1
ATOM 5691 C C . LEU B 1 345 ? -18.547 0.887 -15.914 1 94.81 345 LEU B C 1
ATOM 5693 O O . LEU B 1 345 ? -17.5 0.328 -15.562 1 94.81 345 LEU B O 1
ATOM 5697 N N . GLY B 1 346 ? -18.672 2.197 -16.188 1 96.5 346 GLY B N 1
ATOM 5698 C CA . GLY B 1 346 ? -17.484 3.041 -16.094 1 96.5 346 GLY B CA 1
ATOM 5699 C C . GLY B 1 346 ? -16.844 3.037 -14.727 1 96.5 346 GLY B C 1
ATOM 5700 O O . GLY B 1 346 ? -15.625 3.033 -14.609 1 96.5 346 GLY B O 1
ATOM 5701 N N . THR B 1 347 ? -17.656 3.043 -13.688 1 97.06 347 THR B N 1
ATOM 5702 C CA . THR B 1 347 ? -17.172 2.996 -12.312 1 97.06 347 THR B CA 1
ATOM 5703 C C . THR B 1 347 ? -16.484 1.659 -12.031 1 97.06 347 THR B C 1
ATOM 5705 O O . THR B 1 347 ? -15.414 1.62 -11.422 1 97.06 347 THR B O 1
ATOM 5708 N N . GLY B 1 348 ? -17.141 0.604 -12.555 1 96.94 348 GLY B N 1
ATOM 5709 C CA . GLY B 1 348 ? -16.531 -0.712 -12.391 1 96.94 348 GLY B CA 1
ATOM 5710 C C . GLY B 1 348 ? -15.172 -0.827 -13.039 1 96.94 348 GLY B C 1
ATOM 5711 O O . GLY B 1 348 ? -14.242 -1.376 -12.445 1 96.94 348 GLY B O 1
ATOM 5712 N N . ILE B 1 349 ? -15.055 -0.311 -14.203 1 97.38 349 ILE B N 1
ATOM 5713 C CA . ILE B 1 349 ? -13.789 -0.328 -14.93 1 97.38 349 ILE B CA 1
ATOM 5714 C C . ILE B 1 349 ? -12.742 0.481 -14.156 1 97.38 349 ILE B C 1
ATOM 5716 O O . ILE B 1 349 ? -11.594 0.055 -14.023 1 97.38 349 ILE B O 1
ATOM 5720 N N . PHE B 1 350 ? -13.141 1.629 -13.625 1 98.19 350 PHE B N 1
ATOM 5721 C CA . PHE B 1 350 ? -12.242 2.473 -12.859 1 98.19 350 PHE B CA 1
ATOM 5722 C C . PHE B 1 350 ? -11.711 1.73 -11.633 1 98.19 350 PHE B C 1
ATOM 5724 O O . PHE B 1 350 ? -10.516 1.746 -11.359 1 98.19 350 PHE B O 1
ATOM 5731 N N . VAL B 1 351 ? -12.617 1.059 -10.953 1 98.12 351 VAL B N 1
ATOM 5732 C CA . VAL B 1 351 ? -12.234 0.322 -9.75 1 98.12 351 VAL B CA 1
ATOM 5733 C C . VAL B 1 351 ? -11.289 -0.813 -10.125 1 98.12 351 VAL B C 1
ATOM 5735 O O . VAL B 1 351 ? -10.297 -1.051 -9.43 1 98.12 351 VAL B O 1
ATOM 5738 N N . ASN B 1 352 ? -11.539 -1.463 -11.242 1 97.94 352 ASN B N 1
ATOM 5739 C CA . ASN B 1 352 ? -10.68 -2.533 -11.727 1 97.94 352 ASN B CA 1
ATOM 5740 C C . ASN B 1 352 ? -9.266 -2.027 -12.023 1 97.94 352 ASN B C 1
ATOM 5742 O O . ASN B 1 352 ? -8.281 -2.635 -11.602 1 97.94 352 ASN B O 1
ATOM 5746 N N . VAL B 1 353 ? -9.203 -0.979 -12.688 1 98.25 353 VAL B N 1
ATOM 5747 C CA . VAL B 1 353 ? -7.914 -0.396 -13.047 1 98.25 353 VAL B CA 1
ATOM 5748 C C . VAL B 1 353 ? -7.195 0.081 -11.781 1 98.25 353 VAL B C 1
ATOM 5750 O O . VAL B 1 353 ? -5.984 -0.108 -11.641 1 98.25 353 VAL B O 1
ATOM 5753 N N . ALA B 1 354 ? -7.93 0.674 -10.875 1 98.5 354 ALA B N 1
ATOM 5754 C CA . ALA B 1 354 ? -7.355 1.151 -9.617 1 98.5 354 ALA B CA 1
ATOM 5755 C C . ALA B 1 354 ? -6.734 0.003 -8.828 1 98.5 354 ALA B C 1
ATOM 5757 O O . ALA B 1 354 ? -5.602 0.11 -8.352 1 98.5 354 ALA B O 1
ATOM 5758 N N . ILE B 1 355 ? -7.457 -1.09 -8.734 1 98.56 355 ILE B N 1
ATOM 5759 C CA . ILE B 1 355 ? -6.961 -2.232 -7.969 1 98.56 355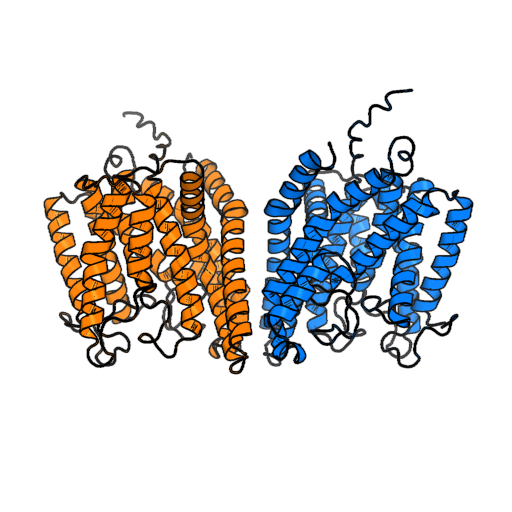 ILE B CA 1
ATOM 5760 C C . ILE B 1 355 ? -5.75 -2.838 -8.672 1 98.56 355 ILE B C 1
ATOM 5762 O O . ILE B 1 355 ? -4.797 -3.27 -8.023 1 98.56 355 ILE B O 1
ATOM 5766 N N . PHE B 1 356 ? -5.801 -2.889 -9.992 1 98.75 356 PHE B N 1
ATOM 5767 C CA . PHE B 1 356 ? -4.656 -3.379 -10.75 1 98.75 356 PHE B CA 1
ATOM 5768 C C . PHE B 1 356 ? -3.412 -2.551 -10.445 1 98.75 356 PHE B C 1
ATOM 5770 O O . PHE B 1 356 ? -2.346 -3.104 -10.156 1 98.75 356 PHE B O 1
ATOM 5777 N N . LEU B 1 357 ? -3.561 -1.238 -10.422 1 98.56 357 LEU B N 1
ATOM 5778 C CA . LEU B 1 357 ? -2.441 -0.343 -10.141 1 98.56 357 LEU B CA 1
ATOM 5779 C C . LEU B 1 357 ? -1.977 -0.488 -8.695 1 98.56 357 LEU B C 1
ATOM 5781 O O . LEU B 1 357 ? -0.774 -0.473 -8.422 1 98.56 357 LEU B O 1
ATOM 5785 N N . LEU B 1 358 ? -2.881 -0.645 -7.82 1 98.5 358 LEU B N 1
ATOM 5786 C CA . LEU B 1 358 ? -2.545 -0.846 -6.414 1 98.5 358 LEU B CA 1
ATOM 5787 C C . LEU B 1 358 ? -1.801 -2.162 -6.219 1 98.5 358 LEU B C 1
ATOM 5789 O O . LEU B 1 358 ? -0.854 -2.234 -5.43 1 98.5 358 LEU B O 1
ATOM 5793 N N . ALA B 1 359 ? -2.219 -3.166 -6.941 1 98.81 359 ALA B N 1
ATOM 5794 C CA . ALA B 1 359 ? -1.56 -4.465 -6.848 1 98.81 359 ALA B CA 1
ATOM 5795 C C . ALA B 1 359 ? -0.119 -4.391 -7.344 1 98.81 359 ALA B C 1
ATOM 5797 O O . ALA B 1 359 ? 0.796 -4.902 -6.695 1 98.81 359 ALA B O 1
ATOM 5798 N N . VAL B 1 360 ? 0.049 -3.732 -8.438 1 98.62 360 VAL B N 1
ATOM 5799 C CA . VAL B 1 360 ? 1.385 -3.582 -9 1 98.62 360 VAL B CA 1
ATOM 5800 C C . VAL B 1 360 ? 2.248 -2.732 -8.07 1 98.62 360 VAL B C 1
ATOM 5802 O O . VAL B 1 360 ? 3.402 -3.072 -7.805 1 98.62 360 VAL B O 1
ATOM 5805 N N . GLY B 1 361 ? 1.695 -1.673 -7.559 1 98.38 361 GLY B N 1
ATOM 5806 C CA . GLY B 1 361 ? 2.428 -0.829 -6.629 1 98.38 361 GLY B CA 1
ATOM 5807 C C . GLY B 1 361 ? 2.811 -1.544 -5.348 1 98.38 361 GLY B C 1
ATOM 5808 O O . GLY B 1 361 ? 3.939 -1.413 -4.867 1 98.38 361 GLY B O 1
ATOM 5809 N N . LEU B 1 362 ? 1.876 -2.26 -4.82 1 98.44 362 LEU B N 1
ATOM 5810 C CA . LEU B 1 362 ? 2.127 -3.029 -3.605 1 98.44 362 LEU B CA 1
ATOM 5811 C C . LEU B 1 362 ? 3.221 -4.066 -3.838 1 98.44 362 LEU B C 1
ATOM 5813 O O . LEU B 1 362 ? 4.125 -4.219 -3.012 1 98.44 362 LEU B O 1
ATOM 5817 N N . ALA B 1 363 ? 3.121 -4.703 -4.93 1 98.75 363 ALA B N 1
ATOM 5818 C CA . ALA B 1 363 ? 4.121 -5.711 -5.277 1 98.75 363 ALA B CA 1
ATOM 5819 C C . ALA B 1 363 ? 5.504 -5.078 -5.43 1 98.75 363 ALA B C 1
ATOM 5821 O O . ALA B 1 363 ? 6.5 -5.625 -4.945 1 98.75 363 ALA B O 1
ATOM 5822 N N . TRP B 1 364 ? 5.539 -3.977 -6.086 1 98.25 364 TRP B N 1
ATOM 5823 C CA . TRP B 1 364 ? 6.801 -3.277 -6.297 1 98.25 364 TRP B CA 1
ATOM 5824 C C . TRP B 1 364 ? 7.406 -2.836 -4.969 1 98.25 364 TRP B C 1
ATOM 5826 O O . TRP B 1 364 ? 8.609 -2.988 -4.746 1 98.25 364 TRP B O 1
ATOM 5836 N N . ALA B 1 365 ? 6.605 -2.338 -4.102 1 98.5 365 ALA B N 1
ATOM 5837 C CA . ALA B 1 365 ? 7.062 -1.921 -2.779 1 98.5 365 ALA B CA 1
ATOM 5838 C C . ALA B 1 365 ? 7.59 -3.109 -1.983 1 98.5 365 ALA B C 1
ATOM 5840 O O . ALA B 1 365 ? 8.648 -3.023 -1.355 1 98.5 365 ALA B O 1
ATOM 5841 N N . CYS B 1 366 ? 6.906 -4.18 -2.01 1 98.69 366 CYS B N 1
ATOM 5842 C CA . CYS B 1 366 ? 7.332 -5.379 -1.295 1 98.69 366 CYS B CA 1
ATOM 5843 C C . CYS B 1 366 ? 8.648 -5.91 -1.859 1 98.69 366 CYS B C 1
ATOM 5845 O O . CYS B 1 366 ? 9.508 -6.363 -1.108 1 98.69 366 CYS B O 1
ATOM 5847 N N . LEU B 1 367 ? 8.719 -5.832 -3.158 1 98.5 367 LEU B N 1
ATOM 5848 C CA . LEU B 1 367 ? 9.93 -6.305 -3.814 1 98.5 367 LEU B CA 1
ATOM 5849 C C . LEU B 1 367 ? 11.141 -5.496 -3.365 1 98.5 367 LEU B C 1
ATOM 5851 O O . LEU B 1 367 ? 12.125 -6.059 -2.883 1 98.5 367 LEU B O 1
ATOM 5855 N N . LYS B 1 368 ? 11 -4.18 -3.416 1 98.19 368 LYS B N 1
ATOM 5856 C CA . LYS B 1 368 ? 12.148 -3.293 -3.246 1 98.19 368 LYS B CA 1
ATOM 5857 C C . LYS B 1 368 ? 12.453 -3.066 -1.769 1 98.19 368 LYS B C 1
ATOM 5859 O O . LYS B 1 368 ? 13.617 -2.932 -1.385 1 98.19 368 LYS B O 1
ATOM 5864 N N . LEU B 1 369 ? 11.461 -3.094 -0.939 1 98.19 369 LEU B N 1
ATOM 5865 C CA . LEU B 1 369 ? 11.664 -2.643 0.434 1 98.19 369 LEU B CA 1
ATOM 5866 C C . LEU B 1 369 ? 11.703 -3.824 1.396 1 98.19 369 LEU B C 1
ATOM 5868 O O . LEU B 1 369 ? 12.086 -3.674 2.559 1 98.19 369 LEU B O 1
ATOM 5872 N N . TYR B 1 370 ? 11.305 -4.945 0.93 1 98.38 370 TYR B N 1
ATOM 5873 C CA . TYR B 1 370 ? 11.242 -6.082 1.842 1 98.38 370 TYR B CA 1
ATOM 5874 C C . TYR B 1 370 ? 11.945 -7.297 1.243 1 98.38 370 TYR B C 1
ATOM 5876 O O . TYR B 1 370 ? 12.953 -7.77 1.779 1 98.38 370 TYR B O 1
ATOM 5884 N N . ASP B 1 371 ? 11.508 -7.742 0.101 1 98.38 371 ASP B N 1
ATOM 5885 C CA . ASP B 1 371 ? 11.977 -9 -0.467 1 98.38 371 ASP B CA 1
ATOM 5886 C C . ASP B 1 371 ? 13.484 -8.961 -0.71 1 98.38 371 ASP B C 1
ATOM 5888 O O . ASP B 1 371 ? 14.227 -9.797 -0.182 1 98.38 371 ASP B O 1
ATOM 5892 N N . LEU B 1 372 ? 13.953 -8.008 -1.482 1 97.75 372 LEU B N 1
ATOM 5893 C CA . LEU B 1 372 ? 15.359 -7.922 -1.852 1 97.75 372 LEU B CA 1
ATOM 5894 C C . LEU B 1 372 ? 16.234 -7.734 -0.617 1 97.75 372 LEU B C 1
ATOM 5896 O O . LEU B 1 372 ? 17.188 -8.484 -0.407 1 97.75 372 LEU B O 1
ATOM 5900 N N . PRO B 1 373 ? 15.883 -6.797 0.268 1 97.62 373 PRO B N 1
ATOM 5901 C CA . PRO B 1 373 ? 16.734 -6.617 1.444 1 97.62 373 PRO B CA 1
ATOM 5902 C C . PRO B 1 373 ? 16.734 -7.836 2.363 1 97.62 373 PRO B C 1
ATOM 5904 O O . PRO B 1 373 ? 17.797 -8.203 2.896 1 97.62 373 PRO B O 1
ATOM 5907 N N . VAL B 1 374 ? 15.664 -8.453 2.574 1 98.12 374 VAL B N 1
ATOM 5908 C CA . VAL B 1 374 ? 15.57 -9.602 3.475 1 98.12 374 VAL B CA 1
ATOM 5909 C C . VAL B 1 374 ? 16.328 -10.789 2.883 1 98.12 374 VAL B C 1
ATOM 5911 O O . VAL B 1 374 ? 17.047 -11.484 3.598 1 98.12 374 VAL B O 1
ATOM 5914 N N . ARG B 1 375 ? 16.188 -11.047 1.616 1 97.19 375 ARG B N 1
ATOM 5915 C CA . ARG B 1 375 ? 16.906 -12.141 0.974 1 97.19 375 ARG B CA 1
ATOM 5916 C C . ARG B 1 375 ? 18.422 -11.938 1.054 1 97.19 375 ARG B C 1
ATOM 5918 O O . ARG B 1 375 ? 19.172 -12.883 1.294 1 97.19 375 ARG B O 1
ATOM 5925 N N . GLU B 1 376 ? 18.812 -10.648 0.838 1 96.69 376 GLU B N 1
ATOM 5926 C CA . GLU B 1 376 ? 20.234 -10.344 0.957 1 96.69 376 GLU B CA 1
ATOM 5927 C C . GLU B 1 376 ? 20.734 -10.578 2.381 1 96.69 376 GLU B C 1
ATOM 5929 O O . GLU B 1 376 ? 21.828 -11.109 2.584 1 96.69 376 GLU B O 1
ATOM 5934 N N . TRP B 1 377 ? 19.938 -10.164 3.332 1 96.88 377 TRP B N 1
ATOM 5935 C CA . TRP B 1 377 ? 20.297 -10.383 4.73 1 96.88 377 TRP B CA 1
ATOM 5936 C C . TRP B 1 377 ? 20.375 -11.867 5.047 1 96.88 377 TRP B C 1
ATOM 5938 O O . TRP B 1 377 ? 21.312 -12.32 5.707 1 96.88 377 TRP B O 1
ATOM 5948 N N . LEU B 1 378 ? 19.469 -12.656 4.555 1 96.44 378 LEU B N 1
ATOM 5949 C CA . LEU B 1 378 ? 19.453 -14.102 4.793 1 96.44 378 LEU B CA 1
ATOM 5950 C C . LEU B 1 378 ? 20.625 -14.789 4.094 1 96.44 378 LEU B C 1
ATOM 5952 O O . LEU B 1 378 ? 21.188 -15.75 4.617 1 96.44 378 LEU B O 1
ATOM 5956 N N . LYS B 1 379 ? 20.891 -14.328 2.906 1 93.44 379 LYS B N 1
ATOM 5957 C CA . LYS B 1 379 ? 22.047 -14.867 2.193 1 93.44 379 LYS B CA 1
ATOM 5958 C C . LYS B 1 379 ? 23.328 -14.68 2.998 1 93.44 379 LYS B C 1
ATOM 5960 O O . LYS B 1 379 ? 24.094 -15.617 3.18 1 93.44 379 LYS B O 1
ATOM 5965 N N . ARG B 1 380 ? 23.422 -13.508 3.594 1 93 380 ARG B N 1
ATOM 5966 C CA . ARG B 1 380 ? 24.641 -13.148 4.309 1 93 380 ARG B CA 1
ATOM 5967 C C . ARG B 1 380 ? 24.719 -13.844 5.664 1 93 380 ARG B C 1
ATOM 5969 O O . ARG B 1 380 ? 25.781 -14.25 6.109 1 93 380 ARG B O 1
ATOM 5976 N N . HIS B 1 381 ? 23.625 -14.086 6.266 1 93.38 381 HIS B N 1
ATOM 5977 C CA . HIS B 1 381 ? 23.656 -14.5 7.668 1 93.38 381 HIS B CA 1
ATOM 5978 C C . HIS B 1 381 ? 23.203 -15.945 7.828 1 93.38 381 HIS B C 1
ATOM 5980 O O . HIS B 1 381 ? 23.422 -16.547 8.883 1 93.38 381 HIS B O 1
ATOM 5986 N N . TRP B 1 382 ? 22.609 -16.469 6.832 1 88.94 382 TRP B N 1
ATOM 5987 C CA . TRP B 1 382 ? 22.062 -17.812 6.977 1 88.94 382 TRP B CA 1
ATOM 5988 C C . TRP B 1 382 ? 22.656 -18.75 5.922 1 88.94 382 TRP B C 1
ATOM 5990 O O . TRP B 1 382 ? 23.047 -19.875 6.238 1 88.94 382 TRP B O 1
ATOM 6000 N N . LEU B 1 383 ? 22.828 -18.312 4.711 1 84.56 383 LEU B N 1
ATOM 6001 C CA . LEU B 1 383 ? 23.297 -19.172 3.633 1 84.56 383 LEU B CA 1
ATOM 6002 C C . LEU B 1 383 ? 24.812 -19.281 3.637 1 84.56 383 LEU B C 1
ATOM 6004 O O . LEU B 1 383 ? 25.359 -20.359 3.424 1 84.56 383 LEU B O 1
ATOM 6008 N N . MET B 1 384 ? 25.406 -18.125 3.879 1 78.56 384 MET B N 1
ATOM 6009 C CA . MET B 1 384 ? 26.875 -18.109 3.811 1 78.56 384 MET B CA 1
ATOM 6010 C C . MET B 1 384 ? 27.484 -18.578 5.129 1 78.56 384 MET B C 1
ATOM 6012 O O . MET B 1 384 ? 28.688 -18.781 5.215 1 78.56 384 MET B O 1
ATOM 6016 N N . LYS B 1 385 ? 26.672 -18.766 6.148 1 69.31 385 LYS B N 1
ATOM 6017 C CA . LYS B 1 385 ? 27.203 -19.25 7.422 1 69.31 385 LYS B CA 1
ATOM 6018 C C . LYS B 1 385 ? 26.906 -20.734 7.605 1 69.31 385 LYS B C 1
ATOM 6020 O O . LYS B 1 385 ? 25.812 -21.219 7.285 1 69.31 385 LYS B O 1
#

Radius of gyration: 30.07 Å; Cα contacts (8 Å, |Δi|>4): 1211; chains: 2; bounding box: 65×88×64 Å

pLDDT: mean 94.01, std 9.92, range [27.58, 98.88]

Foldseek 3Di:
DPPLVLFQDDWDDDLLLLLLLLLLLLLVLLLQLLQVLVAPAQQGGQQRFSVCSLLLVLLSQLQVCLQGPLVPPVSADPVLLVLVVCLQALLLQLVLLVLLLVLVLLLCLLFVLQVVDDNVLSVVLSVVSSVLAFDALVSARRPPQFRRNSFQLSLSVSLVVVVSVCCSPPVSPDDLVVLVVQLVVLLVLLLCQQQVVCPPVQADPVPPRGNHLPALGHPDSNRVSSSCSSNRNSNSLSNSCNVVLLADEDVVLSVVLSVLSCCLRRPRQPDDPVCSSRSSVSSSCCSNPVSSVSSNHSSNYDFDDDVRSVSSNLSSQLSSLLSSRQVSLSSSLSSVCSVCVPDDPVVSVVSSVVSSVVSSVRSVCCSPPPSVVSSVVCCVPPSRD/DPPLVLFQDDWDDDLLLLLLLLLLLLLVLLLQLLQVLVAPAQQGGQQRFSVCSLLLVLLSQLQVCLQGPLVPPVSADPVLLVLVVCLQALLLQLVLLVLLLVLVLLLCLLFVLQVVDDNVLSVVLSVCSSVLAFDALVSARRPPQFRRNSFQLSLSVSLVVVVSVCCSPPCSPDDLVRLVVQLVVLLVLLLCQQQVVCPPVQADPVPPRGNHLPALGHPDSNRVSSSCSSNRNSNSVSNSCNVVLLADEDVVLSVVLSVLSCCLRRPRQPDDPVCSSRSSVSSSCCSNPVSSVSSNHSSNYDFDDDVRSVSSNLSSQLSSLLSSRQVSLSSSLSSVCSVCVPDDPVVSVVSSVVSSVVSSVRSVCCSPPPSVVSSVVCCVPPSRD

InterPro domains:
  IPR002656 Acyltransferase 3 domain [PF01757] (17-366)
  IPR050879 Acyltransferase 3 [PTHR23028] (16-381)

Solvent-accessible surface area (backbone atoms only — not comparable to full-atom values): 39308 Å² total; per-residue (Å²): 132,78,79,74,77,83,64,78,78,78,81,71,86,77,61,60,37,52,37,15,46,46,13,54,44,34,55,45,35,54,51,21,57,56,48,46,68,76,34,91,40,77,74,58,20,76,42,37,30,27,75,51,43,61,38,46,50,31,22,51,50,19,23,49,49,34,66,67,40,65,89,37,58,90,81,44,50,72,67,54,53,52,50,51,49,43,54,72,49,45,61,51,42,36,50,18,19,51,51,8,50,55,40,49,74,57,22,32,68,57,23,71,52,35,75,75,52,52,49,67,58,48,53,50,51,30,56,39,38,51,69,61,50,70,36,46,52,91,68,45,59,52,76,77,30,31,25,28,73,48,28,65,64,49,32,60,51,44,52,49,53,50,50,52,49,45,33,75,73,53,53,71,74,48,52,71,68,58,45,48,53,51,29,52,55,26,43,50,43,39,45,30,39,14,59,54,60,46,86,80,70,51,63,65,91,82,45,90,51,62,23,34,74,74,69,28,44,27,76,42,74,46,25,45,51,39,32,48,32,52,41,49,19,28,18,46,43,16,24,48,40,40,74,64,62,53,54,35,72,38,90,60,18,53,61,54,42,45,49,50,51,49,52,62,25,40,37,54,59,44,68,50,89,90,41,44,52,50,32,5,49,50,50,40,47,40,60,72,46,46,43,56,49,40,52,19,28,26,68,37,26,65,75,68,59,72,68,53,42,49,51,28,49,50,27,29,67,38,17,63,41,31,51,50,50,31,49,36,57,44,40,33,48,40,9,51,45,57,73,40,77,81,59,52,69,62,45,53,51,47,50,48,52,28,51,51,52,48,30,51,49,50,13,48,42,43,39,67,72,40,45,53,54,49,38,51,49,40,42,63,66,53,64,64,93,134,79,80,74,76,83,65,77,78,78,81,71,85,76,60,58,37,51,36,15,45,48,13,54,43,33,55,44,35,54,52,19,56,57,48,46,68,76,34,92,41,77,73,58,20,75,44,38,30,28,76,51,43,60,38,44,50,31,21,50,49,19,22,49,51,34,67,67,42,66,90,37,58,92,80,45,52,71,67,54,52,50,50,51,50,42,54,71,50,44,61,52,42,36,51,19,20,51,51,8,49,55,40,48,74,57,21,32,68,57,24,72,50,35,74,74,51,53,48,68,58,50,52,50,51,29,56,39,38,51,68,60,50,69,34,45,54,91,67,46,60,53,77,78,31,31,24,28,74,48,29,65,65,51,31,62,52,45,53,50,53,49,49,51,50,46,33,74,75,53,54,70,74,49,51,70,67,58,45,49,52,50,28,52,55,26,44,49,43,40,46,31,39,13,59,54,62,47,87,79,71,51,63,66,89,81,44,89,54,62,23,34,74,74,69,28,41,27,77,42,74,46,25,44,51,41,34,50,32,51,41,48,20,28,20,46,43,17,25,49,40,41,74,63,64,53,54,35,72,39,91,58,16,55,61,54,42,45,50,51,50,47,52,61,25,41,37,55,59,44,69,50,89,89,42,46,54,51,31,5,48,49,52,42,46,40,60,72,46,48,44,57,48,40,52,20,28,27,68,37,26,65,74,68,59,72,68,52,41,48,50,29,50,50,28,29,66,39,18,62,41,30,51,51,50,31,50,37,57,45,41,34,47,41,9,50,46,59,71,39,80,80,57,52,68,62,44,52,52,47,51,49,53,28,50,51,51,49,31,52,50,50,13,47,40,43,38,67,72,39,44,53,55,50,37,52,50,41,42,62,67,52,64,65,92